Protein AF-A0A074W6Y7-F1 (afdb_monomer_lite)

pLDDT: mean 91.52, std 10.0, range [29.83, 98.81]

Foldseek 3Di:
DVVLLVVLVVVCVVPVVVSVVVVSLVVVLVVLVVVLVVLLVVLVVCVVCCVVCVPVNLVSLVVLVVSLVVLLVSLLVVLLVLCQAPPPQVLSVVVNVVSDDDDHDDHPNDDDDPVRSVSSLVSLLVSLQSNLVSLVSCQLSCSDVHRDNPRSLVSLVSSCLSCVLALSSLCSQLVSCVSVVNLLSNLLSLLSQCQFNHHDPCSVVVNLVSLVVLVVCVVVVNLQQDDDVPDPCSLVSNLSSLLSNLLSVLLQLDDDDCNVVSLCVNLVSVLVCLVVLPCAVVLLSSLSSLLSQLVVLVVCCVVCVVSCSSVSSNLSSVLSLLSNLLSLLLSLQVVLVVQCVVCVPPPDLLSSCDPSLLSRLLSNLQSLLLCLVCVVVLLDDDPDPVSVVSSVSSLVSLLSSLLSLCVSQPLVPADADQAAEPSRSSCPRGNSRDDPLNQVNAADPVPRHGGHHCPDPPDPHDDSSNVSSNSSNSSNVSVVVCVVVVSDRDHDDDDDD

Structure (mmCIF, N/CA/C/O backbone):
data_AF-A0A074W6Y7-F1
#
_entry.id   AF-A0A074W6Y7-F1
#
loop_
_atom_site.group_PDB
_atom_site.id
_atom_site.type_symbol
_atom_site.label_atom_id
_atom_site.label_alt_id
_atom_site.label_comp_id
_atom_site.label_asym_id
_atom_site.label_entity_id
_atom_site.label_seq_id
_atom_site.pdbx_PDB_ins_code
_atom_site.Cartn_x
_atom_site.Cartn_y
_atom_site.Cartn_z
_atom_site.occupancy
_atom_site.B_iso_or_equiv
_atom_site.auth_seq_id
_atom_site.auth_comp_id
_atom_site.auth_asym_id
_atom_site.auth_atom_id
_atom_site.pdbx_PDB_model_num
ATOM 1 N N . ARG A 1 1 ? 16.057 -6.147 -32.817 1.00 84.50 1 ARG A N 1
ATOM 2 C CA . ARG A 1 1 ? 14.814 -6.125 -32.002 1.00 84.50 1 ARG A CA 1
ATOM 3 C C . ARG A 1 1 ? 13.707 -6.955 -32.646 1.00 84.50 1 ARG A C 1
ATOM 5 O O . ARG A 1 1 ? 13.388 -7.989 -32.086 1.00 84.50 1 ARG A O 1
ATOM 12 N N . HIS A 1 2 ? 13.180 -6.558 -33.812 1.00 85.62 2 HIS A N 1
ATOM 13 C CA . HIS A 1 2 ? 12.041 -7.235 -34.456 1.00 85.62 2 HIS A CA 1
ATOM 14 C C . HIS A 1 2 ? 12.271 -8.743 -34.679 1.00 85.62 2 HIS A C 1
ATOM 16 O O . HIS A 1 2 ? 11.525 -9.539 -34.130 1.00 85.62 2 HIS A O 1
ATOM 22 N N . ARG A 1 3 ? 13.382 -9.143 -35.322 1.00 88.69 3 ARG A N 1
ATOM 23 C CA . ARG A 1 3 ? 13.735 -10.569 -35.514 1.00 88.69 3 ARG A CA 1
ATOM 24 C C . ARG A 1 3 ? 13.742 -11.386 -34.212 1.00 88.69 3 ARG A C 1
ATOM 26 O O . ARG A 1 3 ? 13.232 -12.497 -34.189 1.00 88.69 3 ARG A O 1
ATOM 33 N N . TYR A 1 4 ? 14.277 -10.823 -33.125 1.00 90.81 4 TYR A N 1
ATOM 34 C CA . TYR A 1 4 ? 14.343 -11.514 -31.832 1.00 90.81 4 TYR A CA 1
ATOM 35 C C . TYR A 1 4 ? 12.961 -11.664 -31.181 1.00 90.81 4 TYR A C 1
ATOM 37 O O . TYR A 1 4 ? 12.657 -12.727 -30.657 1.00 90.81 4 TYR A O 1
ATOM 45 N N . ARG A 1 5 ? 12.095 -10.643 -31.283 1.00 92.31 5 ARG A N 1
ATOM 46 C CA . ARG A 1 5 ? 10.687 -10.739 -30.858 1.00 92.31 5 ARG A CA 1
ATOM 47 C C . ARG A 1 5 ? 9.931 -11.807 -31.637 1.00 92.31 5 ARG A C 1
ATOM 49 O O . ARG A 1 5 ? 9.223 -12.595 -31.029 1.00 92.31 5 ARG A O 1
ATOM 56 N N . THR A 1 6 ? 10.092 -11.844 -32.958 1.00 90.81 6 THR A N 1
ATOM 57 C CA . THR A 1 6 ? 9.424 -12.831 -33.815 1.00 90.81 6 THR A CA 1
ATOM 58 C C . THR A 1 6 ? 9.868 -14.251 -33.473 1.00 90.81 6 THR A C 1
ATOM 60 O O . THR A 1 6 ? 9.021 -15.115 -33.272 1.00 90.81 6 THR A O 1
ATOM 63 N N . ALA A 1 7 ? 11.176 -14.478 -33.318 1.00 91.50 7 ALA A N 1
ATOM 64 C CA . ALA A 1 7 ? 11.709 -15.773 -32.900 1.00 91.50 7 ALA A CA 1
ATOM 65 C C . ALA A 1 7 ? 11.200 -16.184 -31.507 1.00 91.50 7 ALA A C 1
ATOM 67 O O . ALA A 1 7 ? 10.779 -17.322 -31.315 1.00 91.50 7 ALA A O 1
ATOM 68 N N . ALA A 1 8 ? 11.176 -15.247 -30.552 1.00 92.06 8 ALA A N 1
ATOM 69 C CA . ALA A 1 8 ? 10.670 -15.518 -29.212 1.00 92.06 8 ALA A CA 1
ATOM 70 C C . ALA A 1 8 ? 9.169 -15.851 -29.216 1.00 92.06 8 ALA A C 1
ATOM 72 O O . ALA A 1 8 ? 8.748 -16.815 -28.585 1.00 92.06 8 ALA A O 1
ATOM 73 N N . ALA A 1 9 ? 8.369 -15.093 -29.972 1.00 90.44 9 ALA A N 1
ATOM 74 C CA . ALA A 1 9 ? 6.940 -15.339 -30.123 1.00 90.44 9 ALA A CA 1
ATOM 75 C C . ALA A 1 9 ? 6.655 -16.701 -30.774 1.00 90.44 9 ALA A C 1
ATOM 77 O O . ALA A 1 9 ? 5.742 -17.395 -30.337 1.00 90.44 9 ALA A O 1
ATOM 78 N N . HIS A 1 10 ? 7.445 -17.101 -31.775 1.00 91.38 10 HIS A N 1
ATOM 79 C CA . HIS A 1 10 ? 7.331 -18.417 -32.405 1.00 91.38 10 HIS A CA 1
ATOM 80 C C . HIS A 1 10 ? 7.635 -19.554 -31.418 1.00 91.38 10 HIS A C 1
ATOM 82 O O . HIS A 1 10 ? 6.870 -20.513 -31.329 1.00 91.38 10 HIS A O 1
ATOM 88 N N . ALA A 1 11 ? 8.719 -19.440 -30.645 1.00 92.12 11 ALA A N 1
ATOM 89 C CA . ALA A 1 11 ? 9.078 -20.438 -29.639 1.00 92.12 11 ALA A CA 1
ATOM 90 C C . ALA A 1 11 ? 8.000 -20.561 -28.546 1.00 92.12 11 ALA A C 1
ATOM 92 O O . ALA A 1 11 ? 7.523 -21.663 -28.284 1.00 92.12 11 ALA A O 1
ATOM 93 N N . LEU A 1 12 ? 7.523 -19.430 -28.006 1.00 91.88 12 LEU A N 1
ATOM 94 C CA . LEU A 1 12 ? 6.435 -19.399 -27.020 1.00 91.88 12 LEU A CA 1
ATOM 95 C C . LEU A 1 12 ? 5.133 -19.989 -27.574 1.00 91.88 12 LEU A C 1
ATOM 97 O O . LEU A 1 12 ? 4.414 -20.664 -26.842 1.00 91.88 12 LEU A O 1
ATOM 101 N N . ALA A 1 13 ? 4.824 -19.760 -28.855 1.00 88.94 13 ALA A N 1
ATOM 102 C CA . ALA A 1 13 ? 3.665 -20.350 -29.524 1.00 88.94 13 ALA A CA 1
ATOM 103 C C . ALA A 1 13 ? 3.808 -21.870 -29.716 1.00 88.94 13 ALA A C 1
ATOM 105 O O . ALA A 1 13 ? 2.830 -22.594 -29.551 1.00 88.94 13 ALA A O 1
ATOM 106 N N . SER A 1 14 ? 5.017 -22.352 -30.005 1.00 91.25 14 SER A N 1
ATOM 107 C CA . SER A 1 14 ? 5.288 -23.773 -30.255 1.00 91.25 14 SER A CA 1
ATOM 108 C C . SER A 1 14 ? 5.233 -24.590 -28.962 1.00 91.25 14 SER A C 1
ATOM 110 O O . SER A 1 14 ? 4.417 -25.497 -28.841 1.00 91.25 14 SER A O 1
ATOM 112 N N . ASP A 1 15 ? 6.025 -24.205 -27.960 1.00 92.25 15 ASP A N 1
ATOM 113 C CA . ASP A 1 15 ? 6.076 -24.865 -26.654 1.00 92.25 15 ASP A CA 1
ATOM 114 C C . ASP A 1 15 ? 6.226 -23.810 -25.554 1.00 92.25 15 ASP A C 1
ATOM 116 O O . ASP A 1 15 ? 7.312 -23.280 -25.299 1.00 92.25 15 ASP A O 1
ATOM 120 N N . PHE A 1 16 ? 5.099 -23.473 -24.926 1.00 93.38 16 PHE A N 1
ATOM 121 C CA . PHE A 1 16 ? 5.036 -22.417 -23.921 1.00 93.38 16 PHE A CA 1
ATOM 122 C C . PHE A 1 16 ? 5.798 -22.785 -22.645 1.00 93.38 16 PHE A C 1
ATOM 124 O O . PHE A 1 16 ? 6.575 -21.969 -22.147 1.00 93.38 16 PHE A O 1
ATOM 131 N N . LEU A 1 17 ? 5.604 -24.005 -22.133 1.00 93.44 17 LEU A N 1
ATOM 132 C CA . LEU A 1 17 ? 6.193 -24.425 -20.862 1.00 93.44 17 LEU A CA 1
ATOM 133 C C . LEU A 1 17 ? 7.713 -24.542 -20.981 1.00 93.44 17 LEU A C 1
ATOM 135 O O . LEU A 1 17 ? 8.423 -23.953 -20.166 1.00 93.44 17 LEU A O 1
ATOM 139 N N . SER A 1 18 ? 8.219 -25.201 -22.028 1.00 93.19 18 SER A N 1
ATOM 140 C CA . SER A 1 18 ? 9.666 -25.347 -22.232 1.00 93.19 18 SER A CA 1
ATOM 141 C C . SER A 1 18 ? 10.340 -24.006 -22.525 1.00 93.19 18 SER A C 1
ATOM 143 O O . SER A 1 18 ? 11.402 -23.705 -21.980 1.00 93.19 18 SER A O 1
ATOM 145 N N . SER A 1 19 ? 9.713 -23.146 -23.338 1.00 92.75 19 SER A N 1
ATOM 146 C CA . SER A 1 19 ? 10.255 -21.811 -23.637 1.00 92.75 19 SER A CA 1
ATOM 147 C C . SER A 1 19 ? 10.385 -20.944 -22.388 1.00 92.75 19 SER A C 1
ATOM 149 O O . SER A 1 19 ? 11.363 -20.206 -22.234 1.00 92.75 19 SER A O 1
ATOM 151 N N . ARG A 1 20 ? 9.398 -21.027 -21.495 1.00 93.12 20 ARG A N 1
ATOM 152 C CA . ARG A 1 20 ? 9.409 -20.305 -20.230 1.00 93.12 20 ARG A CA 1
ATOM 153 C C . ARG A 1 20 ? 10.415 -20.894 -19.246 1.00 93.12 20 ARG A C 1
ATOM 155 O O . ARG A 1 20 ? 11.135 -20.125 -18.624 1.00 93.12 20 ARG A O 1
ATOM 162 N N . ALA A 1 21 ? 10.508 -22.220 -19.149 1.00 90.12 21 ALA A N 1
ATOM 163 C CA . ALA A 1 21 ? 11.538 -22.889 -18.352 1.00 90.12 21 ALA A CA 1
ATOM 164 C C . ALA A 1 21 ? 12.959 -22.502 -18.805 1.00 90.12 21 ALA A C 1
ATOM 166 O O . ALA A 1 21 ? 13.873 -22.439 -17.994 1.00 90.12 21 ALA A O 1
ATOM 167 N N . ALA A 1 22 ? 13.136 -22.169 -20.087 1.00 92.94 22 ALA A N 1
ATOM 168 C CA . ALA A 1 22 ? 14.375 -21.625 -20.639 1.00 92.94 22 ALA A CA 1
ATOM 169 C C . ALA A 1 22 ? 14.507 -20.086 -20.515 1.00 92.94 22 ALA A C 1
ATOM 171 O O . ALA A 1 22 ? 15.269 -19.469 -21.272 1.00 92.94 22 ALA A O 1
ATOM 172 N N . ASP A 1 23 ? 13.733 -19.432 -19.642 1.00 93.81 23 ASP A N 1
ATOM 173 C CA . ASP A 1 23 ? 13.762 -17.986 -19.368 1.00 93.81 23 ASP A CA 1
ATOM 174 C C . ASP A 1 23 ? 13.650 -17.093 -20.615 1.00 93.81 23 ASP A C 1
ATOM 176 O O . ASP A 1 23 ? 14.230 -16.002 -20.690 1.00 93.81 23 ASP A O 1
ATOM 180 N N . LEU A 1 24 ? 12.952 -17.545 -21.660 1.00 94.50 24 LEU A N 1
ATOM 181 C CA . LEU A 1 24 ? 12.904 -16.814 -22.927 1.00 94.50 24 LEU A CA 1
ATOM 182 C C . LEU A 1 24 ? 12.281 -15.417 -22.777 1.00 94.50 24 LEU A C 1
ATOM 184 O O . LEU A 1 24 ? 12.796 -14.451 -23.345 1.00 94.50 24 LEU A O 1
ATOM 188 N N . GLU A 1 25 ? 11.213 -15.294 -21.986 1.00 94.25 25 GLU A N 1
ATOM 189 C CA . GLU A 1 25 ? 10.535 -14.020 -21.709 1.00 94.25 25 GLU A CA 1
ATOM 190 C C . GLU A 1 25 ? 11.468 -13.036 -20.987 1.00 94.25 25 GLU A C 1
ATOM 192 O O . GLU A 1 25 ? 11.639 -11.895 -21.431 1.00 94.25 25 GLU A O 1
ATOM 197 N N . THR A 1 26 ? 12.159 -13.506 -19.945 1.00 94.81 26 THR A N 1
ATOM 198 C CA . THR A 1 26 ? 13.151 -12.735 -19.183 1.00 94.81 26 THR A CA 1
ATOM 199 C C . THR A 1 26 ? 14.321 -12.296 -20.064 1.00 94.81 26 THR A C 1
ATOM 201 O O . THR A 1 26 ? 14.730 -11.132 -20.036 1.00 94.81 26 THR A O 1
ATOM 204 N N . ARG A 1 27 ? 14.860 -13.189 -20.907 1.00 95.62 27 ARG A N 1
ATOM 205 C CA . ARG A 1 27 ? 15.933 -12.854 -21.863 1.00 95.62 27 ARG A CA 1
ATOM 206 C C . ARG A 1 27 ? 15.481 -11.804 -22.879 1.00 95.62 27 ARG A C 1
ATOM 208 O O . ARG A 1 27 ? 16.236 -10.868 -23.167 1.00 95.62 27 ARG A O 1
ATOM 215 N N . LEU A 1 28 ? 14.246 -11.908 -23.373 1.00 95.81 28 LEU A N 1
ATOM 216 C CA . LEU A 1 28 ? 13.652 -10.916 -24.265 1.00 95.81 28 LEU A CA 1
ATOM 217 C C . LEU A 1 28 ? 13.518 -9.546 -23.589 1.00 95.81 28 LEU A C 1
ATOM 219 O O . LEU A 1 28 ? 13.942 -8.537 -24.165 1.00 95.81 28 LEU A O 1
ATOM 223 N N . TRP A 1 29 ? 12.984 -9.502 -22.368 1.00 97.19 29 TRP A N 1
ATOM 224 C CA . TRP A 1 29 ? 12.897 -8.268 -21.588 1.00 97.19 29 TRP A CA 1
ATOM 225 C C . TRP A 1 29 ? 14.272 -7.652 -21.336 1.00 97.19 29 TRP A C 1
ATOM 227 O O . TRP A 1 29 ? 14.478 -6.469 -21.604 1.00 97.19 29 TRP A O 1
ATOM 237 N N . ASN A 1 30 ? 15.254 -8.456 -20.929 1.00 96.50 30 ASN A N 1
ATOM 238 C CA . ASN A 1 30 ? 16.620 -7.994 -20.702 1.00 96.50 30 ASN A CA 1
ATOM 239 C C . ASN A 1 30 ? 17.228 -7.353 -21.957 1.00 96.50 30 ASN A C 1
ATOM 241 O O . ASN A 1 30 ? 17.909 -6.329 -21.860 1.00 96.50 30 ASN A O 1
ATOM 245 N N . ALA A 1 31 ? 16.958 -7.891 -23.149 1.00 95.19 31 ALA A N 1
ATOM 246 C CA . ALA A 1 31 ? 17.390 -7.271 -24.399 1.00 95.19 31 ALA A CA 1
ATOM 247 C C . ALA A 1 31 ? 16.724 -5.899 -24.640 1.00 95.19 31 ALA A C 1
ATOM 249 O O . ALA A 1 31 ? 17.404 -4.957 -25.061 1.00 95.19 31 ALA A O 1
ATOM 250 N N . HIS A 1 32 ? 15.425 -5.753 -24.348 1.00 95.12 32 HIS A N 1
ATOM 251 C CA . HIS A 1 32 ? 14.742 -4.453 -24.407 1.00 95.12 32 HIS A CA 1
ATOM 252 C C . HIS A 1 32 ? 15.296 -3.467 -23.381 1.00 95.12 32 HIS A C 1
ATOM 254 O O . HIS A 1 32 ? 15.586 -2.322 -23.733 1.00 95.12 32 HIS A O 1
ATOM 260 N N . ASN A 1 33 ? 15.506 -3.908 -22.142 1.00 95.38 33 ASN A N 1
ATOM 261 C CA . ASN A 1 33 ? 16.004 -3.048 -21.081 1.00 95.38 33 ASN A CA 1
ATOM 262 C C . ASN A 1 33 ? 17.443 -2.579 -21.359 1.00 95.38 33 ASN A C 1
ATOM 264 O O . ASN A 1 33 ? 17.754 -1.402 -21.198 1.00 95.38 33 ASN A O 1
ATOM 268 N N . ARG A 1 34 ? 18.318 -3.440 -21.903 1.00 96.00 34 ARG A N 1
ATOM 269 C CA . ARG A 1 34 ? 19.663 -3.024 -22.357 1.00 96.00 34 ARG A CA 1
ATOM 270 C C . ARG A 1 34 ? 19.602 -1.912 -23.405 1.00 96.00 34 ARG A C 1
ATOM 272 O O . ARG A 1 34 ? 20.405 -0.980 -23.353 1.00 96.00 34 ARG A O 1
ATOM 279 N N . LEU A 1 35 ? 18.665 -1.993 -24.353 1.00 95.50 35 LEU A N 1
ATOM 280 C CA . LEU A 1 35 ? 18.456 -0.930 -25.337 1.00 95.50 35 LEU A CA 1
ATOM 281 C C . LEU A 1 35 ? 17.948 0.351 -24.663 1.00 95.50 35 LEU A C 1
ATOM 283 O O . LEU A 1 35 ? 18.493 1.420 -24.925 1.00 95.50 35 LEU A O 1
ATOM 287 N N . ASN A 1 36 ? 16.980 0.240 -23.751 1.00 96.94 36 ASN A N 1
ATOM 288 C CA . ASN A 1 36 ? 16.476 1.366 -22.968 1.00 96.94 36 ASN A CA 1
ATOM 289 C C . ASN A 1 36 ? 17.605 2.079 -22.204 1.00 96.94 36 ASN A C 1
ATOM 291 O O . ASN A 1 36 ? 17.760 3.289 -22.324 1.00 96.94 36 ASN A O 1
ATOM 295 N N . VAL A 1 37 ? 18.470 1.336 -21.507 1.00 97.19 37 VAL A N 1
ATOM 296 C CA . VAL A 1 37 ? 19.639 1.889 -20.802 1.00 97.19 37 VAL A CA 1
ATOM 297 C C . VAL A 1 37 ? 20.565 2.658 -21.751 1.00 97.19 37 VAL A C 1
ATOM 299 O O . VAL A 1 37 ? 21.028 3.746 -21.406 1.00 97.19 37 VAL A O 1
ATOM 302 N N . ARG A 1 38 ? 20.829 2.137 -22.957 1.00 97.12 38 ARG A N 1
ATOM 303 C CA . ARG A 1 38 ? 21.639 2.847 -23.966 1.00 97.12 38 ARG A CA 1
ATOM 304 C C . ARG A 1 38 ? 20.965 4.140 -24.427 1.00 97.12 38 ARG A C 1
ATOM 306 O O . ARG A 1 38 ? 21.638 5.167 -24.500 1.00 97.12 38 ARG A O 1
ATOM 313 N N . LEU A 1 39 ? 19.655 4.104 -24.675 1.00 97.50 39 LEU A N 1
ATOM 314 C CA . LEU A 1 39 ? 18.882 5.274 -25.096 1.00 97.50 39 LEU A CA 1
ATOM 315 C C . LEU A 1 39 ? 18.855 6.358 -24.011 1.00 97.50 39 LEU A C 1
ATOM 317 O O . LEU A 1 39 ? 19.129 7.515 -24.313 1.00 97.50 39 LEU A O 1
ATOM 321 N N . ARG A 1 40 ? 18.644 5.992 -22.741 1.00 97.31 40 ARG A N 1
ATOM 322 C CA . ARG A 1 40 ? 18.707 6.922 -21.596 1.00 97.31 40 ARG A CA 1
ATOM 323 C C . ARG A 1 40 ? 20.075 7.592 -21.472 1.00 97.31 40 ARG A C 1
ATOM 325 O O . ARG A 1 40 ? 20.164 8.807 -21.298 1.00 97.31 40 ARG A O 1
ATOM 332 N N . LYS A 1 41 ? 21.158 6.817 -21.615 1.00 97.19 41 LYS A N 1
ATOM 333 C CA . LYS A 1 41 ? 22.532 7.350 -21.596 1.00 97.19 41 LYS A CA 1
ATOM 334 C C . LYS A 1 41 ? 22.772 8.345 -22.735 1.00 97.19 41 LYS A C 1
ATOM 336 O O . LYS A 1 41 ? 23.372 9.391 -22.502 1.00 97.19 41 LYS A O 1
ATOM 341 N N . GLN A 1 42 ? 22.305 8.046 -23.948 1.00 96.81 42 GLN A N 1
ATOM 342 C CA . GLN A 1 42 ? 22.416 8.962 -25.089 1.00 96.81 42 GLN A CA 1
ATOM 343 C C . GLN A 1 42 ? 21.552 10.217 -24.912 1.00 96.81 42 GLN A C 1
ATOM 345 O O . GLN A 1 42 ? 22.044 11.319 -25.147 1.00 96.81 42 GLN A O 1
ATOM 350 N N . LEU A 1 43 ? 20.319 10.076 -24.414 1.00 97.06 43 LEU A N 1
ATOM 351 C CA . LEU A 1 43 ? 19.439 11.205 -24.114 1.00 97.06 43 LEU A CA 1
ATOM 352 C C . LEU A 1 43 ? 20.075 12.164 -23.106 1.00 97.06 43 LEU A C 1
ATOM 354 O O . LEU A 1 43 ? 20.058 13.372 -23.312 1.00 97.06 43 LEU A O 1
ATOM 358 N N . SER A 1 44 ? 20.670 11.628 -22.038 1.00 96.62 44 SER A N 1
ATOM 359 C CA . SER A 1 44 ? 21.363 12.427 -21.022 1.00 96.62 44 SER A CA 1
ATOM 360 C C . SER A 1 44 ? 22.496 13.273 -21.619 1.00 96.62 44 SER A C 1
ATOM 362 O O . SER A 1 44 ? 22.625 14.448 -21.280 1.00 96.62 44 SER A O 1
ATOM 364 N N . LYS A 1 45 ? 23.269 12.722 -22.567 1.00 96.12 45 LYS A N 1
ATOM 365 C CA . LYS A 1 45 ? 24.300 13.479 -23.300 1.00 96.12 45 LYS A CA 1
ATOM 366 C C . LYS A 1 45 ? 23.681 14.568 -24.181 1.00 96.12 45 LYS A C 1
ATOM 368 O O . LYS A 1 45 ? 24.046 15.731 -24.054 1.00 96.12 45 LYS A O 1
ATOM 373 N N . LEU A 1 46 ? 22.689 14.217 -25.002 1.00 95.94 46 LEU A N 1
ATOM 374 C CA . LEU A 1 46 ? 22.028 15.164 -25.909 1.00 95.94 46 LEU A CA 1
ATOM 375 C C . LEU A 1 46 ? 21.291 16.294 -25.175 1.00 95.94 46 LEU A C 1
ATOM 377 O O . LEU A 1 46 ? 21.215 17.400 -25.696 1.00 95.94 46 LEU A O 1
ATOM 381 N N . ARG A 1 47 ? 20.781 16.055 -23.959 1.00 95.31 47 ARG A N 1
ATOM 382 C CA . ARG A 1 47 ? 20.191 17.111 -23.117 1.00 95.31 47 ARG A CA 1
ATOM 383 C C . ARG A 1 47 ? 21.201 18.212 -22.781 1.00 95.31 47 ARG A C 1
ATOM 385 O O . ARG A 1 47 ? 20.812 19.374 -22.754 1.00 95.31 47 ARG A O 1
ATOM 392 N N . LYS A 1 48 ? 22.474 17.862 -22.556 1.00 95.56 48 LYS A N 1
ATOM 393 C CA . LYS A 1 48 ? 23.548 18.835 -22.281 1.00 95.56 48 LYS A CA 1
ATOM 394 C C . LYS A 1 48 ? 23.923 19.649 -23.523 1.00 95.56 48 LYS A C 1
ATOM 396 O O . LYS A 1 48 ? 24.280 20.810 -23.402 1.00 95.56 48 LYS A O 1
ATOM 401 N N . GLU A 1 49 ? 23.783 19.059 -24.708 1.00 94.50 49 GLU A N 1
ATOM 402 C CA . GLU A 1 49 ? 24.089 19.674 -26.010 1.00 94.50 49 GLU A CA 1
ATOM 403 C C . GLU A 1 49 ? 22.841 20.269 -26.697 1.00 94.50 49 GLU A C 1
ATOM 405 O O . GLU A 1 49 ? 22.844 20.533 -27.896 1.00 94.50 49 GLU A O 1
ATOM 410 N N . ARG A 1 50 ? 21.736 20.474 -25.965 1.00 91.25 50 ARG A N 1
ATOM 411 C CA . ARG A 1 50 ? 20.441 20.847 -26.560 1.00 91.25 50 ARG A CA 1
ATOM 412 C C . ARG A 1 50 ? 20.483 22.171 -27.331 1.00 91.25 50 ARG A C 1
ATOM 414 O O . ARG A 1 50 ? 19.782 22.291 -28.333 1.00 91.25 50 ARG A O 1
ATOM 421 N N . SER A 1 51 ? 21.257 23.150 -26.863 1.00 93.19 51 SER A N 1
ATOM 422 C CA . SER A 1 51 ? 21.397 24.459 -27.517 1.00 93.19 51 SER A CA 1
ATOM 423 C C . SER A 1 51 ? 22.169 24.374 -28.834 1.00 93.19 51 SER A C 1
ATOM 425 O O . SER A 1 51 ? 21.803 25.052 -29.788 1.00 93.19 51 SER A O 1
ATOM 427 N N . SER A 1 52 ? 23.190 23.516 -28.909 1.00 94.69 52 SER A N 1
ATOM 428 C CA . SER A 1 52 ? 24.026 23.340 -30.102 1.00 94.69 52 SER A CA 1
ATOM 429 C C . SER A 1 52 ? 23.480 22.303 -31.086 1.00 94.69 52 SER A C 1
ATOM 431 O O . SER A 1 52 ? 23.788 22.378 -32.272 1.00 94.69 52 SER A O 1
ATOM 433 N N . LYS A 1 53 ? 22.657 21.349 -30.626 1.00 94.94 53 LYS A N 1
ATOM 434 C CA . LYS A 1 53 ? 22.087 20.257 -31.441 1.00 94.94 53 LYS A CA 1
ATOM 435 C C . LYS A 1 53 ? 20.568 20.075 -31.250 1.00 94.94 53 LYS A C 1
ATOM 437 O O . LYS A 1 53 ? 20.095 18.989 -30.883 1.00 94.94 53 LYS A O 1
ATOM 442 N N . PRO A 1 54 ? 19.747 21.124 -31.468 1.00 95.19 54 PRO A N 1
ATOM 443 C CA . PRO A 1 54 ? 18.308 21.074 -31.198 1.00 95.19 54 PRO A CA 1
ATOM 444 C C . PRO A 1 54 ? 17.531 20.151 -32.153 1.00 95.19 54 PRO A C 1
ATOM 446 O O . PRO A 1 54 ? 16.458 19.647 -31.802 1.00 95.19 54 PRO A O 1
ATOM 449 N N . VAL A 1 55 ? 18.031 19.923 -33.372 1.00 96.38 55 VAL A N 1
ATOM 450 C CA . VAL A 1 55 ? 17.379 19.050 -34.364 1.00 96.38 55 VAL A CA 1
ATOM 451 C C . VAL A 1 55 ? 17.632 17.584 -34.023 1.00 96.38 55 VAL A C 1
ATOM 453 O O . VAL A 1 55 ? 16.691 16.790 -33.991 1.00 96.38 55 VAL A O 1
ATOM 456 N N . GLU A 1 56 ? 18.875 17.232 -33.710 1.00 96.19 56 GLU A N 1
ATOM 457 C CA . GLU A 1 56 ? 19.304 15.904 -33.275 1.00 96.19 56 GLU A CA 1
ATOM 458 C C . GLU A 1 56 ? 18.581 15.507 -31.993 1.00 96.19 56 GLU A C 1
ATOM 460 O O . GLU A 1 56 ? 18.062 14.395 -31.908 1.00 96.19 56 GLU A O 1
ATOM 465 N N . TYR A 1 57 ? 18.465 16.432 -31.034 1.00 95.81 57 TYR A N 1
ATOM 466 C CA . TYR A 1 57 ? 17.700 16.219 -29.808 1.00 95.81 57 TYR A CA 1
ATOM 467 C C . TYR A 1 57 ? 16.242 15.836 -30.105 1.00 95.81 57 TYR A C 1
ATOM 469 O O . TYR A 1 57 ? 15.757 14.811 -29.624 1.00 95.81 57 TYR A O 1
ATOM 477 N N . ARG A 1 58 ? 15.542 16.607 -30.953 1.00 95.69 58 ARG A N 1
ATOM 478 C CA . ARG A 1 58 ? 14.143 16.316 -31.328 1.00 95.69 58 ARG A CA 1
ATOM 479 C C . ARG A 1 58 ? 14.003 14.992 -32.081 1.00 95.69 58 ARG A C 1
ATOM 481 O O . ARG A 1 58 ? 13.101 14.211 -31.774 1.00 95.69 58 ARG A O 1
ATOM 488 N N . LYS A 1 59 ? 14.901 14.712 -33.032 1.00 97.25 59 LYS A N 1
ATOM 489 C CA . LYS A 1 59 ? 14.935 13.432 -33.762 1.00 97.25 59 LYS A CA 1
ATOM 490 C C . LYS A 1 59 ? 15.155 12.255 -32.809 1.00 97.25 59 LYS A C 1
ATOM 492 O O . LYS A 1 59 ? 14.483 11.234 -32.939 1.00 97.25 59 LYS A O 1
ATOM 497 N N . PHE A 1 60 ? 16.036 12.412 -31.823 1.00 97.56 60 PHE A N 1
ATOM 498 C CA . PHE A 1 60 ? 16.315 11.383 -30.828 1.00 97.56 60 PHE A CA 1
ATOM 499 C C . PHE A 1 60 ? 15.114 11.109 -29.916 1.00 97.56 60 PHE A C 1
ATOM 501 O O . PHE A 1 60 ? 14.771 9.949 -29.698 1.00 97.56 60 PHE A O 1
ATOM 508 N N . ILE A 1 61 ? 14.433 12.155 -29.429 1.00 97.06 61 ILE A N 1
ATOM 509 C CA . ILE A 1 61 ? 13.194 12.009 -28.646 1.00 97.06 61 ILE A CA 1
ATOM 510 C C . ILE A 1 61 ? 12.142 11.224 -29.441 1.00 97.06 61 ILE A C 1
ATOM 512 O O . ILE A 1 61 ? 11.563 10.277 -28.909 1.00 97.06 61 ILE A O 1
ATOM 516 N N . LYS A 1 62 ? 11.939 11.560 -30.724 1.00 97.06 62 LYS A N 1
ATOM 517 C CA . LYS A 1 62 ? 11.003 10.840 -31.602 1.00 97.06 62 LYS A CA 1
ATOM 518 C C . LYS A 1 62 ? 11.364 9.354 -31.719 1.00 97.06 62 LYS A C 1
ATOM 520 O O . LYS A 1 62 ? 10.506 8.507 -31.485 1.00 97.06 62 LYS A O 1
ATOM 525 N N . LEU A 1 63 ? 12.632 9.041 -31.994 1.00 97.38 63 LEU A N 1
ATOM 526 C CA . LEU A 1 63 ? 13.129 7.663 -32.083 1.00 97.38 63 LEU A CA 1
ATOM 527 C C . LEU A 1 63 ? 12.915 6.887 -30.776 1.00 97.38 63 LEU A C 1
ATOM 529 O O . LEU A 1 63 ? 12.521 5.718 -30.791 1.00 97.38 63 LEU A O 1
ATOM 533 N N . TYR A 1 64 ? 13.161 7.528 -29.632 1.00 98.06 64 TYR A N 1
ATOM 534 C CA . TYR A 1 64 ? 12.981 6.891 -28.333 1.00 98.06 64 TYR A CA 1
ATOM 535 C C . TYR A 1 64 ? 11.493 6.620 -28.046 1.00 98.06 64 TYR A C 1
ATOM 537 O O . TYR A 1 64 ? 11.126 5.509 -27.655 1.00 98.06 64 TYR A O 1
ATOM 545 N N . LEU A 1 65 ? 10.613 7.584 -28.325 1.00 97.56 65 LEU A N 1
ATOM 546 C CA . LEU A 1 65 ? 9.165 7.402 -28.204 1.00 97.56 65 LEU A CA 1
ATOM 547 C C . LEU A 1 65 ? 8.644 6.281 -29.110 1.00 97.56 65 LEU A C 1
ATOM 549 O O . LEU A 1 65 ? 7.830 5.475 -28.663 1.00 97.56 65 LEU A O 1
ATOM 553 N N . GLU A 1 66 ? 9.122 6.191 -30.351 1.00 97.00 66 GLU A N 1
ATOM 554 C CA . GLU A 1 66 ? 8.772 5.100 -31.268 1.00 97.00 66 GLU A CA 1
ATOM 555 C C . GLU A 1 66 ? 9.196 3.737 -30.711 1.00 97.00 66 GLU A C 1
ATOM 557 O O . GLU A 1 66 ? 8.403 2.796 -30.726 1.00 97.00 66 GLU A O 1
ATOM 562 N N . PHE A 1 67 ? 10.404 3.625 -30.144 1.00 97.00 67 PHE A N 1
ATOM 563 C CA . PHE A 1 67 ? 10.841 2.398 -29.473 1.00 97.00 67 PHE A CA 1
ATOM 564 C C . PHE A 1 67 ? 9.928 2.009 -28.303 1.00 97.00 67 PHE A C 1
ATOM 566 O O . PHE A 1 67 ? 9.559 0.835 -28.191 1.00 97.00 67 PHE A O 1
ATOM 573 N N . LEU A 1 68 ? 9.568 2.958 -27.435 1.00 97.44 68 LEU A N 1
ATOM 574 C CA . LEU A 1 68 ? 8.710 2.675 -26.284 1.00 97.44 68 LEU A CA 1
ATOM 575 C C . LEU A 1 68 ? 7.299 2.281 -26.730 1.00 97.44 68 LEU A C 1
ATOM 577 O O . LEU A 1 68 ? 6.810 1.246 -26.288 1.00 97.44 68 LEU A O 1
ATOM 581 N N . LYS A 1 69 ? 6.684 3.023 -27.659 1.00 96.31 69 LYS A N 1
ATOM 582 C CA . LYS A 1 69 ? 5.343 2.722 -28.194 1.00 96.31 69 LYS A CA 1
ATOM 583 C C . LYS A 1 69 ? 5.287 1.359 -28.886 1.00 96.31 69 LYS A C 1
ATOM 585 O O . LYS A 1 69 ? 4.365 0.585 -28.642 1.00 96.31 69 LYS A O 1
ATOM 590 N N . ASP A 1 70 ? 6.287 1.038 -29.705 1.00 95.81 70 ASP A N 1
ATOM 591 C CA . ASP A 1 70 ? 6.406 -0.274 -30.352 1.00 95.81 70 ASP A CA 1
ATOM 592 C C . ASP A 1 70 ? 6.568 -1.408 -29.323 1.00 95.81 70 ASP A C 1
ATOM 594 O O . ASP A 1 70 ? 5.991 -2.484 -29.464 1.00 95.81 70 ASP A O 1
ATOM 598 N N . SER A 1 71 ? 7.327 -1.172 -28.250 1.00 96.25 71 SER A N 1
ATOM 599 C CA . SER A 1 71 ? 7.485 -2.146 -27.161 1.00 96.25 71 SER A CA 1
ATOM 600 C C . SER A 1 71 ? 6.206 -2.324 -26.346 1.00 96.25 71 SER A C 1
ATOM 602 O O . SER A 1 71 ? 5.844 -3.454 -26.035 1.00 96.25 71 SER A O 1
ATOM 604 N N . GLN A 1 72 ? 5.499 -1.234 -26.045 1.00 96.44 72 GLN A N 1
ATOM 605 C CA . GLN A 1 72 ? 4.211 -1.263 -25.352 1.00 96.44 72 GLN A CA 1
ATOM 606 C C . GLN A 1 72 ? 3.185 -2.063 -26.159 1.00 96.44 72 GLN A C 1
ATOM 608 O O . GLN A 1 72 ? 2.558 -2.964 -25.613 1.00 96.44 72 GLN A O 1
ATOM 613 N N . ARG A 1 73 ? 3.063 -1.798 -27.468 1.00 94.94 73 ARG A N 1
ATOM 614 C CA . ARG A 1 73 ? 2.175 -2.562 -28.359 1.00 94.94 73 ARG A CA 1
ATOM 615 C C . ARG A 1 73 ? 2.501 -4.053 -28.328 1.00 94.94 73 ARG A C 1
ATOM 617 O O . ARG A 1 73 ? 1.618 -4.853 -28.058 1.00 94.94 73 ARG A O 1
ATOM 624 N N . TYR A 1 74 ? 3.776 -4.410 -28.487 1.00 94.75 74 TYR A N 1
ATOM 625 C CA . TYR A 1 74 ? 4.214 -5.806 -28.454 1.00 94.75 74 TYR A CA 1
ATOM 626 C C . TYR A 1 74 ? 3.773 -6.555 -27.184 1.00 94.75 74 TYR A C 1
ATOM 628 O O . TYR A 1 74 ? 3.268 -7.671 -27.276 1.00 94.75 74 TYR A O 1
ATOM 636 N N . TYR A 1 75 ? 3.955 -5.959 -26.003 1.00 96.56 75 TYR A N 1
ATOM 637 C CA . TYR A 1 75 ? 3.605 -6.616 -24.740 1.00 96.56 75 TYR A CA 1
ATOM 638 C C . TYR A 1 75 ? 2.092 -6.650 -24.482 1.00 96.56 75 TYR A C 1
ATOM 640 O O . TYR A 1 75 ? 1.595 -7.633 -23.935 1.00 96.56 75 TYR A O 1
ATOM 648 N N . ARG A 1 76 ? 1.335 -5.642 -24.938 1.00 95.81 76 ARG A N 1
ATOM 649 C CA . ARG A 1 76 ? -0.137 -5.710 -24.936 1.00 95.81 76 ARG A CA 1
ATOM 650 C C . ARG A 1 76 ? -0.635 -6.844 -25.823 1.00 95.81 76 ARG A C 1
ATOM 652 O O . ARG A 1 76 ? -1.441 -7.654 -25.373 1.00 95.81 76 ARG A O 1
ATOM 659 N N . ASP A 1 77 ? -0.105 -6.944 -27.041 1.00 93.25 77 ASP A N 1
ATOM 660 C CA . ASP A 1 77 ? -0.437 -8.013 -27.986 1.00 93.25 77 ASP A CA 1
ATOM 661 C C . ASP A 1 77 ? -0.074 -9.389 -27.418 1.00 93.25 77 ASP A C 1
ATOM 663 O O . ASP A 1 77 ? -0.764 -10.375 -27.669 1.00 93.25 77 ASP A O 1
ATOM 667 N N . TYR A 1 78 ? 1.000 -9.472 -26.631 1.00 94.12 78 TYR A N 1
ATOM 668 C CA . TYR A 1 78 ? 1.395 -10.709 -25.972 1.00 94.12 78 TYR A CA 1
ATOM 669 C C . TYR A 1 78 ? 0.370 -11.173 -24.925 1.00 94.12 78 TYR A C 1
ATOM 671 O O . TYR A 1 78 ? -0.025 -12.337 -24.966 1.00 94.12 78 TYR A O 1
ATOM 679 N N . ILE A 1 79 ? -0.157 -10.274 -24.080 1.00 95.12 79 ILE A N 1
ATOM 680 C CA . ILE A 1 79 ? -1.274 -10.597 -23.166 1.00 95.12 79 ILE A CA 1
ATOM 681 C C . ILE A 1 79 ? -2.492 -11.095 -23.958 1.00 95.12 79 ILE A C 1
ATOM 683 O O . ILE A 1 79 ? -3.119 -12.082 -23.575 1.00 95.12 79 ILE A O 1
ATOM 687 N N . GLN A 1 80 ? -2.798 -10.476 -25.104 1.00 91.69 80 GLN A N 1
ATOM 688 C CA . GLN A 1 80 ? -3.905 -10.933 -25.952 1.00 91.69 80 GLN A CA 1
ATOM 689 C C . GLN A 1 80 ? -3.678 -12.337 -26.513 1.00 91.69 80 GLN A C 1
ATOM 691 O O . GLN A 1 80 ? -4.613 -13.132 -26.563 1.00 91.69 80 GLN A O 1
ATOM 696 N N . LYS A 1 81 ? -2.445 -12.662 -26.911 1.00 91.44 81 LYS A N 1
ATOM 697 C CA . LYS A 1 81 ? -2.082 -14.001 -27.395 1.00 91.44 81 LYS A CA 1
ATOM 698 C C . LYS A 1 81 ? -2.152 -15.050 -26.289 1.00 91.44 81 LYS A C 1
ATOM 700 O O . LYS A 1 81 ? -2.624 -16.153 -26.558 1.00 91.44 81 LYS A O 1
ATOM 705 N N . LEU A 1 82 ? -1.738 -14.710 -25.065 1.00 91.88 82 LEU A N 1
ATOM 706 C CA . LEU A 1 82 ? -1.921 -15.579 -23.899 1.00 91.88 82 LEU A CA 1
ATOM 707 C C . LEU A 1 82 ? -3.409 -15.874 -23.683 1.00 91.88 82 LEU A C 1
ATOM 709 O O . LEU A 1 82 ? -3.789 -17.039 -23.625 1.00 91.88 82 LEU A O 1
ATOM 713 N N . ASN A 1 83 ? -4.252 -14.838 -23.664 1.00 91.12 83 ASN A N 1
ATOM 714 C CA . ASN A 1 83 ? -5.694 -14.989 -23.473 1.00 91.12 83 ASN A CA 1
ATOM 715 C C . ASN A 1 83 ? -6.373 -15.791 -24.596 1.00 91.12 83 ASN A C 1
ATOM 717 O O . ASN A 1 83 ? -7.217 -16.642 -24.339 1.00 91.12 83 ASN A O 1
ATOM 721 N N . ALA A 1 84 ? -5.992 -15.553 -25.853 1.00 89.00 84 ALA A N 1
ATOM 722 C CA . ALA A 1 84 ? -6.549 -16.281 -26.990 1.00 89.00 84 ALA A CA 1
ATOM 723 C C . ALA A 1 84 ? -6.200 -17.780 -26.955 1.00 89.00 84 ALA A C 1
ATOM 725 O O . ALA A 1 84 ? -7.021 -18.603 -27.356 1.00 89.00 84 ALA A O 1
ATOM 726 N N . ARG A 1 85 ? -4.998 -18.133 -26.475 1.00 89.25 85 ARG A N 1
ATOM 727 C CA . ARG A 1 85 ? -4.508 -19.518 -26.424 1.00 89.25 85 ARG A CA 1
ATOM 728 C C . ARG A 1 85 ? -4.960 -20.286 -25.182 1.00 89.25 85 ARG A C 1
ATOM 730 O O . ARG A 1 85 ? -5.247 -21.473 -25.290 1.00 89.25 85 ARG A O 1
ATOM 737 N N . PHE A 1 86 ? -4.966 -19.631 -24.024 1.00 89.69 86 PHE A N 1
ATOM 738 C CA . PHE A 1 86 ? -5.162 -20.250 -22.708 1.00 89.69 86 PHE A CA 1
ATOM 739 C C . PHE A 1 86 ? -6.397 -19.708 -21.973 1.00 89.69 86 PHE A C 1
ATOM 741 O O . PHE A 1 86 ? -6.410 -19.694 -20.746 1.00 89.69 86 PHE A O 1
ATOM 748 N N . GLY A 1 87 ? -7.400 -19.204 -22.701 1.00 81.50 87 GLY A N 1
ATOM 749 C CA . GLY A 1 87 ? -8.650 -18.697 -22.119 1.00 81.50 87 GLY A CA 1
ATOM 750 C C . GLY A 1 87 ? -9.309 -19.679 -21.138 1.00 81.50 87 GLY A C 1
ATOM 751 O O . GLY A 1 87 ? -8.992 -20.866 -21.120 1.00 81.50 87 GLY A O 1
ATOM 752 N N . GLY A 1 88 ? -10.227 -19.181 -20.308 1.00 81.06 88 GLY A N 1
ATOM 753 C CA . GLY A 1 88 ? -10.737 -19.898 -19.132 1.00 81.06 88 GLY A CA 1
ATOM 754 C C . GLY A 1 88 ? -10.031 -19.532 -17.821 1.00 81.06 88 GLY A C 1
ATOM 755 O O . GLY A 1 88 ? -10.382 -20.067 -16.774 1.00 81.06 88 GLY A O 1
ATOM 756 N N . ILE A 1 89 ? -9.071 -18.599 -17.855 1.00 86.38 89 ILE A N 1
ATOM 757 C CA . ILE A 1 89 ? -8.450 -17.998 -16.667 1.00 86.38 89 ILE A CA 1
ATOM 758 C C . ILE A 1 89 ? -9.096 -16.624 -16.443 1.00 86.38 89 ILE A C 1
ATOM 760 O O . ILE A 1 89 ? -8.805 -15.676 -17.173 1.00 86.38 89 ILE A O 1
ATOM 764 N N . GLN A 1 90 ? -9.965 -16.512 -15.435 1.00 84.06 90 GLN A N 1
ATOM 765 C CA . GLN A 1 90 ? -10.813 -15.332 -15.204 1.00 84.06 90 GLN A CA 1
ATOM 766 C C . GLN A 1 90 ? -10.018 -14.020 -15.114 1.00 84.06 90 GLN A C 1
ATOM 768 O O . GLN A 1 90 ? -10.349 -13.043 -15.792 1.00 84.06 90 GLN A O 1
ATOM 773 N N . ASP A 1 91 ? -8.933 -13.995 -14.335 1.00 85.94 91 ASP A N 1
ATOM 774 C CA . ASP A 1 91 ? -8.103 -12.796 -14.205 1.00 85.94 91 ASP A CA 1
ATOM 775 C C . ASP A 1 91 ? -7.400 -12.410 -15.507 1.00 85.94 91 ASP A C 1
ATOM 777 O O . ASP A 1 91 ? -7.327 -11.227 -15.841 1.00 85.94 91 ASP A O 1
ATOM 781 N N . LEU A 1 92 ? -6.925 -13.391 -16.282 1.00 90.12 92 LEU A N 1
ATOM 782 C CA . LEU A 1 92 ? -6.316 -13.137 -17.586 1.00 90.12 92 LEU A CA 1
ATOM 783 C C . LEU A 1 92 ? -7.333 -12.528 -18.552 1.00 90.12 92 LEU A C 1
ATOM 785 O O . LEU A 1 92 ? -7.006 -11.571 -19.249 1.00 90.12 92 LEU A O 1
ATOM 789 N N . GLU A 1 93 ? -8.563 -13.042 -18.573 1.00 88.69 93 GLU A N 1
ATOM 790 C CA . GLU A 1 93 ? -9.642 -12.525 -19.419 1.00 88.69 93 GLU A CA 1
ATOM 791 C C . GLU A 1 93 ? -10.030 -11.095 -19.029 1.00 88.69 93 GLU A C 1
ATOM 793 O O . GLU A 1 93 ? -10.197 -10.229 -19.895 1.00 88.69 93 GLU A O 1
ATOM 798 N N . ARG A 1 94 ? -10.131 -10.814 -17.726 1.00 87.38 94 ARG A N 1
ATOM 799 C CA . ARG A 1 94 ? -10.375 -9.466 -17.195 1.00 87.38 94 ARG A CA 1
ATOM 800 C C . ARG A 1 94 ? -9.252 -8.503 -17.584 1.00 87.38 94 ARG A C 1
ATOM 802 O O . ARG A 1 94 ? -9.516 -7.447 -18.157 1.00 87.38 94 ARG A O 1
ATOM 809 N N . ILE A 1 95 ? -7.998 -8.881 -17.350 1.00 92.00 95 ILE A N 1
ATOM 810 C CA . ILE A 1 95 ? -6.825 -8.068 -17.695 1.00 92.00 95 ILE A CA 1
ATOM 811 C C . ILE A 1 95 ? -6.752 -7.846 -19.208 1.00 92.00 95 ILE A C 1
ATOM 813 O O . ILE A 1 95 ? -6.567 -6.719 -19.665 1.00 92.00 95 ILE A O 1
ATOM 817 N N . ALA A 1 96 ? -6.957 -8.889 -20.012 1.00 90.81 96 ALA A N 1
ATOM 818 C CA . ALA A 1 96 ? -6.948 -8.788 -21.464 1.00 90.81 96 ALA A CA 1
ATOM 819 C C . ALA A 1 96 ? -8.031 -7.831 -21.985 1.00 90.81 96 ALA A C 1
ATOM 821 O O . ALA A 1 96 ? -7.777 -7.131 -22.967 1.00 90.81 96 ALA A O 1
ATOM 822 N N . ARG A 1 97 ? -9.199 -7.745 -21.334 1.00 88.19 97 ARG A N 1
ATOM 823 C CA . ARG A 1 97 ? -10.233 -6.744 -21.651 1.00 88.19 97 ARG A CA 1
ATOM 824 C C . ARG A 1 97 ? -9.790 -5.320 -21.316 1.00 88.19 97 ARG A C 1
ATOM 826 O O . ARG A 1 97 ? -9.970 -4.432 -22.140 1.00 88.19 97 ARG A O 1
ATOM 833 N N . GLN A 1 98 ? -9.151 -5.110 -20.169 1.00 86.75 98 GLN A N 1
ATOM 834 C CA . GLN A 1 98 ? -8.709 -3.780 -19.726 1.00 86.75 98 GLN A CA 1
ATOM 835 C C . GLN A 1 98 ? -7.480 -3.249 -20.485 1.00 86.75 98 GLN A C 1
ATOM 837 O O . GLN A 1 98 ? -7.291 -2.045 -20.616 1.00 86.75 98 GLN A O 1
ATOM 842 N N . VAL A 1 99 ? -6.635 -4.135 -21.017 1.00 85.00 99 VAL A N 1
ATOM 843 C CA . VAL A 1 99 ? -5.398 -3.768 -21.734 1.00 85.00 99 VAL A CA 1
ATOM 844 C C . VAL A 1 99 ? -5.661 -3.388 -23.212 1.00 85.00 99 VAL A C 1
ATOM 846 O O . VAL A 1 99 ? -4.739 -2.968 -23.917 1.00 85.00 99 VAL A O 1
ATOM 849 N N . ARG A 1 100 ? -6.896 -3.547 -23.709 1.00 75.81 100 ARG A N 1
ATOM 850 C CA . ARG A 1 100 ? -7.251 -3.465 -25.138 1.00 75.81 100 ARG A CA 1
ATOM 851 C C . ARG A 1 100 ? -7.367 -2.059 -25.719 1.00 75.81 100 ARG A C 1
ATOM 853 O O . ARG A 1 100 ? -7.642 -1.086 -25.030 1.00 75.81 100 ARG A O 1
ATOM 860 N N . SER A 1 101 ? -7.225 -2.009 -27.045 1.00 56.06 101 SER A N 1
ATOM 861 C CA . SER A 1 101 ? -7.692 -0.900 -27.891 1.00 56.06 101 SER A CA 1
ATOM 862 C C . SER A 1 101 ? -8.647 -1.352 -29.017 1.00 56.06 101 SER A C 1
ATOM 864 O O . SER A 1 101 ? -9.411 -0.522 -29.481 1.00 56.06 101 SER A O 1
ATOM 866 N N . ASP A 1 102 ? -8.679 -2.646 -29.389 1.00 52.41 102 ASP A N 1
ATOM 867 C CA . ASP A 1 102 ? -9.504 -3.210 -30.486 1.00 52.41 102 ASP A CA 1
ATOM 868 C C . ASP A 1 102 ? -10.290 -4.488 -30.054 1.00 52.41 102 ASP A C 1
ATOM 870 O O . ASP A 1 102 ? -9.958 -5.069 -29.011 1.00 52.41 102 ASP A O 1
ATOM 874 N N . PRO A 1 103 ? -11.304 -4.971 -30.820 1.00 51.22 103 PRO A N 1
ATOM 875 C CA . PRO A 1 103 ? -12.157 -6.139 -30.497 1.00 51.22 103 PRO A CA 1
ATOM 876 C C . PRO A 1 103 ? -11.447 -7.514 -30.494 1.00 51.22 103 PRO A C 1
ATOM 878 O O . PRO A 1 103 ? -10.405 -7.701 -31.122 1.00 51.22 103 PRO A O 1
ATOM 881 N N . VAL A 1 104 ? -11.962 -8.493 -29.724 1.00 60.16 104 VAL A N 1
ATOM 882 C CA . VAL A 1 104 ? -11.348 -9.832 -29.491 1.00 60.16 104 VAL A CA 1
ATOM 883 C C . VAL A 1 104 ? -11.984 -10.890 -30.404 1.00 60.16 104 VAL A C 1
ATOM 885 O O . VAL A 1 104 ? -13.212 -10.944 -30.461 1.00 60.16 104 VAL A O 1
ATOM 888 N N . PRO A 1 105 ? -11.221 -11.822 -31.006 1.00 55.84 105 PRO A N 1
ATOM 889 C CA . PRO A 1 105 ? -11.751 -13.146 -31.342 1.00 55.84 105 PRO A CA 1
ATOM 890 C C . PRO A 1 105 ? -12.056 -13.952 -30.064 1.00 55.84 105 PRO A C 1
ATOM 892 O O . PRO A 1 105 ? -11.248 -13.964 -29.139 1.00 55.84 105 PRO A O 1
ATOM 895 N N . LYS A 1 106 ? -13.217 -14.621 -29.997 1.00 59.03 106 LYS A N 1
ATOM 896 C CA . LYS A 1 106 ? -13.678 -15.359 -28.800 1.00 59.03 106 LYS A CA 1
ATOM 897 C C . LYS A 1 106 ? -12.584 -16.308 -28.257 1.00 59.03 106 LYS A C 1
ATOM 899 O O . LYS A 1 106 ? -12.036 -17.078 -29.047 1.00 59.03 106 LYS A O 1
ATOM 904 N N . PRO A 1 107 ? -12.272 -16.280 -26.945 1.00 61.62 107 PRO A N 1
ATOM 905 C CA . PRO A 1 107 ? -11.257 -17.155 -26.360 1.00 61.62 107 PRO A CA 1
ATOM 906 C C . PRO A 1 107 ? -11.657 -18.628 -26.495 1.00 61.62 107 PRO A C 1
ATOM 908 O O . PRO A 1 107 ? -12.840 -18.971 -26.411 1.00 61.62 107 PRO A O 1
ATOM 911 N N . SER A 1 108 ? -10.676 -19.520 -26.668 1.00 61.31 108 SER A N 1
ATOM 912 C CA . SER A 1 108 ? -10.942 -20.954 -26.566 1.00 61.31 108 SER A CA 1
ATOM 913 C C . SER A 1 108 ? -11.166 -21.317 -25.098 1.00 61.31 108 SER A C 1
ATOM 915 O O . SER A 1 108 ? -10.228 -21.256 -24.308 1.00 61.31 108 SER A O 1
ATOM 917 N N . ARG A 1 109 ? -12.386 -21.717 -24.729 1.00 66.12 109 ARG A N 1
ATOM 918 C CA . ARG A 1 109 ? -12.715 -22.235 -23.387 1.00 66.12 109 ARG A CA 1
ATOM 919 C C . ARG A 1 109 ? -12.261 -23.689 -23.238 1.00 66.12 109 ARG A C 1
ATOM 921 O O . ARG A 1 109 ? -13.081 -24.592 -23.102 1.00 66.12 109 ARG A O 1
ATOM 928 N N . LYS A 1 110 ? -10.958 -23.935 -23.367 1.00 72.06 110 LYS A N 1
ATOM 929 C CA . LYS A 1 110 ? -10.384 -25.260 -23.112 1.00 72.06 110 LYS A CA 1
ATOM 930 C C . LYS A 1 110 ? -9.998 -25.353 -21.644 1.00 72.06 110 LYS A C 1
ATOM 932 O O . LYS A 1 110 ? -9.569 -24.367 -21.060 1.00 72.06 110 LYS A O 1
ATOM 937 N N . TYR A 1 111 ? -10.131 -26.543 -21.069 1.00 78.12 111 TYR A N 1
ATOM 938 C CA . TYR A 1 111 ? -9.573 -26.815 -19.751 1.00 78.12 111 TYR A CA 1
ATOM 939 C C . TYR A 1 111 ? -8.058 -26.564 -19.773 1.00 78.12 111 TYR A C 1
ATOM 941 O O . TYR A 1 111 ? -7.352 -27.064 -20.653 1.00 78.12 111 TYR A O 1
ATOM 949 N N . VAL A 1 112 ? -7.574 -25.781 -18.812 1.00 84.69 112 VAL A N 1
ATOM 950 C CA . VAL A 1 112 ? -6.156 -25.484 -18.609 1.00 84.69 112 VAL A CA 1
ATOM 951 C C . VAL A 1 112 ? -5.727 -26.184 -17.325 1.00 84.69 112 VAL A C 1
ATOM 953 O O . VAL A 1 112 ? -6.366 -26.014 -16.291 1.00 84.69 112 VAL A O 1
ATOM 956 N N . SER A 1 113 ? -4.661 -26.988 -17.375 1.00 90.31 113 SER A N 1
ATOM 957 C CA . SER A 1 113 ? -4.162 -27.661 -16.171 1.00 90.31 113 SER A CA 1
ATOM 958 C C . SER A 1 113 ? -3.630 -26.641 -15.150 1.00 90.31 113 SER A C 1
ATOM 960 O O . SER A 1 113 ? -3.131 -25.587 -15.559 1.00 90.31 113 SER A O 1
ATOM 962 N N . PRO A 1 114 ? -3.635 -26.947 -13.837 1.00 90.69 114 PRO A N 1
ATOM 963 C CA . PRO A 1 114 ? -3.143 -26.024 -12.808 1.00 90.69 114 PRO A CA 1
ATOM 964 C C . PRO A 1 114 ? -1.705 -25.539 -13.049 1.00 90.69 114 PRO A C 1
ATOM 966 O O . PRO A 1 114 ? -1.396 -24.364 -12.859 1.00 90.69 114 PRO A O 1
ATOM 969 N N . GLN A 1 115 ? -0.832 -26.420 -13.551 1.00 92.69 115 GLN A N 1
ATOM 970 C CA . GLN A 1 115 ? 0.545 -26.071 -13.910 1.00 92.69 115 GLN A CA 1
ATOM 971 C C . GLN A 1 115 ? 0.601 -25.031 -15.038 1.00 92.69 115 GLN A C 1
ATOM 973 O O . GLN A 1 115 ? 1.369 -24.070 -14.966 1.00 92.69 115 GLN A O 1
ATOM 978 N N . VAL A 1 116 ? -0.216 -25.205 -16.084 1.00 92.50 116 VAL A N 1
ATOM 979 C CA . VAL A 1 116 ? -0.284 -24.250 -17.196 1.00 92.50 116 VAL A CA 1
ATOM 980 C C . VAL A 1 116 ? -0.926 -22.948 -16.732 1.00 92.50 116 VAL A C 1
ATOM 982 O O . VAL A 1 116 ? -0.426 -21.888 -17.086 1.00 92.50 116 VAL A O 1
ATOM 985 N N . GLN A 1 117 ? -1.966 -22.998 -15.898 1.00 93.31 117 GLN A N 1
ATOM 986 C CA . GLN A 1 117 ? -2.597 -21.808 -15.331 1.00 93.31 117 GLN A CA 1
ATOM 987 C C . GLN A 1 117 ? -1.595 -20.979 -14.519 1.00 93.31 117 GLN A C 1
ATOM 989 O O . GLN A 1 117 ? -1.429 -19.793 -14.795 1.00 93.31 117 GLN A O 1
ATOM 994 N N . ALA A 1 118 ? -0.853 -21.598 -13.595 1.00 93.19 118 ALA A N 1
ATOM 995 C CA . ALA A 1 118 ? 0.193 -20.923 -12.824 1.00 93.19 118 ALA A CA 1
ATOM 996 C C . ALA A 1 118 ? 1.281 -20.320 -13.731 1.00 93.19 118 ALA A C 1
ATOM 998 O O . ALA A 1 118 ? 1.749 -19.194 -13.515 1.00 93.19 118 ALA A O 1
ATOM 999 N N . ALA A 1 119 ? 1.657 -21.039 -14.795 1.00 95.19 119 ALA A N 1
ATOM 1000 C CA . ALA A 1 119 ? 2.579 -20.518 -15.789 1.00 95.19 119 ALA A CA 1
ATOM 1001 C C . ALA A 1 119 ? 1.996 -19.290 -16.510 1.00 95.19 119 ALA A C 1
ATOM 1003 O O . ALA A 1 119 ? 2.591 -18.217 -16.498 1.00 95.19 119 ALA A O 1
ATOM 1004 N N . VAL A 1 120 ? 0.797 -19.374 -17.069 1.00 95.44 120 VAL A N 1
ATOM 1005 C CA . VAL A 1 120 ? 0.179 -18.250 -17.782 1.00 95.44 120 VAL A CA 1
ATOM 1006 C C . VAL A 1 120 ? -0.011 -17.033 -16.869 1.00 95.44 120 VAL A C 1
ATOM 1008 O O . VAL A 1 120 ? 0.323 -15.919 -17.279 1.00 95.44 120 VAL A O 1
ATOM 1011 N N . THR A 1 121 ? -0.439 -17.236 -15.620 1.00 95.56 121 THR A N 1
ATOM 1012 C CA . THR A 1 121 ? -0.570 -16.176 -14.609 1.00 95.56 121 THR A CA 1
ATOM 1013 C C . THR A 1 121 ? 0.749 -15.445 -14.383 1.00 95.56 121 THR A C 1
ATOM 1015 O O . THR A 1 121 ? 0.791 -14.219 -14.484 1.00 95.56 121 THR A O 1
ATOM 1018 N N . LEU A 1 122 ? 1.859 -16.158 -14.156 1.00 96.00 122 LEU A N 1
ATOM 1019 C CA . LEU A 1 122 ? 3.150 -15.491 -13.950 1.00 96.00 122 LEU A CA 1
ATOM 1020 C C . LEU A 1 122 ? 3.666 -14.796 -15.227 1.00 96.00 122 LEU A C 1
ATOM 1022 O O . LEU A 1 122 ? 4.245 -13.716 -15.120 1.00 96.00 122 LEU A O 1
ATOM 1026 N N . SER A 1 123 ? 3.418 -15.337 -16.425 1.00 97.00 123 SER A N 1
ATOM 1027 C CA . SER A 1 123 ? 3.825 -14.677 -17.679 1.00 97.00 123 SER A CA 1
ATOM 1028 C C . SER A 1 123 ? 3.013 -13.399 -17.920 1.00 97.00 123 SER A C 1
ATOM 1030 O O . SER A 1 123 ? 3.563 -12.368 -18.317 1.00 97.00 123 SER A O 1
ATOM 1032 N N . CYS A 1 124 ? 1.713 -13.418 -17.605 1.00 97.75 124 CYS A N 1
ATOM 1033 C CA . CYS A 1 124 ? 0.870 -12.225 -17.619 1.00 97.75 124 CYS A CA 1
ATOM 1034 C C . CYS A 1 124 ? 1.347 -11.194 -16.584 1.00 97.75 124 CYS A C 1
ATOM 1036 O O . CYS A 1 124 ? 1.549 -10.031 -16.934 1.00 97.75 124 CYS A O 1
ATOM 1038 N N . HIS A 1 125 ? 1.615 -11.622 -15.346 1.00 98.06 125 HIS A N 1
ATOM 1039 C CA . HIS A 1 125 ? 2.147 -10.772 -14.279 1.00 98.06 125 HIS A CA 1
ATOM 1040 C C . HIS A 1 125 ? 3.448 -10.071 -14.699 1.00 98.06 125 HIS A C 1
ATOM 1042 O O . HIS A 1 125 ? 3.526 -8.844 -14.674 1.00 98.06 125 HIS A O 1
ATOM 1048 N N . GLN A 1 126 ? 4.448 -10.821 -15.174 1.00 97.88 126 GLN A N 1
ATOM 1049 C CA . GLN A 1 126 ? 5.713 -10.254 -15.659 1.00 97.88 126 GLN A CA 1
ATOM 1050 C C . GLN A 1 126 ? 5.495 -9.268 -16.811 1.00 97.88 126 GLN A C 1
ATOM 1052 O O . GLN A 1 126 ? 6.102 -8.198 -16.843 1.00 97.88 126 GLN A O 1
ATOM 1057 N N . THR A 1 127 ? 4.585 -9.586 -17.733 1.00 98.19 127 THR A N 1
ATOM 1058 C CA . THR A 1 127 ? 4.269 -8.704 -18.861 1.00 98.19 127 THR A CA 1
ATOM 1059 C C . THR A 1 127 ? 3.640 -7.383 -18.410 1.00 98.19 127 THR A C 1
ATOM 1061 O O . THR A 1 127 ? 3.966 -6.333 -18.969 1.00 98.19 127 THR A O 1
ATOM 1064 N N . LEU A 1 128 ? 2.790 -7.400 -17.379 1.00 98.62 128 LEU A N 1
ATOM 1065 C CA . LEU A 1 128 ? 2.241 -6.186 -16.769 1.00 98.62 128 LEU A CA 1
ATOM 1066 C C . LEU A 1 128 ? 3.335 -5.339 -16.106 1.00 98.62 128 LEU A C 1
ATOM 1068 O O . LEU A 1 128 ? 3.358 -4.127 -16.314 1.00 98.62 128 LEU A O 1
ATOM 1072 N N . ILE A 1 129 ? 4.291 -5.961 -15.402 1.00 98.62 129 ILE A N 1
ATOM 1073 C CA . ILE A 1 129 ? 5.467 -5.254 -14.862 1.00 98.62 129 ILE A CA 1
ATOM 1074 C C . ILE A 1 129 ? 6.253 -4.572 -15.989 1.00 98.62 129 ILE A C 1
ATOM 1076 O O . ILE A 1 129 ? 6.594 -3.395 -15.880 1.00 98.62 129 ILE A O 1
ATOM 1080 N N . TYR A 1 130 ? 6.492 -5.268 -17.104 1.00 98.44 130 TYR A N 1
ATOM 1081 C CA . TYR A 1 130 ? 7.205 -4.708 -18.257 1.00 98.44 130 TYR A CA 1
ATOM 1082 C C . TYR A 1 130 ? 6.449 -3.545 -18.904 1.00 98.44 130 TYR A C 1
ATOM 1084 O O . TYR A 1 130 ? 7.061 -2.546 -19.286 1.00 98.44 130 TYR A O 1
ATOM 1092 N N . LEU A 1 131 ? 5.123 -3.647 -19.023 1.00 98.44 131 LEU A N 1
ATOM 1093 C CA . LEU A 1 131 ? 4.284 -2.550 -19.502 1.00 98.44 131 LEU A CA 1
ATOM 1094 C C . LEU A 1 131 ? 4.385 -1.341 -18.571 1.00 98.44 131 LEU A C 1
ATOM 1096 O O . LEU A 1 131 ? 4.669 -0.244 -19.055 1.00 98.44 131 LEU A O 1
ATOM 1100 N N . GLY A 1 132 ? 4.237 -1.547 -17.261 1.00 98.44 132 GLY A N 1
ATOM 1101 C CA . GLY A 1 132 ? 4.404 -0.499 -16.257 1.00 98.44 132 GLY A CA 1
ATOM 1102 C C . GLY A 1 132 ? 5.763 0.192 -16.373 1.00 98.44 132 GLY A C 1
ATOM 1103 O O . GLY A 1 132 ? 5.823 1.416 -16.487 1.00 98.44 132 GLY A O 1
ATOM 1104 N N . ASP A 1 133 ? 6.842 -0.584 -16.487 1.00 98.50 133 ASP A N 1
ATOM 1105 C CA . ASP A 1 133 ? 8.205 -0.078 -16.663 1.00 98.50 133 ASP A CA 1
ATOM 1106 C C . ASP A 1 133 ? 8.358 0.772 -17.929 1.00 98.50 133 ASP A C 1
ATOM 1108 O O . ASP A 1 133 ? 8.956 1.845 -17.886 1.00 98.50 133 ASP A O 1
ATOM 1112 N N . LEU A 1 134 ? 7.791 0.343 -19.060 1.00 98.31 134 LEU A N 1
ATOM 1113 C CA . LEU A 1 134 ? 7.854 1.101 -20.313 1.00 98.31 134 LEU A CA 1
ATOM 1114 C C . LEU A 1 134 ? 7.127 2.449 -20.223 1.00 98.31 134 LEU A C 1
ATOM 1116 O O . LEU A 1 134 ? 7.593 3.428 -20.811 1.00 98.31 134 LEU A O 1
ATOM 1120 N N . PHE A 1 135 ? 5.992 2.513 -19.522 1.00 97.94 135 PHE A N 1
ATOM 1121 C CA . PHE A 1 135 ? 5.296 3.777 -19.259 1.00 97.94 135 PHE A CA 1
ATOM 1122 C C . PHE A 1 135 ? 6.067 4.645 -18.269 1.00 97.94 135 PHE A C 1
ATOM 1124 O O . PHE A 1 135 ? 6.255 5.837 -18.518 1.00 97.94 135 PHE A O 1
ATOM 1131 N N . ARG A 1 136 ? 6.617 4.036 -17.218 1.00 97.94 136 ARG A N 1
ATOM 1132 C CA . ARG A 1 136 ? 7.456 4.716 -16.235 1.00 97.94 136 ARG A CA 1
ATOM 1133 C C . ARG A 1 136 ? 8.687 5.344 -16.879 1.00 97.94 136 ARG A C 1
ATOM 1135 O O . ARG A 1 136 ? 8.971 6.506 -16.627 1.00 97.94 136 ARG A O 1
ATOM 1142 N N . TYR A 1 137 ? 9.387 4.631 -17.765 1.00 97.50 137 TYR A N 1
ATOM 1143 C CA . TYR A 1 137 ? 10.546 5.176 -18.479 1.00 97.50 137 TYR A CA 1
ATOM 1144 C C . TYR A 1 137 ? 10.176 6.395 -19.328 1.00 97.50 137 TYR A C 1
ATOM 1146 O O . TYR A 1 137 ? 10.928 7.366 -19.354 1.00 97.50 137 TYR A O 1
ATOM 1154 N N . ARG A 1 138 ? 9.014 6.370 -19.995 1.00 97.44 138 ARG A N 1
ATOM 1155 C CA . ARG A 1 138 ? 8.516 7.498 -20.795 1.00 97.44 138 ARG A CA 1
ATOM 1156 C C . ARG A 1 138 ? 8.274 8.741 -19.933 1.00 97.44 138 ARG A C 1
ATOM 1158 O O . ARG A 1 138 ? 8.709 9.829 -20.313 1.00 97.44 138 ARG A O 1
ATOM 1165 N N . ALA A 1 139 ? 7.628 8.557 -18.781 1.00 96.56 139 ALA A N 1
ATOM 1166 C CA . ALA A 1 139 ? 7.320 9.625 -17.834 1.00 96.56 139 ALA A CA 1
ATOM 1167 C C . ALA A 1 139 ? 8.578 10.156 -17.124 1.00 96.56 139 ALA A C 1
ATOM 1169 O O . ALA A 1 139 ? 8.853 11.356 -17.162 1.00 96.56 139 ALA A O 1
ATOM 1170 N N . ALA A 1 140 ? 9.396 9.267 -16.554 1.00 95.44 140 ALA A N 1
ATOM 1171 C CA . ALA A 1 140 ? 10.622 9.614 -15.835 1.00 95.44 140 ALA A CA 1
ATOM 1172 C C . ALA A 1 140 ? 11.626 10.361 -16.726 1.00 95.44 140 ALA A C 1
ATOM 1174 O O . ALA A 1 140 ? 12.264 11.320 -16.292 1.00 95.44 140 ALA A O 1
ATOM 1175 N N . GLU A 1 141 ? 11.732 9.975 -18.002 1.00 95.44 141 GLU A N 1
ATOM 1176 C CA . GLU A 1 141 ? 12.571 10.671 -18.979 1.00 95.44 141 GLU A CA 1
ATOM 1177 C C . GLU A 1 141 ? 11.887 11.883 -19.629 1.00 95.44 141 GLU A C 1
ATOM 1179 O O . GLU A 1 141 ? 12.452 12.471 -20.553 1.00 95.44 141 GLU A O 1
ATOM 1184 N N . ARG A 1 142 ? 10.702 12.295 -19.161 1.00 94.25 142 ARG A N 1
ATOM 1185 C CA . ARG A 1 142 ? 9.986 13.492 -19.635 1.00 94.25 142 ARG A CA 1
ATOM 1186 C C . ARG A 1 142 ? 9.977 13.591 -21.167 1.00 94.25 142 ARG A C 1
ATOM 1188 O O . ARG A 1 142 ? 10.351 14.615 -21.740 1.00 94.25 142 ARG A O 1
ATOM 1195 N N . LEU A 1 143 ? 9.674 12.469 -21.828 1.00 94.62 143 LEU A N 1
ATOM 1196 C CA . LEU A 1 143 ? 9.703 12.385 -23.293 1.00 94.62 143 LEU A CA 1
ATOM 1197 C C . LEU A 1 143 ? 8.514 13.111 -23.928 1.00 94.62 143 LEU A C 1
ATOM 1199 O O . LEU A 1 143 ? 8.597 13.536 -25.079 1.00 94.62 143 LEU A O 1
ATOM 1203 N N . ASP A 1 144 ? 7.434 13.260 -23.166 1.00 92.94 144 ASP A N 1
ATOM 1204 C CA . ASP A 1 144 ? 6.299 14.119 -23.478 1.00 92.94 144 ASP A CA 1
ATOM 1205 C C . ASP A 1 144 ? 6.428 15.464 -22.755 1.00 92.94 144 ASP A C 1
ATOM 1207 O O . ASP A 1 144 ? 7.182 15.597 -21.788 1.00 92.94 144 ASP A O 1
ATOM 1211 N N . LYS A 1 145 ? 5.666 16.463 -23.220 1.00 90.06 145 LYS A N 1
ATOM 1212 C CA . LYS A 1 145 ? 5.614 17.793 -22.591 1.00 90.06 145 LYS A CA 1
ATOM 1213 C C . LYS A 1 145 ? 5.198 17.695 -21.120 1.00 90.06 145 LYS A C 1
ATOM 1215 O O . LYS A 1 145 ? 5.813 18.329 -20.269 1.00 90.06 145 LYS A O 1
ATOM 1220 N N . GLU A 1 146 ? 4.189 16.874 -20.852 1.00 92.75 146 GLU A N 1
ATOM 1221 C CA . GLU A 1 146 ? 3.659 16.594 -19.523 1.00 92.75 146 GLU A CA 1
ATOM 1222 C C . GLU A 1 146 ? 3.806 15.092 -19.250 1.00 92.75 146 GLU A C 1
ATOM 1224 O O . GLU A 1 146 ? 3.222 14.279 -19.972 1.00 92.75 146 GLU A O 1
ATOM 1229 N N . PRO A 1 147 ? 4.642 14.696 -18.275 1.00 93.75 147 PRO A N 1
ATOM 1230 C CA . PRO A 1 147 ? 4.810 13.295 -17.913 1.00 93.75 147 PRO A CA 1
ATOM 1231 C C . PRO A 1 147 ? 3.523 12.684 -17.353 1.00 93.75 147 PRO A C 1
ATOM 1233 O O . PRO A 1 147 ? 3.038 13.112 -16.308 1.00 93.75 147 PRO A O 1
ATOM 1236 N N . ASP A 1 148 ? 3.028 11.633 -18.003 1.00 95.12 148 ASP A N 1
ATOM 1237 C CA . ASP A 1 148 ? 1.883 10.858 -17.526 1.00 95.12 148 ASP A CA 1
ATOM 1238 C C . ASP A 1 148 ? 2.335 9.545 -16.869 1.00 95.12 148 ASP A C 1
ATOM 1240 O O . ASP A 1 148 ? 2.852 8.633 -17.521 1.00 95.12 148 ASP A O 1
ATOM 1244 N N . TRP A 1 149 ? 2.131 9.459 -15.555 1.00 96.69 149 TRP A N 1
ATOM 1245 C CA . TRP A 1 149 ? 2.437 8.284 -14.735 1.00 96.69 149 TRP A CA 1
ATOM 1246 C C . TRP A 1 149 ? 1.248 7.328 -14.597 1.00 96.69 149 TRP A C 1
ATOM 1248 O O . TRP A 1 149 ? 1.440 6.185 -14.177 1.00 96.69 149 TRP A O 1
ATOM 1258 N N . GLY A 1 150 ? 0.035 7.772 -14.949 1.00 97.00 150 GLY A N 1
ATOM 1259 C CA . GLY A 1 150 ? -1.213 7.032 -14.766 1.00 97.00 150 GLY A CA 1
ATOM 1260 C C . GLY A 1 150 ? -1.172 5.625 -15.369 1.00 97.00 150 GLY A C 1
ATOM 1261 O O . GLY A 1 150 ? -1.449 4.661 -14.654 1.00 97.00 150 GLY A O 1
ATOM 1262 N N . PRO A 1 151 ? -0.727 5.452 -16.628 1.00 96.69 151 PRO A N 1
ATOM 1263 C CA . PRO A 1 151 ? -0.592 4.133 -17.233 1.00 96.69 151 PRO A CA 1
ATOM 1264 C C . PRO A 1 151 ? 0.371 3.208 -16.482 1.00 96.69 151 PRO A C 1
ATOM 1266 O O . PRO A 1 151 ? 0.082 2.023 -16.337 1.00 96.69 151 PRO A O 1
ATOM 1269 N N . ALA A 1 152 ? 1.502 3.723 -15.981 1.00 98.06 152 ALA A N 1
ATOM 1270 C CA . ALA A 1 152 ? 2.450 2.911 -15.216 1.00 98.06 152 ALA A CA 1
ATOM 1271 C C . ALA A 1 152 ? 1.810 2.41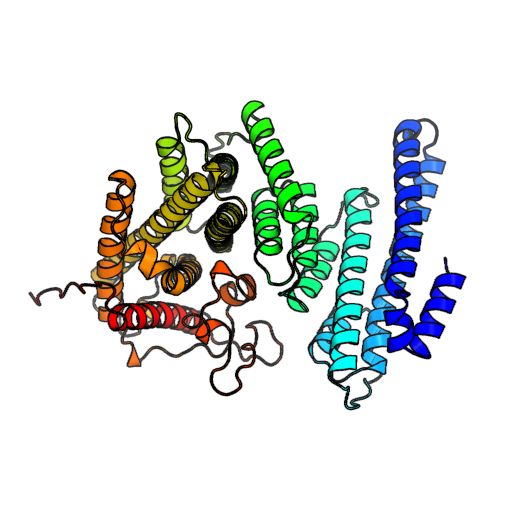0 -13.914 1.00 98.06 152 ALA A C 1
ATOM 1273 O O . ALA A 1 152 ? 1.847 1.213 -13.632 1.00 98.06 152 ALA A O 1
ATOM 1274 N N . ILE A 1 153 ? 1.158 3.316 -13.176 1.00 97.88 153 ILE A N 1
ATOM 1275 C CA . ILE A 1 153 ? 0.423 3.003 -11.944 1.00 97.88 153 ILE A CA 1
ATOM 1276 C C . ILE A 1 153 ? -0.652 1.945 -12.217 1.00 97.88 153 ILE A C 1
ATOM 1278 O O . ILE A 1 153 ? -0.728 0.964 -11.479 1.00 97.88 153 ILE A O 1
ATOM 1282 N N . GLY A 1 154 ? -1.428 2.104 -13.295 1.00 97.00 154 GLY A N 1
ATOM 1283 C CA . GLY A 1 154 ? -2.471 1.160 -13.693 1.00 97.00 154 GLY A CA 1
ATOM 1284 C C . GLY A 1 154 ? -1.929 -0.240 -13.986 1.00 97.00 154 GLY A C 1
ATOM 1285 O O . GLY A 1 154 ? -2.446 -1.218 -13.456 1.00 97.00 154 GLY A O 1
ATOM 1286 N N . TYR A 1 155 ? -0.848 -0.364 -14.765 1.00 98.50 155 TYR A N 1
ATOM 1287 C CA . TYR A 1 155 ? -0.261 -1.678 -15.060 1.00 98.50 155 TYR A CA 1
ATOM 1288 C C . TYR A 1 155 ? 0.321 -2.368 -13.826 1.00 98.50 155 TYR A C 1
ATOM 1290 O O . TYR A 1 155 ? 0.131 -3.574 -13.666 1.00 98.50 155 TYR A O 1
ATOM 1298 N N . TYR A 1 156 ? 0.987 -1.629 -12.935 1.00 98.62 156 TYR A N 1
ATOM 1299 C CA . TYR A 1 156 ? 1.464 -2.217 -11.685 1.00 98.62 156 TYR A CA 1
ATOM 1300 C C . TYR A 1 156 ? 0.308 -2.593 -10.748 1.00 98.62 156 TYR A C 1
ATOM 1302 O O . TYR A 1 156 ? 0.385 -3.633 -10.106 1.00 98.62 156 TYR A O 1
ATOM 1310 N N . ALA A 1 157 ? -0.786 -1.823 -10.714 1.00 96.06 157 ALA A N 1
ATOM 1311 C CA . ALA A 1 157 ? -1.982 -2.182 -9.949 1.00 96.06 157 ALA A CA 1
ATOM 1312 C C . ALA A 1 157 ? -2.639 -3.470 -10.480 1.00 96.06 157 ALA A C 1
ATOM 1314 O O . ALA A 1 157 ? -3.046 -4.324 -9.695 1.00 96.06 157 ALA A O 1
ATOM 1315 N N . LEU A 1 158 ? -2.679 -3.665 -11.805 1.00 95.81 158 LEU A N 1
ATOM 1316 C CA . LEU A 1 158 ? -3.123 -4.932 -12.398 1.00 95.81 158 LEU A CA 1
ATOM 1317 C C . LEU A 1 158 ? -2.209 -6.097 -12.020 1.00 95.81 158 LEU A C 1
ATOM 1319 O O . LEU A 1 158 ? -2.708 -7.181 -11.729 1.00 95.81 158 LEU A O 1
ATOM 1323 N N . ALA A 1 159 ? -0.891 -5.878 -12.001 1.00 97.69 159 ALA A N 1
ATOM 1324 C CA . ALA A 1 159 ? 0.067 -6.894 -11.578 1.00 97.69 159 ALA A CA 1
ATOM 1325 C C . ALA A 1 159 ? -0.130 -7.267 -10.097 1.00 97.69 159 ALA A C 1
ATOM 1327 O O . ALA A 1 159 ? -0.258 -8.448 -9.789 1.00 97.69 159 ALA A O 1
ATOM 1328 N N . ALA A 1 160 ? -0.252 -6.276 -9.209 1.00 95.81 160 ALA A N 1
ATOM 1329 C CA . ALA A 1 160 ? -0.503 -6.488 -7.783 1.00 95.81 160 ALA A CA 1
ATOM 1330 C C . ALA A 1 160 ? -1.837 -7.208 -7.523 1.00 95.81 160 ALA A C 1
ATOM 1332 O O . ALA A 1 160 ? -1.911 -8.081 -6.672 1.00 95.81 160 ALA A O 1
ATOM 1333 N N . SER A 1 161 ? -2.885 -6.887 -8.289 1.00 91.88 161 SER A N 1
ATOM 1334 C CA . SER A 1 161 ? -4.192 -7.549 -8.178 1.00 91.88 161 SER A CA 1
ATOM 1335 C C . SER A 1 161 ? -4.170 -9.007 -8.655 1.00 91.88 161 SER A C 1
ATOM 1337 O O . SER A 1 161 ? -4.942 -9.815 -8.142 1.00 91.88 161 SER A O 1
ATOM 1339 N N . LEU A 1 162 ? -3.304 -9.332 -9.627 1.00 93.38 162 LEU A N 1
ATOM 1340 C CA . LEU A 1 162 ? -3.130 -10.679 -10.184 1.00 93.38 162 LEU A CA 1
ATOM 1341 C C . LEU A 1 162 ? -2.275 -11.588 -9.291 1.00 93.38 162 LEU A C 1
ATOM 1343 O O . LEU A 1 162 ? -2.529 -12.786 -9.233 1.00 93.38 162 LEU A O 1
ATOM 1347 N N . ARG A 1 163 ? -1.233 -11.035 -8.661 1.00 94.69 163 ARG A N 1
ATOM 1348 C CA . ARG A 1 163 ? -0.336 -11.753 -7.743 1.00 94.69 163 ARG A CA 1
ATOM 1349 C C . ARG A 1 163 ? -0.075 -10.920 -6.481 1.00 94.69 163 ARG A C 1
ATOM 1351 O O . ARG A 1 163 ? 1.012 -10.347 -6.356 1.00 94.69 163 ARG A O 1
ATOM 1358 N N . PRO A 1 164 ? -1.056 -10.806 -5.569 1.00 93.31 164 PRO A N 1
ATOM 1359 C CA . PRO A 1 164 ? -0.914 -10.031 -4.333 1.00 93.31 164 PRO A CA 1
ATOM 1360 C C . PRO A 1 164 ? 0.166 -10.578 -3.391 1.00 93.31 164 PRO A C 1
ATOM 1362 O O . PRO A 1 164 ? 0.699 -9.839 -2.569 1.00 93.31 164 PRO A O 1
ATOM 1365 N N . GLU A 1 165 ? 0.536 -11.847 -3.538 1.00 94.56 165 GLU A N 1
ATOM 1366 C CA . GLU A 1 165 ? 1.608 -12.503 -2.796 1.00 94.56 165 GLU A CA 1
ATOM 1367 C C . GLU A 1 165 ? 3.017 -12.057 -3.235 1.00 94.56 165 GLU A C 1
ATOM 1369 O O . GLU A 1 165 ? 3.988 -12.270 -2.509 1.00 94.56 165 GLU A O 1
ATOM 1374 N N . SER A 1 166 ? 3.148 -11.417 -4.407 1.00 97.50 166 SER A N 1
ATOM 1375 C CA . SER A 1 166 ? 4.433 -10.977 -4.958 1.00 97.50 166 SER A CA 1
ATOM 1376 C C . SER A 1 166 ? 4.751 -9.523 -4.620 1.00 97.50 166 SER A C 1
ATOM 1378 O O . SER A 1 166 ? 4.048 -8.590 -5.011 1.00 97.50 166 SER A O 1
ATOM 1380 N N . GLY A 1 167 ? 5.904 -9.290 -3.990 1.00 98.19 167 GLY A N 1
ATOM 1381 C CA . GLY A 1 167 ? 6.355 -7.948 -3.620 1.00 98.19 167 GLY A CA 1
ATOM 1382 C C . GLY A 1 167 ? 6.767 -7.073 -4.809 1.00 98.19 167 GLY A C 1
ATOM 1383 O O . GLY A 1 167 ? 6.963 -5.867 -4.640 1.00 98.19 167 GLY A O 1
ATOM 1384 N N . LEU A 1 168 ? 6.922 -7.644 -6.009 1.00 98.44 168 LEU A N 1
ATOM 1385 C CA . LEU A 1 168 ? 7.480 -6.953 -7.174 1.00 98.44 168 LEU A CA 1
ATOM 1386 C C . LEU A 1 168 ? 6.603 -5.789 -7.654 1.00 98.44 168 LEU A C 1
ATOM 1388 O O . LEU A 1 168 ? 7.119 -4.699 -7.895 1.00 98.44 168 LEU A O 1
ATOM 1392 N N . ALA A 1 169 ? 5.291 -5.992 -7.791 1.00 98.38 169 ALA A N 1
ATOM 1393 C CA . ALA A 1 169 ? 4.390 -4.948 -8.277 1.00 98.38 169 ALA A CA 1
ATOM 1394 C C . ALA A 1 169 ? 4.352 -3.748 -7.318 1.00 98.38 169 ALA A C 1
ATOM 1396 O O . ALA A 1 169 ? 4.543 -2.609 -7.748 1.00 98.38 169 ALA A O 1
ATOM 1397 N N . PHE A 1 170 ? 4.220 -4.016 -6.015 1.00 98.50 170 PHE A N 1
ATOM 1398 C CA . PHE A 1 170 ? 4.267 -2.992 -4.973 1.00 98.50 170 PHE A CA 1
ATOM 1399 C C . PHE A 1 170 ? 5.605 -2.246 -4.972 1.00 98.50 170 PHE A C 1
ATOM 1401 O O . PHE A 1 170 ? 5.626 -1.019 -4.961 1.00 98.50 170 PHE A O 1
ATOM 1408 N N . HIS A 1 171 ? 6.732 -2.954 -5.097 1.00 98.75 171 HIS A N 1
ATOM 1409 C CA . HIS A 1 171 ? 8.042 -2.313 -5.219 1.00 98.75 171 HIS A CA 1
ATOM 1410 C C . HIS A 1 171 ? 8.109 -1.341 -6.407 1.00 98.75 171 HIS A C 1
ATOM 1412 O O . HIS A 1 171 ? 8.640 -0.241 -6.291 1.00 98.75 171 HIS A O 1
ATOM 1418 N N . GLN A 1 172 ? 7.550 -1.696 -7.565 1.00 98.62 172 GLN A N 1
ATOM 1419 C CA . GLN A 1 172 ? 7.544 -0.774 -8.702 1.00 98.62 172 GLN A CA 1
ATOM 1420 C C . GLN A 1 172 ? 6.613 0.428 -8.483 1.00 98.62 172 GLN A C 1
ATOM 1422 O O . GLN A 1 172 ? 6.943 1.541 -8.903 1.00 98.62 172 GLN A O 1
ATOM 1427 N N . GLN A 1 173 ? 5.485 0.245 -7.789 1.00 98.62 173 GLN A N 1
ATOM 1428 C CA . GLN A 1 173 ? 4.618 1.360 -7.400 1.00 98.62 173 GLN A CA 1
ATOM 1429 C C . GLN A 1 173 ? 5.307 2.311 -6.415 1.00 98.62 173 GLN A C 1
ATOM 1431 O O . GLN A 1 173 ? 5.114 3.525 -6.527 1.00 98.62 173 GLN A O 1
ATOM 1436 N N . SER A 1 174 ? 6.151 1.806 -5.506 1.00 98.69 174 SER A N 1
ATOM 1437 C CA . SER A 1 174 ? 6.936 2.677 -4.625 1.00 98.69 174 SER A CA 1
ATOM 1438 C C . SER A 1 174 ? 7.948 3.511 -5.404 1.00 98.69 174 SER A C 1
ATOM 1440 O O . SER A 1 174 ? 8.049 4.711 -5.171 1.00 98.69 174 SER A O 1
ATOM 1442 N N . VAL A 1 175 ? 8.617 2.929 -6.406 1.00 98.19 175 VAL A N 1
ATOM 1443 C CA . VAL A 1 175 ? 9.533 3.673 -7.287 1.00 98.19 175 VAL A CA 1
ATOM 1444 C C . VAL A 1 175 ? 8.810 4.825 -7.990 1.00 98.19 175 VAL A C 1
ATOM 1446 O O . VAL A 1 175 ? 9.333 5.937 -8.016 1.00 98.19 175 VAL A O 1
ATOM 1449 N N . VAL A 1 176 ? 7.600 4.594 -8.515 1.00 98.19 176 VAL A N 1
ATOM 1450 C CA . VAL A 1 176 ? 6.789 5.662 -9.129 1.00 98.19 176 VAL A CA 1
ATOM 1451 C C . VAL A 1 176 ? 6.445 6.749 -8.111 1.00 98.19 176 VAL A C 1
ATOM 1453 O O . VAL A 1 176 ? 6.680 7.926 -8.376 1.00 98.19 176 VAL A O 1
ATOM 1456 N N . ALA A 1 177 ? 5.932 6.369 -6.938 1.00 97.81 177 ALA A N 1
ATOM 1457 C CA . ALA A 1 177 ? 5.564 7.322 -5.892 1.00 97.81 177 ALA A CA 1
ATOM 1458 C C . ALA A 1 177 ? 6.769 8.162 -5.431 1.00 97.81 177 ALA A C 1
ATOM 1460 O O . ALA A 1 177 ? 6.671 9.382 -5.299 1.00 97.81 177 ALA A O 1
ATOM 1461 N N . PHE A 1 178 ? 7.936 7.533 -5.277 1.00 96.56 178 PHE A N 1
ATOM 1462 C CA . PHE A 1 178 ? 9.184 8.206 -4.935 1.00 96.56 178 PHE A CA 1
ATOM 1463 C C . PHE A 1 178 ? 9.641 9.192 -6.019 1.00 96.56 178 PHE A C 1
ATOM 1465 O O . PHE A 1 178 ? 10.086 10.295 -5.697 1.00 96.56 178 PHE A O 1
ATOM 1472 N N . GLU A 1 179 ? 9.530 8.822 -7.301 1.00 94.31 179 GLU A N 1
ATOM 1473 C CA . GLU A 1 179 ? 9.845 9.702 -8.438 1.00 94.31 179 GLU A CA 1
ATOM 1474 C C . GLU A 1 179 ? 8.888 10.910 -8.514 1.00 94.31 179 GLU A C 1
ATOM 1476 O O . GLU A 1 179 ? 9.294 11.983 -8.964 1.00 94.31 179 GLU A O 1
ATOM 1481 N N . GLN A 1 180 ? 7.656 10.767 -8.013 1.00 93.75 180 GLN A N 1
ATOM 1482 C CA . GLN A 1 180 ? 6.666 11.843 -7.879 1.00 93.75 180 GLN A CA 1
ATOM 1483 C C . GLN A 1 180 ? 6.822 12.683 -6.596 1.00 93.75 180 GLN A C 1
ATOM 1485 O O . GLN A 1 180 ? 6.142 13.696 -6.452 1.00 93.75 180 GLN A O 1
ATOM 1490 N N . GLY A 1 181 ? 7.709 12.295 -5.672 1.00 93.12 181 GLY A N 1
ATOM 1491 C CA . GLY A 1 181 ? 7.880 12.964 -4.376 1.00 93.12 181 GLY A CA 1
ATOM 1492 C C . GLY A 1 181 ? 6.813 12.618 -3.328 1.00 93.12 181 GLY A C 1
ATOM 1493 O O . GLY A 1 181 ? 6.798 13.229 -2.263 1.00 93.12 181 GLY A O 1
ATOM 1494 N N . ASP A 1 182 ? 5.950 11.632 -3.589 1.00 95.62 182 ASP A N 1
ATOM 1495 C CA . ASP A 1 182 ? 4.953 11.141 -2.632 1.00 95.62 182 ASP A CA 1
ATOM 1496 C C . ASP A 1 182 ? 5.595 10.105 -1.695 1.00 95.62 182 ASP A C 1
ATOM 1498 O O . ASP A 1 182 ? 5.554 8.888 -1.915 1.00 95.62 182 ASP A O 1
ATOM 1502 N N . PHE A 1 183 ? 6.243 10.606 -0.642 1.00 96.62 183 PHE A N 1
ATOM 1503 C CA . PHE A 1 183 ? 6.938 9.769 0.333 1.00 96.62 183 PHE A CA 1
ATOM 1504 C C . PHE A 1 183 ? 5.994 8.877 1.141 1.00 96.62 183 PHE A C 1
ATOM 1506 O O . PHE A 1 183 ? 6.381 7.760 1.471 1.00 96.62 183 PHE A O 1
ATOM 1513 N N . LEU A 1 184 ? 4.762 9.311 1.431 1.00 97.62 184 LEU A N 1
ATOM 1514 C CA . LEU A 1 184 ? 3.800 8.475 2.154 1.00 97.62 184 LEU A CA 1
ATOM 1515 C C . LEU A 1 184 ? 3.450 7.236 1.335 1.00 97.62 184 LEU A C 1
ATOM 1517 O O . LEU A 1 184 ? 3.571 6.111 1.817 1.00 97.62 184 LEU A O 1
ATOM 1521 N N . ARG A 1 185 ? 3.059 7.437 0.074 1.00 97.75 185 ARG A N 1
ATOM 1522 C CA . ARG A 1 185 ? 2.679 6.346 -0.823 1.00 97.75 185 ARG A CA 1
ATOM 1523 C C . ARG A 1 185 ? 3.864 5.450 -1.160 1.00 97.75 185 ARG A C 1
ATOM 1525 O O . ARG A 1 185 ? 3.700 4.237 -1.259 1.00 97.75 185 ARG A O 1
ATOM 1532 N N . SER A 1 186 ? 5.059 6.022 -1.288 1.00 98.44 186 SER A N 1
ATOM 1533 C CA . SER A 1 186 ? 6.278 5.232 -1.461 1.00 98.44 186 SER A CA 1
ATOM 1534 C C . SER A 1 186 ? 6.564 4.355 -0.236 1.00 98.44 186 SER A C 1
ATOM 1536 O O . SER A 1 186 ? 6.790 3.156 -0.393 1.00 98.44 186 SER A O 1
ATOM 1538 N N . THR A 1 187 ? 6.463 4.909 0.981 1.00 98.62 187 THR A N 1
ATOM 1539 C CA . THR A 1 187 ? 6.610 4.147 2.237 1.00 98.62 187 THR A CA 1
ATOM 1540 C C . THR A 1 187 ? 5.572 3.032 2.328 1.00 98.62 187 THR A C 1
ATOM 1542 O O . THR A 1 187 ? 5.931 1.892 2.609 1.00 98.62 187 THR A O 1
ATOM 1545 N N . TYR A 1 188 ? 4.305 3.339 2.028 1.00 98.56 188 TYR A N 1
ATOM 1546 C CA . TYR A 1 188 ? 3.221 2.358 1.965 1.00 98.56 188 TYR A CA 1
ATOM 1547 C C . TYR A 1 188 ? 3.592 1.178 1.065 1.00 98.56 188 TYR A C 1
ATOM 1549 O O . TYR A 1 188 ? 3.617 0.038 1.518 1.00 98.56 188 TYR A O 1
ATOM 1557 N N . TYR A 1 189 ? 3.954 1.439 -0.190 1.00 98.69 189 TYR A N 1
ATOM 1558 C CA . TYR A 1 189 ? 4.249 0.378 -1.146 1.00 98.69 189 TYR A CA 1
ATOM 1559 C C . TYR A 1 189 ? 5.540 -0.398 -0.847 1.00 98.69 189 TYR A C 1
ATOM 1561 O O . TYR A 1 189 ? 5.604 -1.592 -1.137 1.00 98.69 189 TYR A O 1
ATOM 1569 N N . LEU A 1 190 ? 6.554 0.230 -0.242 1.00 98.81 190 LEU A N 1
ATOM 1570 C CA . LEU A 1 190 ? 7.738 -0.493 0.237 1.00 98.81 190 LEU A CA 1
ATOM 1571 C C . LEU A 1 190 ? 7.365 -1.462 1.354 1.00 98.81 190 LEU A C 1
ATOM 1573 O O . LEU A 1 190 ? 7.720 -2.633 1.279 1.00 98.81 190 LEU A O 1
ATOM 1577 N N . TYR A 1 191 ? 6.582 -1.016 2.333 1.00 98.62 191 TYR A N 1
ATOM 1578 C CA . TYR A 1 191 ? 6.103 -1.887 3.399 1.00 98.62 191 TYR A CA 1
ATOM 1579 C C . TYR A 1 191 ? 5.193 -3.011 2.893 1.00 98.62 191 TYR A C 1
ATOM 1581 O O . TYR A 1 191 ? 5.370 -4.154 3.321 1.00 98.62 191 TYR A O 1
ATOM 1589 N N . ARG A 1 192 ? 4.300 -2.733 1.928 1.00 98.06 192 ARG A N 1
ATOM 1590 C CA . ARG A 1 192 ? 3.531 -3.770 1.215 1.00 98.06 192 ARG A CA 1
ATOM 1591 C C . ARG A 1 192 ? 4.462 -4.796 0.567 1.00 98.06 192 ARG A C 1
ATOM 1593 O O . ARG A 1 192 ? 4.283 -5.987 0.756 1.00 98.06 192 ARG A O 1
ATOM 1600 N N . SER A 1 193 ? 5.494 -4.338 -0.140 1.00 98.62 193 SER A N 1
ATOM 1601 C CA . SER A 1 193 ? 6.470 -5.201 -0.815 1.00 98.62 193 SER A CA 1
ATOM 1602 C C . SER A 1 193 ? 7.295 -6.081 0.138 1.00 98.62 193 SER A C 1
ATOM 1604 O O . SER A 1 193 ? 7.762 -7.143 -0.270 1.00 98.62 193 SER A O 1
ATOM 1606 N N . ILE A 1 194 ? 7.478 -5.652 1.392 1.00 98.69 194 ILE A N 1
ATOM 1607 C CA . ILE A 1 194 ? 8.208 -6.393 2.435 1.00 98.69 194 ILE A CA 1
ATOM 1608 C C . ILE A 1 194 ? 7.328 -7.469 3.084 1.00 98.69 194 ILE A C 1
ATOM 1610 O O . ILE A 1 194 ? 7.817 -8.551 3.394 1.00 98.69 194 ILE A O 1
ATOM 1614 N N . ASN A 1 195 ? 6.042 -7.181 3.303 1.00 98.12 195 ASN A N 1
ATOM 1615 C CA . ASN A 1 195 ? 5.171 -7.963 4.189 1.00 98.12 195 ASN A CA 1
ATOM 1616 C C . ASN A 1 195 ? 4.206 -8.905 3.444 1.00 98.12 195 ASN A C 1
ATOM 1618 O O . ASN A 1 195 ? 3.111 -9.176 3.932 1.00 98.12 195 ASN A O 1
ATOM 1622 N N . VAL A 1 196 ? 4.623 -9.411 2.283 1.00 97.44 196 VAL A N 1
ATOM 1623 C CA . VAL A 1 196 ? 3.913 -10.429 1.480 1.00 97.44 196 VAL A CA 1
ATOM 1624 C C . VAL A 1 196 ? 4.674 -11.762 1.485 1.00 97.44 196 VAL A C 1
ATOM 1626 O O . VAL A 1 196 ? 5.753 -11.868 2.080 1.00 97.44 196 VAL A O 1
ATOM 1629 N N . ASP A 1 197 ? 4.126 -12.803 0.856 1.00 96.50 197 ASP A N 1
ATOM 1630 C CA . ASP A 1 197 ? 4.722 -14.150 0.854 1.00 96.50 197 ASP A CA 1
ATOM 1631 C C . ASP A 1 197 ? 6.024 -14.246 0.065 1.00 96.50 197 ASP A C 1
ATOM 1633 O O . ASP A 1 197 ? 6.960 -14.901 0.527 1.00 96.50 197 ASP A O 1
ATOM 1637 N N . GLU A 1 198 ? 6.127 -13.522 -1.050 1.00 97.50 198 GLU A N 1
ATOM 1638 C CA . GLU A 1 198 ? 7.332 -13.403 -1.871 1.00 97.50 198 GLU A CA 1
ATOM 1639 C C . GLU A 1 198 ? 7.869 -11.950 -1.828 1.00 97.50 198 GLU A C 1
ATOM 1641 O O . GLU A 1 198 ? 7.654 -11.183 -2.779 1.00 97.50 198 GLU A O 1
ATOM 1646 N N . PRO A 1 199 ? 8.552 -11.513 -0.745 1.00 98.19 199 PRO A N 1
ATOM 1647 C CA . PRO A 1 199 ? 9.053 -10.147 -0.630 1.00 98.19 199 PRO A CA 1
ATOM 1648 C C . PRO A 1 199 ? 10.043 -9.781 -1.736 1.00 98.19 199 PRO A C 1
ATOM 1650 O O . PRO A 1 199 ? 10.873 -10.593 -2.151 1.00 98.19 199 PRO A O 1
ATOM 1653 N N . HIS A 1 200 ? 10.027 -8.521 -2.179 1.00 98.44 200 HIS A N 1
ATOM 1654 C CA . HIS A 1 200 ? 11.033 -8.066 -3.137 1.00 98.44 200 HIS A CA 1
ATOM 1655 C C . HIS A 1 200 ? 12.372 -7.787 -2.425 1.00 98.44 200 HIS A C 1
ATOM 1657 O O . HIS A 1 200 ? 12.404 -6.990 -1.483 1.00 98.44 200 HIS A O 1
ATOM 1663 N N . PRO A 1 201 ? 13.510 -8.331 -2.901 1.00 98.00 201 PRO A N 1
ATOM 1664 C CA . PRO A 1 201 ? 14.791 -8.248 -2.189 1.00 98.00 201 PRO A CA 1
ATOM 1665 C C . PRO A 1 201 ? 15.312 -6.815 -2.005 1.00 98.00 201 PRO A C 1
ATOM 1667 O O . PRO A 1 201 ? 16.034 -6.532 -1.054 1.00 98.00 201 PRO A O 1
ATOM 1670 N N . ASN A 1 202 ? 14.923 -5.885 -2.885 1.00 98.31 202 ASN A N 1
ATOM 1671 C CA . ASN A 1 202 ? 15.337 -4.480 -2.793 1.00 98.31 202 ASN A CA 1
ATOM 1672 C C . ASN A 1 202 ? 14.369 -3.594 -1.992 1.00 98.31 202 ASN A C 1
ATOM 1674 O O . ASN A 1 202 ? 14.605 -2.392 -1.896 1.00 98.31 202 ASN A O 1
ATOM 1678 N N . ALA A 1 203 ? 13.286 -4.138 -1.424 1.00 98.50 203 ALA A N 1
ATOM 1679 C CA . ALA A 1 203 ? 12.311 -3.323 -0.703 1.00 98.50 203 ALA A CA 1
ATOM 1680 C C . ALA A 1 203 ? 12.888 -2.722 0.593 1.00 98.50 203 ALA A C 1
ATOM 1682 O O . ALA A 1 203 ? 12.776 -1.516 0.793 1.00 98.50 203 ALA A O 1
ATOM 1683 N N . ILE A 1 204 ? 13.586 -3.515 1.418 1.00 98.19 204 ILE A N 1
ATOM 1684 C CA . ILE A 1 204 ? 14.259 -3.011 2.631 1.00 98.19 204 ILE A CA 1
ATOM 1685 C C . ILE A 1 204 ? 15.362 -1.989 2.284 1.00 98.19 204 ILE A C 1
ATOM 1687 O O . ILE A 1 204 ? 15.285 -0.867 2.785 1.00 98.19 204 ILE A O 1
ATOM 1691 N N . PRO A 1 205 ? 16.330 -2.280 1.385 1.00 98.25 205 PRO A N 1
ATOM 1692 C CA . PRO A 1 205 ? 17.337 -1.289 0.993 1.00 98.25 205 PRO A CA 1
ATOM 1693 C C . PRO A 1 205 ? 16.747 0.030 0.472 1.00 98.25 205 PRO A C 1
ATOM 1695 O O . PRO A 1 205 ? 17.259 1.111 0.770 1.00 98.25 205 PRO A O 1
ATOM 1698 N N . ASN A 1 206 ? 15.650 -0.030 -0.291 1.00 98.56 206 ASN A N 1
ATOM 1699 C CA . ASN A 1 206 ? 14.993 1.173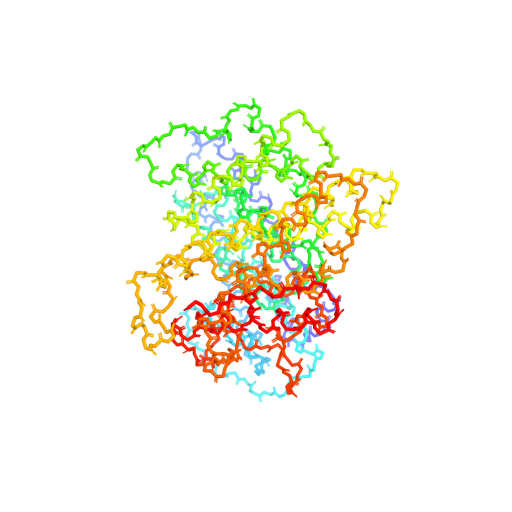 -0.800 1.00 98.56 206 ASN A CA 1
ATOM 1700 C C . ASN A 1 206 ? 14.234 1.940 0.291 1.00 98.56 206 ASN A C 1
ATOM 1702 O O . ASN A 1 206 ? 14.208 3.171 0.242 1.00 98.56 206 ASN A O 1
ATOM 1706 N N . LEU A 1 207 ? 13.674 1.249 1.288 1.00 98.62 207 LEU A N 1
ATOM 1707 C CA . LEU A 1 207 ? 13.079 1.874 2.473 1.00 98.62 207 LEU A CA 1
ATOM 1708 C C . LEU A 1 207 ? 14.128 2.644 3.277 1.00 98.62 207 LEU A C 1
ATOM 1710 O O . LEU A 1 207 ? 13.921 3.815 3.594 1.00 98.62 207 LEU A O 1
ATOM 1714 N N . GLU A 1 208 ? 15.289 2.040 3.510 1.00 97.56 208 GLU A N 1
ATOM 1715 C CA . GLU A 1 208 ? 16.410 2.682 4.205 1.00 97.56 208 GLU A CA 1
ATOM 1716 C C . GLU A 1 208 ? 16.927 3.910 3.443 1.00 97.56 208 GLU A C 1
ATOM 1718 O O . GLU A 1 208 ? 17.123 4.984 4.023 1.00 97.56 208 GLU A O 1
ATOM 1723 N N . LEU A 1 209 ? 17.080 3.796 2.119 1.00 97.56 209 LEU A N 1
ATOM 1724 C CA . LEU A 1 209 ? 17.458 4.923 1.265 1.00 97.56 209 LEU A CA 1
ATOM 1725 C C . LEU A 1 209 ? 16.427 6.059 1.337 1.00 97.56 209 LEU A C 1
ATOM 1727 O O . LEU A 1 209 ? 16.795 7.238 1.401 1.00 97.56 209 LEU A O 1
ATOM 1731 N N . GLN A 1 210 ? 15.140 5.718 1.334 1.00 97.12 210 GLN A N 1
ATOM 1732 C CA . GLN A 1 210 ? 14.064 6.689 1.440 1.00 97.12 210 GLN A CA 1
ATOM 1733 C C . GLN A 1 210 ? 14.062 7.390 2.804 1.00 97.12 210 GLN A C 1
ATOM 1735 O O . GLN A 1 210 ? 13.986 8.619 2.842 1.00 97.12 210 GLN A O 1
ATOM 1740 N N . PHE A 1 211 ? 14.195 6.661 3.912 1.00 97.38 211 PHE A N 1
ATOM 1741 C CA . PHE A 1 211 ? 14.260 7.254 5.251 1.00 97.38 211 PHE A CA 1
ATOM 1742 C C . PHE A 1 211 ? 15.492 8.137 5.448 1.00 97.38 211 PHE A C 1
ATOM 1744 O O . PHE A 1 211 ? 15.389 9.213 6.048 1.00 97.38 211 PHE A O 1
ATOM 1751 N N . LYS A 1 212 ? 16.631 7.778 4.845 1.00 96.31 212 LYS A N 1
ATOM 1752 C CA . LYS A 1 212 ? 17.794 8.669 4.778 1.00 96.31 212 LYS A CA 1
ATOM 1753 C C . LYS A 1 212 ? 17.468 9.964 4.030 1.00 96.31 212 LYS A C 1
ATOM 1755 O O . LYS A 1 212 ? 17.790 11.046 4.518 1.00 96.31 212 LYS A O 1
ATOM 1760 N N . LYS A 1 213 ? 16.785 9.883 2.881 1.00 95.88 213 LYS A N 1
ATOM 1761 C CA . LYS A 1 213 ? 16.367 11.068 2.109 1.00 95.88 213 LYS A CA 1
ATOM 1762 C C . LYS A 1 213 ? 15.379 11.945 2.883 1.00 95.88 213 LYS A C 1
ATOM 1764 O O . LYS A 1 213 ? 15.528 13.163 2.848 1.00 95.88 213 LYS A O 1
ATOM 1769 N N . ILE A 1 214 ? 14.425 11.348 3.600 1.00 95.12 214 ILE A N 1
ATOM 1770 C CA . ILE A 1 214 ? 13.490 12.069 4.478 1.00 95.12 214 ILE A CA 1
ATOM 1771 C C . ILE A 1 214 ? 14.259 12.803 5.580 1.00 95.12 214 ILE A C 1
ATOM 1773 O O . ILE A 1 214 ? 14.050 13.995 5.788 1.00 95.12 214 ILE A O 1
ATOM 1777 N N . THR A 1 215 ? 15.210 12.129 6.226 1.00 93.50 215 THR A N 1
ATOM 1778 C CA . THR A 1 215 ? 16.040 12.729 7.278 1.00 93.50 215 THR A CA 1
ATOM 1779 C C . THR A 1 215 ? 16.866 13.904 6.758 1.00 93.50 215 THR A C 1
ATOM 1781 O O . THR A 1 215 ? 16.845 14.979 7.354 1.00 93.50 215 THR A O 1
ATOM 1784 N N . THR A 1 216 ? 17.539 13.747 5.615 1.00 94.69 216 THR A N 1
ATOM 1785 C CA . THR A 1 216 ? 18.298 14.841 4.990 1.00 94.69 216 THR A CA 1
ATOM 1786 C C . THR A 1 216 ? 17.393 15.990 4.540 1.00 94.69 216 THR A C 1
ATOM 1788 O O . THR A 1 216 ? 17.753 17.149 4.720 1.00 94.69 216 THR A O 1
ATOM 1791 N N . GLY A 1 217 ? 16.221 15.698 3.967 1.00 94.12 217 GLY A N 1
ATOM 1792 C CA . GLY A 1 217 ? 15.251 16.722 3.568 1.00 94.12 217 GLY A CA 1
ATOM 1793 C C . GLY A 1 217 ? 14.703 17.505 4.762 1.00 94.12 217 GLY A C 1
ATOM 1794 O O . GLY A 1 217 ? 14.507 18.712 4.665 1.00 94.12 217 GLY A O 1
ATOM 1795 N N . TRP A 1 218 ? 14.532 16.849 5.912 1.00 92.62 218 TRP A N 1
ATOM 1796 C CA . TRP A 1 218 ? 14.150 17.514 7.157 1.00 92.62 218 TRP A CA 1
ATOM 1797 C C . TRP A 1 218 ? 15.248 18.452 7.667 1.00 92.62 218 TRP A C 1
ATOM 1799 O O . TRP A 1 218 ? 14.977 19.606 7.976 1.00 92.62 218 TRP A O 1
ATOM 1809 N N . GLN A 1 219 ? 16.503 17.991 7.687 1.00 91.88 219 GLN A N 1
ATOM 1810 C CA . GLN A 1 219 ? 17.659 18.797 8.111 1.00 91.88 219 GLN A CA 1
ATOM 1811 C C . GLN A 1 219 ? 17.875 20.040 7.235 1.00 91.88 219 GLN A C 1
ATOM 1813 O O . GLN A 1 219 ? 18.343 21.062 7.724 1.00 91.88 219 GLN A O 1
ATOM 1818 N N . LYS A 1 220 ? 17.528 19.959 5.946 1.00 94.06 220 LYS A N 1
ATOM 1819 C CA . LYS A 1 220 ? 17.614 21.080 4.998 1.00 94.06 220 LYS A CA 1
ATOM 1820 C C . LYS A 1 220 ? 16.409 22.022 5.031 1.00 94.06 220 LYS A C 1
ATOM 1822 O O . LYS A 1 220 ? 16.448 23.058 4.379 1.00 94.06 220 LYS A O 1
ATOM 1827 N N . GLY A 1 221 ? 15.340 21.668 5.746 1.00 91.38 221 GLY A N 1
ATOM 1828 C CA . GLY A 1 221 ? 14.084 22.422 5.742 1.00 91.38 221 GLY A CA 1
ATOM 1829 C C . GLY A 1 221 ? 13.180 22.162 4.530 1.00 91.38 221 GLY A C 1
ATOM 1830 O O . GLY A 1 221 ? 12.108 22.754 4.444 1.00 91.38 221 GLY A O 1
ATOM 1831 N N . ASP A 1 222 ? 13.561 21.265 3.613 1.00 87.69 222 ASP A N 1
ATOM 1832 C CA . ASP A 1 222 ? 12.791 20.950 2.398 1.00 87.69 222 ASP A CA 1
ATOM 1833 C C . ASP A 1 222 ? 11.484 20.209 2.715 1.00 87.69 222 ASP A C 1
ATOM 1835 O O . ASP A 1 222 ? 10.478 20.391 2.031 1.00 87.69 222 ASP A O 1
ATOM 1839 N N . LEU A 1 223 ? 11.512 19.352 3.742 1.00 88.75 223 LEU A N 1
ATOM 1840 C CA . LEU A 1 223 ? 10.376 18.519 4.162 1.00 88.75 223 LEU A CA 1
ATOM 1841 C C . LEU A 1 223 ? 9.731 18.979 5.471 1.00 88.75 223 LEU A C 1
ATOM 1843 O O . LEU A 1 223 ? 8.759 18.370 5.918 1.00 88.75 223 LEU A O 1
ATOM 1847 N N . VAL A 1 224 ? 10.256 20.048 6.073 1.00 88.94 224 VAL A N 1
ATOM 1848 C CA . VAL A 1 224 ? 9.646 20.664 7.250 1.00 88.94 224 VAL A CA 1
ATOM 1849 C C . VAL A 1 224 ? 8.347 21.340 6.802 1.00 88.94 224 VAL A C 1
ATOM 1851 O O . VAL A 1 224 ? 8.380 22.142 5.863 1.00 88.94 224 VAL A O 1
ATOM 1854 N N . PRO A 1 225 ? 7.200 21.029 7.433 1.00 85.56 225 PRO A N 1
ATOM 1855 C CA . PRO A 1 225 ? 5.940 21.673 7.102 1.00 85.56 225 PRO A CA 1
ATOM 1856 C C . PRO A 1 225 ? 6.056 23.192 7.175 1.00 85.56 225 PRO A C 1
ATOM 1858 O O . PRO A 1 225 ? 6.503 23.748 8.177 1.00 85.56 225 PRO A O 1
ATOM 1861 N N . LYS A 1 226 ? 5.644 23.870 6.105 1.00 81.25 226 LYS A N 1
ATOM 1862 C CA . LYS A 1 226 ? 5.571 25.331 6.075 1.00 81.25 226 LYS A CA 1
ATOM 1863 C C . LYS A 1 226 ? 4.173 25.752 6.505 1.00 81.25 226 LYS A C 1
ATOM 1865 O O . LYS A 1 226 ? 3.189 25.228 5.988 1.00 81.25 226 LYS A O 1
ATOM 1870 N N . ASN A 1 227 ? 4.086 26.703 7.431 1.00 71.12 227 ASN A N 1
ATOM 1871 C CA . ASN A 1 227 ? 2.804 27.263 7.846 1.00 71.12 227 ASN A CA 1
ATOM 1872 C C . ASN A 1 227 ? 2.176 28.011 6.666 1.00 71.12 227 ASN A C 1
ATOM 1874 O O . ASN A 1 227 ? 2.689 29.042 6.239 1.00 71.12 227 ASN A O 1
ATOM 1878 N N . SER A 1 228 ? 1.065 27.489 6.151 1.00 75.31 228 SER A N 1
ATOM 1879 C CA . SER A 1 228 ? 0.241 28.158 5.145 1.00 75.31 228 SER A CA 1
ATOM 1880 C C . SER A 1 228 ? -1.229 28.031 5.548 1.00 75.31 228 SER A C 1
ATOM 1882 O O . SER A 1 228 ? -1.914 27.122 5.084 1.00 75.31 228 SER A O 1
ATOM 1884 N N . PRO A 1 229 ? -1.726 28.910 6.440 1.00 68.06 229 PRO A N 1
ATOM 1885 C CA . PRO A 1 229 ? -3.093 28.828 6.963 1.00 68.06 229 PRO A CA 1
ATOM 1886 C C . PRO A 1 229 ? -4.187 28.939 5.888 1.00 68.06 229 PRO A C 1
ATOM 1888 O O . PRO A 1 229 ? -5.331 28.592 6.147 1.00 68.06 229 PRO A O 1
ATOM 1891 N N . GLN A 1 230 ? -3.846 29.445 4.697 1.00 72.44 230 GLN A N 1
ATOM 1892 C CA . GLN A 1 230 ? -4.772 29.649 3.578 1.00 72.44 230 GLN A CA 1
ATOM 1893 C C . GLN A 1 230 ? -4.880 28.436 2.640 1.00 72.44 230 GLN A C 1
ATOM 1895 O O . GLN A 1 230 ? -5.771 28.407 1.796 1.00 72.44 230 GLN A O 1
ATOM 1900 N N . ASP A 1 231 ? -3.982 27.452 2.749 1.00 78.00 231 ASP A N 1
ATOM 1901 C CA . ASP A 1 231 ? -4.022 26.250 1.913 1.00 78.00 231 ASP A CA 1
ATOM 1902 C C . ASP A 1 231 ? -4.823 25.147 2.631 1.00 78.00 231 ASP A C 1
ATOM 1904 O O . ASP A 1 231 ? -4.360 24.632 3.655 1.00 78.00 231 ASP A O 1
ATOM 1908 N N . PRO A 1 232 ? -5.999 24.741 2.107 1.00 75.00 232 PRO A N 1
ATOM 1909 C CA . PRO A 1 232 ? -6.853 23.738 2.746 1.00 75.00 232 PRO A CA 1
ATOM 1910 C C . PRO A 1 232 ? -6.185 22.359 2.855 1.00 75.00 232 PRO A C 1
ATOM 1912 O O . PRO A 1 232 ? -6.635 21.515 3.625 1.00 75.00 232 PRO A O 1
ATOM 1915 N N . VAL A 1 233 ? -5.104 22.113 2.107 1.00 84.81 233 VAL A N 1
ATOM 1916 C CA . VAL A 1 233 ? -4.354 20.853 2.124 1.00 84.81 233 VAL A CA 1
ATOM 1917 C C . VAL A 1 233 ? -3.079 20.954 2.973 1.00 84.81 233 VAL A C 1
ATOM 1919 O O . VAL A 1 233 ? -2.453 19.932 3.266 1.00 84.81 233 VAL A O 1
ATOM 1922 N N . ALA A 1 234 ? -2.687 22.148 3.430 1.00 87.94 234 ALA A N 1
ATOM 1923 C CA . ALA A 1 234 ? -1.437 22.337 4.165 1.00 87.94 234 ALA A CA 1
ATOM 1924 C C . ALA A 1 234 ? -1.402 21.566 5.487 1.00 87.94 234 ALA A C 1
ATOM 1926 O O . ALA A 1 234 ? -0.373 20.972 5.805 1.00 87.94 234 ALA A O 1
ATOM 1927 N N . SER A 1 235 ? -2.512 21.524 6.230 1.00 89.56 235 SER A N 1
ATOM 1928 C CA . SER A 1 235 ? -2.578 20.781 7.496 1.00 89.56 235 SER A CA 1
ATOM 1929 C C . SER A 1 235 ? -2.396 19.274 7.278 1.00 89.56 235 SER A C 1
ATOM 1931 O O . SER A 1 235 ? -1.539 18.647 7.909 1.00 89.56 235 SER A O 1
ATOM 1933 N N . ARG A 1 236 ? -3.083 18.716 6.274 1.00 91.25 236 ARG A N 1
ATOM 1934 C CA . ARG A 1 236 ? -2.911 17.325 5.841 1.00 91.25 236 ARG A CA 1
ATOM 1935 C C . ARG A 1 236 ? -1.487 17.024 5.380 1.00 91.25 236 ARG A C 1
ATOM 1937 O O . ARG A 1 236 ? -0.907 16.020 5.779 1.00 91.25 236 ARG A O 1
ATOM 1944 N N . ASN A 1 237 ? -0.894 17.889 4.560 1.00 91.50 237 ASN A N 1
ATOM 1945 C CA . ASN A 1 237 ? 0.488 17.721 4.105 1.00 91.50 237 ASN A CA 1
ATOM 1946 C C . ASN A 1 237 ? 1.480 17.803 5.272 1.00 91.50 237 ASN A C 1
ATOM 1948 O O . ASN A 1 237 ? 2.446 17.042 5.310 1.00 91.50 237 ASN A O 1
ATOM 1952 N N . ALA A 1 238 ? 1.224 18.678 6.248 1.00 92.75 238 ALA A N 1
ATOM 1953 C CA . ALA A 1 238 ? 2.016 18.766 7.465 1.00 92.75 238 ALA A CA 1
ATOM 1954 C C . ALA A 1 238 ? 1.952 17.460 8.263 1.00 92.75 238 ALA A C 1
ATOM 1956 O O . ALA A 1 238 ? 3.000 16.941 8.646 1.00 92.75 238 ALA A O 1
ATOM 1957 N N . LEU A 1 239 ? 0.752 16.898 8.458 1.00 94.94 239 LEU A N 1
ATOM 1958 C CA . LEU A 1 239 ? 0.581 15.582 9.073 1.00 94.94 239 LEU A CA 1
ATOM 1959 C C . LEU A 1 239 ? 1.393 14.516 8.331 1.00 94.94 239 LEU A C 1
ATOM 1961 O O . LEU A 1 239 ? 2.141 13.775 8.963 1.00 94.94 239 LEU A O 1
ATOM 1965 N N . ILE A 1 240 ? 1.287 14.459 7.002 1.00 95.62 240 ILE A N 1
ATOM 1966 C CA . ILE A 1 240 ? 2.013 13.476 6.190 1.00 95.62 240 ILE A CA 1
ATOM 1967 C C . ILE A 1 240 ? 3.526 13.590 6.411 1.00 95.62 240 ILE A C 1
ATOM 1969 O O . ILE A 1 240 ? 4.185 12.575 6.641 1.00 95.62 240 ILE A O 1
ATOM 1973 N N . SER A 1 241 ? 4.071 14.808 6.385 1.00 95.19 241 SER A N 1
ATOM 1974 C CA . SER A 1 241 ? 5.491 15.069 6.641 1.00 95.19 241 SER A CA 1
ATOM 1975 C C . SER A 1 241 ? 5.923 14.639 8.046 1.00 95.19 241 SER A C 1
ATOM 1977 O O . SER A 1 241 ? 6.950 13.972 8.191 1.00 95.19 241 SER A O 1
ATOM 1979 N N . TRP A 1 242 ? 5.143 14.966 9.081 1.00 96.12 242 TRP A N 1
ATOM 1980 C CA . TRP A 1 242 ? 5.427 14.539 10.455 1.00 96.12 242 TRP A CA 1
ATOM 1981 C C . TRP A 1 242 ? 5.355 13.017 10.614 1.00 96.12 242 TRP A C 1
ATOM 1983 O O . TRP A 1 242 ? 6.230 12.421 11.239 1.00 96.12 242 TRP A O 1
ATOM 1993 N N . PHE A 1 243 ? 4.373 12.374 9.985 1.00 97.62 243 PHE A N 1
ATOM 1994 C CA . PHE A 1 243 ? 4.188 10.927 10.023 1.00 97.62 243 PHE A CA 1
ATOM 1995 C C . PHE A 1 243 ? 5.373 10.182 9.393 1.00 97.62 243 PHE A C 1
ATOM 1997 O O . PHE A 1 243 ? 5.987 9.330 10.035 1.00 97.62 243 PHE A O 1
ATOM 2004 N N . ILE A 1 244 ? 5.780 10.535 8.166 1.00 96.75 244 ILE A N 1
ATOM 2005 C CA . ILE A 1 244 ? 6.941 9.886 7.526 1.00 96.75 244 ILE A CA 1
ATOM 2006 C C . ILE A 1 244 ? 8.248 10.180 8.274 1.00 96.75 244 ILE A C 1
ATOM 2008 O O . ILE A 1 244 ? 9.153 9.342 8.275 1.00 96.75 244 ILE A O 1
ATOM 2012 N N . ARG A 1 245 ? 8.352 11.346 8.932 1.00 95.31 245 ARG A N 1
ATOM 2013 C CA . ARG A 1 245 ? 9.493 11.689 9.784 1.00 95.31 245 ARG A CA 1
ATOM 2014 C C . ARG A 1 245 ? 9.546 10.782 11.006 1.00 95.31 245 ARG A C 1
ATOM 2016 O O . ARG A 1 245 ? 10.605 10.207 11.255 1.00 95.31 245 ARG A O 1
ATOM 2023 N N . PHE A 1 246 ? 8.427 10.612 11.705 1.00 96.25 246 PHE A N 1
ATOM 2024 C CA . PHE A 1 246 ? 8.317 9.688 12.830 1.00 96.25 246 PHE A CA 1
ATOM 2025 C C . PHE A 1 246 ? 8.730 8.273 12.417 1.00 96.25 246 PHE A C 1
ATOM 2027 O O . PHE A 1 246 ? 9.675 7.730 12.981 1.00 96.25 246 PHE A O 1
ATOM 2034 N N . HIS A 1 247 ? 8.146 7.726 11.344 1.00 97.62 247 HIS A N 1
ATOM 2035 C CA . HIS A 1 247 ? 8.519 6.397 10.844 1.00 97.62 247 HIS A CA 1
ATOM 2036 C C . HIS A 1 247 ? 10.005 6.274 10.489 1.00 97.62 247 HIS A C 1
ATOM 2038 O O . HIS A 1 247 ? 10.609 5.243 10.778 1.00 97.62 247 HIS A O 1
ATOM 2044 N N . SER A 1 248 ? 10.606 7.313 9.898 1.00 95.62 248 SER A N 1
ATOM 2045 C CA . SER A 1 248 ? 12.031 7.296 9.541 1.00 95.62 248 SER A CA 1
ATOM 2046 C C . SER A 1 248 ? 12.963 7.214 10.750 1.00 95.62 248 SER A C 1
ATOM 2048 O O . SER A 1 248 ? 14.030 6.615 10.648 1.00 95.62 248 SER A O 1
ATOM 2050 N N . LEU A 1 249 ? 12.569 7.806 11.881 1.00 94.19 249 LEU A N 1
ATOM 2051 C CA . LEU A 1 249 ? 13.345 7.774 13.118 1.00 94.19 249 LEU A CA 1
ATOM 2052 C C . LEU A 1 249 ? 13.092 6.473 13.882 1.00 94.19 249 LEU A C 1
ATOM 2054 O O . LEU A 1 249 ? 14.040 5.786 14.256 1.00 94.19 249 LEU A O 1
ATOM 2058 N N . SER A 1 250 ? 11.822 6.085 14.022 1.00 95.31 250 SER A N 1
ATOM 2059 C CA . SER A 1 250 ? 11.421 4.876 14.744 1.00 95.31 250 SER A CA 1
ATOM 2060 C C . SER A 1 250 ? 11.938 3.592 14.086 1.00 95.31 250 SER A C 1
ATOM 2062 O O . SER A 1 250 ? 12.213 2.623 14.790 1.00 95.31 250 SER A O 1
ATOM 2064 N N . TYR A 1 251 ? 12.154 3.578 12.763 1.00 95.38 251 TYR A N 1
ATOM 2065 C CA . TYR A 1 251 ? 12.767 2.442 12.054 1.00 95.38 251 TYR A CA 1
ATOM 2066 C C . TYR A 1 251 ? 14.181 2.110 12.558 1.00 95.38 251 TYR A C 1
ATOM 2068 O O . TYR A 1 251 ? 14.568 0.945 12.594 1.00 95.38 251 TYR A O 1
ATOM 2076 N N . ASN A 1 252 ? 14.955 3.111 12.988 1.00 87.69 252 ASN A N 1
ATOM 2077 C CA . ASN A 1 252 ? 16.316 2.882 13.476 1.00 87.69 252 ASN A CA 1
ATOM 2078 C C . ASN A 1 252 ? 16.365 2.391 14.926 1.00 87.69 252 ASN A C 1
ATOM 2080 O O . ASN A 1 252 ? 17.445 2.021 15.368 1.00 87.69 252 ASN A O 1
ATOM 2084 N N . GLY A 1 253 ? 15.243 2.392 15.660 1.00 86.50 253 GLY A N 1
ATOM 2085 C CA . GLY A 1 253 ? 15.182 1.910 17.045 1.00 86.50 253 GLY A CA 1
ATOM 2086 C C . GLY A 1 253 ? 15.991 2.724 18.058 1.00 86.50 253 GLY A C 1
ATOM 2087 O O . GLY A 1 253 ? 16.229 2.264 19.174 1.00 86.50 253 GLY A O 1
ATOM 2088 N N . GLU A 1 254 ? 16.444 3.913 17.672 1.00 84.50 254 GLU A N 1
ATOM 2089 C CA . GLU A 1 254 ? 17.182 4.828 18.535 1.00 84.50 254 GLU A CA 1
ATOM 2090 C C . GLU A 1 254 ? 16.194 5.799 19.183 1.00 84.50 254 GLU A C 1
ATOM 2092 O O . GLU A 1 254 ? 15.444 6.491 18.490 1.00 84.50 254 GLU A O 1
ATOM 2097 N N . GLN A 1 255 ? 16.185 5.858 20.516 1.00 75.94 255 GLN A N 1
ATOM 2098 C CA . GLN A 1 255 ? 15.464 6.911 21.222 1.00 75.94 255 GLN A CA 1
ATOM 2099 C C . GLN A 1 255 ? 16.179 8.242 20.971 1.00 75.94 255 GLN A C 1
ATOM 2101 O O . GLN A 1 255 ? 17.405 8.326 21.031 1.00 75.94 255 GLN A O 1
ATOM 2106 N N . PHE A 1 256 ? 15.415 9.293 20.692 1.00 81.62 256 PHE A N 1
ATOM 2107 C CA . PHE A 1 256 ? 15.947 10.632 20.463 1.00 81.62 256 PHE A CA 1
ATOM 2108 C C . PHE A 1 256 ? 15.215 11.650 21.335 1.00 81.62 256 PHE A C 1
ATOM 2110 O O . PHE A 1 256 ? 14.044 11.475 21.679 1.00 81.62 256 PHE A O 1
ATOM 2117 N N . ALA A 1 257 ? 15.909 12.735 21.686 1.00 84.31 257 ALA A N 1
ATOM 2118 C CA . ALA A 1 257 ? 15.296 13.863 22.375 1.00 84.31 257 ALA A CA 1
ATOM 2119 C C . ALA A 1 257 ? 14.167 14.435 21.505 1.00 84.31 257 ALA A C 1
ATOM 2121 O O . ALA A 1 257 ? 14.397 14.759 20.338 1.00 84.31 257 ALA A O 1
ATOM 2122 N N . GLY A 1 258 ? 12.956 14.543 22.050 1.00 86.06 258 GLY A N 1
ATOM 2123 C CA . GLY A 1 258 ? 11.786 14.941 21.268 1.00 86.06 258 GLY A CA 1
ATOM 2124 C C . GLY A 1 258 ? 10.901 13.782 20.792 1.00 86.06 258 GLY A C 1
ATOM 2125 O O . GLY A 1 258 ? 9.982 14.032 20.013 1.00 86.06 258 GLY A O 1
ATOM 2126 N N . TYR A 1 259 ? 11.185 12.523 21.162 1.00 88.06 259 TYR A N 1
ATOM 2127 C CA . TYR A 1 259 ? 10.393 11.372 20.707 1.00 88.06 259 TYR A CA 1
ATOM 2128 C C . TYR A 1 259 ? 8.919 11.496 21.106 1.00 88.06 259 TYR A C 1
ATOM 2130 O O . TYR A 1 259 ? 8.046 11.429 20.240 1.00 88.06 259 TYR A O 1
ATOM 2138 N N . ASP A 1 260 ? 8.633 11.712 22.394 1.00 88.56 260 ASP A N 1
ATOM 2139 C CA . ASP A 1 260 ? 7.250 11.799 22.862 1.00 88.56 260 ASP A CA 1
ATOM 2140 C C . ASP A 1 260 ? 6.553 13.058 22.324 1.00 88.56 260 ASP A C 1
ATOM 2142 O O . ASP A 1 260 ? 5.358 13.022 22.041 1.00 88.56 260 ASP A O 1
ATOM 2146 N N . GLU A 1 261 ? 7.277 14.161 22.119 1.00 93.12 261 GLU A N 1
ATOM 2147 C CA . GLU A 1 261 ? 6.765 15.371 21.465 1.00 93.12 261 GLU A CA 1
ATOM 2148 C C . GLU A 1 261 ? 6.350 15.086 20.021 1.00 93.12 261 GLU A C 1
ATOM 2150 O O . GLU A 1 261 ? 5.250 15.459 19.613 1.00 93.12 261 GLU A O 1
ATOM 2155 N N . LEU A 1 262 ? 7.204 14.399 19.256 1.00 92.75 262 LEU A N 1
ATOM 2156 C CA . LEU A 1 262 ? 6.924 14.043 17.870 1.00 92.75 262 LEU A CA 1
ATOM 2157 C C . LEU A 1 262 ? 5.750 13.064 17.768 1.00 92.75 262 LEU A C 1
ATOM 2159 O O . LEU A 1 262 ? 4.887 13.227 16.907 1.00 92.75 262 LEU A O 1
ATOM 2163 N N . GLU A 1 263 ? 5.701 12.059 18.642 1.00 93.56 263 GLU A N 1
ATOM 2164 C CA . GLU A 1 263 ? 4.598 11.098 18.694 1.00 93.56 263 GLU A CA 1
ATOM 2165 C C . GLU A 1 263 ? 3.270 11.801 19.018 1.00 93.56 263 GLU A C 1
ATOM 2167 O O . GLU A 1 263 ? 2.273 11.597 18.320 1.00 93.56 263 GLU A O 1
ATOM 2172 N N . ARG A 1 264 ? 3.262 12.689 20.026 1.00 93.75 264 ARG A N 1
ATOM 2173 C CA . ARG A 1 264 ? 2.089 13.506 20.377 1.00 93.75 264 ARG A CA 1
ATOM 2174 C C . ARG A 1 264 ? 1.655 14.408 19.227 1.00 93.75 264 ARG A C 1
ATOM 2176 O O . ARG A 1 264 ? 0.458 14.512 18.974 1.00 93.75 264 ARG A O 1
ATOM 2183 N N . GLU A 1 265 ? 2.593 15.027 18.515 1.00 94.94 265 GLU A N 1
ATOM 2184 C CA . GLU A 1 265 ? 2.292 15.887 17.367 1.00 94.94 265 GLU A CA 1
ATOM 2185 C C . GLU A 1 265 ? 1.637 15.099 16.224 1.00 94.94 265 GLU A C 1
ATOM 2187 O O . GLU A 1 265 ? 0.612 15.521 15.681 1.00 94.94 265 GLU A O 1
ATOM 2192 N N . VAL A 1 266 ? 2.178 13.922 15.884 1.00 96.06 266 VAL A N 1
ATOM 2193 C CA . VAL A 1 266 ? 1.595 13.036 14.863 1.00 96.06 266 VAL A CA 1
ATOM 2194 C C . VAL A 1 266 ? 0.179 12.614 15.257 1.00 96.06 266 VAL A C 1
ATOM 2196 O O . VAL A 1 266 ? -0.730 12.705 14.429 1.00 96.06 266 VAL A O 1
ATOM 2199 N N . LEU A 1 267 ? -0.036 12.197 16.508 1.00 96.12 267 LEU A N 1
ATOM 2200 C CA . LEU A 1 267 ? -1.354 11.786 17.006 1.00 96.12 267 LEU A CA 1
ATOM 2201 C C . LEU A 1 267 ? -2.356 12.951 17.017 1.00 96.12 267 LEU A C 1
ATOM 2203 O O . LEU A 1 267 ? -3.461 12.813 16.499 1.00 96.12 267 LEU A O 1
ATOM 2207 N N . SER A 1 268 ? -1.960 14.114 17.538 1.00 95.00 268 SER A N 1
ATOM 2208 C CA . SER A 1 268 ? -2.796 15.322 17.613 1.00 95.00 268 SER A CA 1
ATOM 2209 C C . SER A 1 268 ? -3.258 15.797 16.233 1.00 95.00 268 SER A C 1
ATOM 2211 O O . SER A 1 268 ? -4.443 16.072 16.010 1.00 95.00 268 SER A O 1
ATOM 2213 N N . ARG A 1 269 ? -2.341 15.834 15.259 1.00 94.75 269 ARG A N 1
ATOM 2214 C CA . ARG A 1 269 ? -2.686 16.179 13.876 1.00 94.75 269 ARG A CA 1
ATOM 2215 C C . ARG A 1 269 ? -3.580 15.132 13.236 1.00 94.7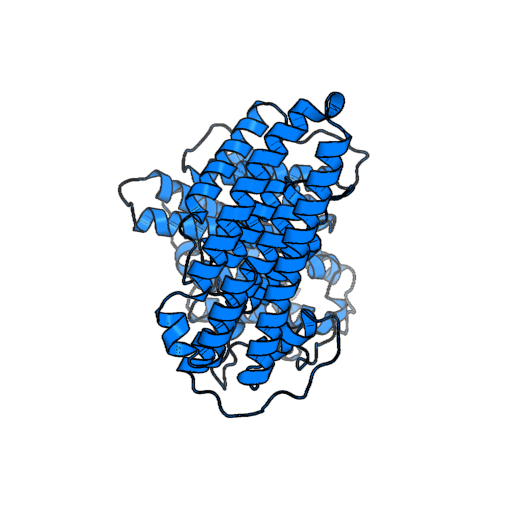5 269 ARG A C 1
ATOM 2217 O O . ARG A 1 269 ? -4.547 15.495 12.582 1.00 94.75 269 ARG A O 1
ATOM 2224 N N . THR A 1 270 ? -3.294 13.851 13.456 1.00 95.50 270 THR A N 1
ATOM 2225 C CA . THR A 1 270 ? -4.126 12.754 12.948 1.00 95.50 270 THR A CA 1
ATOM 2226 C C . THR A 1 270 ? -5.568 12.894 13.443 1.00 95.50 270 THR A C 1
ATOM 2228 O O . THR A 1 270 ? -6.492 12.885 12.636 1.00 95.50 270 THR A O 1
ATOM 2231 N N . LEU A 1 271 ? -5.755 13.130 14.744 1.00 94.50 271 LEU A N 1
ATOM 2232 C CA . LEU A 1 271 ? -7.058 13.393 15.362 1.00 94.50 271 LEU A CA 1
ATOM 2233 C C . LEU A 1 271 ? -7.761 14.618 14.760 1.00 94.50 271 LEU A C 1
ATOM 2235 O O . LEU A 1 271 ? -8.964 14.584 14.498 1.00 94.50 271 LEU A O 1
ATOM 2239 N N . SER A 1 272 ? -7.016 15.700 14.532 1.00 93.31 272 SER A N 1
ATOM 2240 C CA . SER A 1 272 ? -7.551 16.932 13.943 1.00 93.31 272 SER A CA 1
ATOM 2241 C C . SER A 1 272 ? -8.051 16.700 12.514 1.00 93.31 272 SER A C 1
ATOM 2243 O O . SER A 1 272 ? -9.174 17.079 12.185 1.00 93.31 272 SER A O 1
ATOM 2245 N N . GLU A 1 273 ? -7.265 16.009 11.687 1.00 94.00 273 GLU A N 1
ATOM 2246 C CA . GLU A 1 273 ? -7.627 15.682 10.303 1.00 94.00 273 GLU A CA 1
ATOM 2247 C C . GLU A 1 273 ? -8.765 14.642 10.218 1.00 94.00 273 GLU A C 1
ATOM 2249 O O . GLU A 1 273 ? -9.591 14.708 9.308 1.00 94.00 273 GLU A O 1
ATOM 2254 N N . MET A 1 274 ? -8.877 13.714 11.180 1.00 94.12 274 MET A N 1
ATOM 2255 C CA . MET A 1 274 ? -10.040 12.816 11.296 1.00 94.12 274 MET A CA 1
ATOM 2256 C C . MET A 1 274 ? -11.327 13.603 11.542 1.00 94.12 274 MET A C 1
ATOM 2258 O O . MET A 1 274 ? -12.299 13.429 10.812 1.00 94.12 274 MET A O 1
ATOM 2262 N N . LYS A 1 275 ? -11.325 14.508 12.530 1.00 93.00 275 LYS A N 1
ATOM 2263 C CA . LYS A 1 275 ? -12.485 15.360 12.851 1.00 93.00 275 LYS A CA 1
ATOM 2264 C C . LYS A 1 275 ? -12.861 16.272 11.679 1.00 93.00 275 LYS A C 1
ATOM 2266 O O . LYS A 1 275 ? -14.047 16.471 11.406 1.00 93.00 275 LYS A O 1
ATOM 2271 N N . ALA A 1 276 ? -11.850 16.778 10.969 1.00 91.00 276 ALA A N 1
ATOM 2272 C CA . ALA A 1 276 ? -12.008 17.573 9.755 1.00 91.00 276 ALA A CA 1
ATOM 2273 C C . ALA A 1 276 ? -12.400 16.748 8.515 1.00 91.00 276 ALA A C 1
ATOM 2275 O O . ALA A 1 276 ? -12.775 17.343 7.508 1.00 91.00 276 ALA A O 1
ATOM 2276 N N . ARG A 1 277 ? -12.349 15.408 8.586 1.00 90.88 277 ARG A N 1
ATOM 2277 C CA . ARG A 1 277 ? -12.724 14.474 7.507 1.00 90.88 277 ARG A CA 1
ATOM 2278 C C . ARG A 1 277 ? -11.889 14.666 6.235 1.00 90.88 277 ARG A C 1
ATOM 2280 O O . ARG A 1 277 ? -12.388 14.607 5.122 1.00 90.88 277 ARG A O 1
ATOM 2287 N N . THR A 1 278 ? -10.589 14.901 6.396 1.00 86.62 278 THR A N 1
ATOM 2288 C CA . THR A 1 278 ? -9.660 15.215 5.289 1.00 86.62 278 THR A CA 1
ATOM 2289 C C . THR A 1 278 ? -8.734 14.049 4.907 1.00 86.62 278 THR A C 1
ATOM 2291 O O . THR A 1 278 ? -7.890 14.193 4.011 1.00 86.62 278 THR A O 1
ATOM 2294 N N . LEU A 1 279 ? -8.875 12.891 5.570 1.00 87.19 279 LEU A N 1
ATOM 2295 C CA . LEU A 1 279 ? -7.990 11.720 5.450 1.00 87.19 279 LEU A CA 1
ATOM 2296 C C . LEU A 1 279 ? -8.514 10.583 4.555 1.00 87.19 279 LEU A C 1
ATOM 2298 O O . LEU A 1 279 ? -8.042 9.450 4.694 1.00 87.19 279 LEU A O 1
ATOM 2302 N N . ASP A 1 280 ? -9.433 10.852 3.625 1.00 82.38 280 ASP A N 1
ATOM 2303 C CA . ASP A 1 280 ? -10.016 9.836 2.733 1.00 82.38 280 ASP A CA 1
ATOM 2304 C C . ASP A 1 280 ? -8.960 8.940 2.074 1.00 82.38 280 ASP A C 1
ATOM 2306 O O . ASP A 1 280 ? -8.090 9.392 1.323 1.00 82.38 280 ASP A O 1
ATOM 2310 N N . GLY A 1 281 ? -8.991 7.646 2.406 1.00 83.56 281 GLY A N 1
ATOM 2311 C CA . GLY A 1 281 ? -8.037 6.636 1.935 1.00 83.56 281 GLY A CA 1
ATOM 2312 C C . GLY A 1 281 ? -6.573 6.836 2.370 1.00 83.56 281 GLY A C 1
ATOM 2313 O O . GLY A 1 281 ? -5.742 5.960 2.110 1.00 83.56 281 GLY A O 1
ATOM 2314 N N . ILE A 1 282 ? -6.229 7.957 3.011 1.00 93.62 282 ILE A N 1
ATOM 2315 C CA . ILE A 1 282 ? -4.919 8.229 3.622 1.00 93.62 282 ILE A CA 1
ATOM 2316 C C . ILE A 1 282 ? -4.843 7.541 4.978 1.00 93.62 282 ILE A C 1
ATOM 2318 O O . ILE A 1 282 ? -3.831 6.900 5.261 1.00 93.62 282 ILE A O 1
ATOM 2322 N N . LEU A 1 283 ? -5.916 7.609 5.773 1.00 96.25 283 LEU A N 1
ATOM 2323 C CA . LEU A 1 283 ? -5.951 6.989 7.093 1.00 96.25 283 LEU A CA 1
ATOM 2324 C C . LEU A 1 283 ? -5.683 5.480 7.009 1.00 96.25 283 LEU A C 1
ATOM 2326 O O . LEU A 1 283 ? -4.772 4.994 7.669 1.00 96.25 283 LEU A O 1
ATOM 2330 N N . SER A 1 284 ? -6.370 4.755 6.119 1.00 95.56 284 SER A N 1
ATOM 2331 C CA . SER A 1 284 ? -6.120 3.320 5.912 1.00 95.56 284 SER A CA 1
ATOM 2332 C C . SER A 1 284 ? -4.675 3.032 5.492 1.00 95.56 284 SER A C 1
ATOM 2334 O O . SER A 1 284 ? -4.080 2.067 5.960 1.00 95.56 284 SER A O 1
ATOM 2336 N N . LYS A 1 285 ? -4.051 3.885 4.664 1.00 96.75 285 LYS A N 1
ATOM 2337 C CA . LYS A 1 285 ? -2.632 3.720 4.296 1.00 96.75 285 LYS A CA 1
ATOM 2338 C C . LYS A 1 285 ? -1.698 3.952 5.478 1.00 96.75 285 LYS A C 1
ATOM 2340 O O . LYS A 1 285 ? -0.742 3.197 5.619 1.00 96.75 285 LYS A O 1
ATOM 2345 N N . MET A 1 286 ? -1.958 4.960 6.313 1.00 98.38 286 MET A N 1
ATOM 2346 C CA . MET A 1 286 ? -1.199 5.193 7.548 1.00 98.38 286 MET A CA 1
ATOM 2347 C C . MET A 1 286 ? -1.326 3.994 8.492 1.00 98.38 286 MET A C 1
ATOM 2349 O O . MET A 1 286 ? -0.314 3.473 8.948 1.00 98.38 286 MET A O 1
ATOM 2353 N N . THR A 1 287 ? -2.543 3.486 8.689 1.00 98.25 287 THR A N 1
ATOM 2354 C CA . THR A 1 287 ? -2.824 2.273 9.467 1.00 98.25 287 THR A CA 1
ATOM 2355 C C . THR A 1 287 ? -2.037 1.062 8.947 1.00 98.25 287 THR A C 1
ATOM 2357 O O . THR A 1 287 ? -1.313 0.417 9.703 1.00 98.25 287 THR A O 1
ATOM 2360 N N . LEU A 1 288 ? -2.076 0.796 7.636 1.00 98.38 288 LEU A N 1
ATOM 2361 C CA . LEU A 1 288 ? -1.320 -0.304 7.024 1.00 98.38 288 LEU A CA 1
ATOM 2362 C C . LEU A 1 288 ? 0.204 -0.106 7.123 1.00 98.38 288 LEU A C 1
ATOM 2364 O O . LEU A 1 288 ? 0.930 -1.082 7.325 1.00 98.38 288 LEU A O 1
ATOM 2368 N N . ILE A 1 289 ? 0.698 1.136 7.019 1.00 98.75 289 ILE A N 1
ATOM 2369 C CA . ILE A 1 289 ? 2.107 1.466 7.278 1.00 98.75 289 ILE A CA 1
ATOM 2370 C C . ILE A 1 289 ? 2.470 1.118 8.726 1.00 98.75 289 ILE A C 1
ATOM 2372 O O . ILE A 1 289 ? 3.505 0.489 8.934 1.00 98.75 289 ILE A O 1
ATOM 2376 N N . ASN A 1 290 ? 1.636 1.469 9.709 1.00 98.75 290 ASN A N 1
ATOM 2377 C CA . ASN A 1 290 ? 1.910 1.194 11.121 1.00 98.75 290 ASN A CA 1
ATOM 2378 C C . ASN A 1 290 ? 2.034 -0.314 11.396 1.00 98.75 290 ASN A C 1
ATOM 2380 O O . ASN A 1 290 ? 2.992 -0.749 12.040 1.00 98.75 290 ASN A O 1
ATOM 2384 N N . PHE A 1 291 ? 1.120 -1.130 10.862 1.00 98.56 291 PHE A N 1
ATOM 2385 C CA . PHE A 1 291 ? 1.177 -2.591 11.008 1.00 98.56 291 PHE A CA 1
ATOM 2386 C C . PHE A 1 291 ? 2.420 -3.190 10.368 1.00 98.56 291 PHE A C 1
ATOM 2388 O O . PHE A 1 291 ? 3.129 -3.989 10.978 1.00 98.56 291 PHE A O 1
ATOM 2395 N N . CYS A 1 292 ? 2.698 -2.794 9.127 1.00 98.62 292 CYS A N 1
ATOM 2396 C CA . CYS A 1 292 ? 3.825 -3.330 8.384 1.00 98.62 292 CYS A CA 1
ATOM 2397 C C . CYS A 1 292 ? 5.162 -2.862 8.963 1.00 98.62 292 CYS A C 1
ATOM 2399 O O . CYS A 1 292 ? 6.134 -3.609 8.902 1.00 98.62 292 CYS A O 1
ATOM 2401 N N . ALA A 1 293 ? 5.232 -1.661 9.539 1.00 98.69 293 ALA A N 1
ATOM 2402 C CA . ALA A 1 293 ? 6.415 -1.181 10.241 1.00 98.69 293 ALA A CA 1
ATOM 2403 C C . ALA A 1 293 ? 6.699 -2.031 11.489 1.00 98.69 293 ALA A C 1
ATOM 2405 O O . ALA A 1 293 ? 7.822 -2.512 11.641 1.00 98.69 293 ALA A O 1
ATOM 2406 N N . GLN A 1 294 ? 5.675 -2.309 12.309 1.00 98.25 294 GLN A N 1
ATOM 2407 C CA . GLN A 1 294 ? 5.791 -3.225 13.450 1.00 98.25 294 GLN A CA 1
ATOM 2408 C C . GLN A 1 294 ? 6.255 -4.619 13.003 1.00 98.25 294 GLN A C 1
ATOM 2410 O O . GLN A 1 294 ? 7.227 -5.138 13.544 1.00 98.25 294 GLN A O 1
ATOM 2415 N N . ALA A 1 295 ? 5.609 -5.214 11.995 1.00 97.94 295 ALA A N 1
ATOM 2416 C CA . ALA A 1 295 ? 5.960 -6.555 11.525 1.00 97.94 295 ALA A CA 1
ATOM 2417 C C . ALA A 1 295 ? 7.351 -6.621 10.884 1.00 97.94 295 ALA A C 1
ATOM 2419 O O . ALA A 1 295 ? 8.094 -7.568 11.120 1.00 97.94 295 ALA A O 1
ATOM 2420 N N . THR A 1 296 ? 7.749 -5.591 10.133 1.00 98.31 296 THR A N 1
ATOM 2421 C CA . THR A 1 296 ? 9.104 -5.502 9.569 1.00 98.31 296 THR A CA 1
ATOM 2422 C C . THR A 1 296 ? 10.149 -5.462 10.682 1.00 98.31 296 THR A C 1
ATOM 2424 O O . THR A 1 296 ? 11.128 -6.202 10.611 1.00 98.31 296 THR A O 1
ATOM 2427 N N . ALA A 1 297 ? 9.932 -4.648 11.721 1.00 97.81 297 ALA A N 1
ATOM 2428 C CA . ALA A 1 297 ? 10.827 -4.578 12.872 1.00 97.81 297 ALA A CA 1
ATOM 2429 C C . ALA A 1 297 ? 10.865 -5.901 13.658 1.00 97.81 297 ALA A C 1
ATOM 2431 O O . ALA A 1 297 ? 11.947 -6.354 14.021 1.00 97.81 297 ALA A O 1
ATOM 2432 N N . GLY A 1 298 ? 9.715 -6.560 13.845 1.00 96.44 298 GLY A N 1
ATOM 2433 C CA . GLY A 1 298 ? 9.620 -7.882 14.475 1.00 96.44 298 GLY A CA 1
ATOM 2434 C C . GLY A 1 298 ? 10.408 -8.950 13.713 1.00 96.44 298 GLY A C 1
ATOM 2435 O O . GLY A 1 298 ? 11.292 -9.583 14.281 1.00 96.44 298 GLY A O 1
ATOM 2436 N N . ASN A 1 299 ? 10.201 -9.058 12.398 1.00 95.88 299 ASN A N 1
ATOM 2437 C CA . ASN A 1 299 ? 10.938 -9.995 11.543 1.00 95.88 299 ASN A CA 1
ATOM 2438 C C . ASN A 1 299 ? 12.455 -9.731 11.569 1.00 95.88 299 ASN A C 1
ATOM 2440 O O . ASN A 1 299 ? 13.264 -10.661 11.543 1.00 95.88 299 ASN A O 1
ATOM 2444 N N . GLN A 1 300 ? 12.866 -8.457 11.600 1.00 95.25 300 GLN A N 1
ATOM 2445 C CA . GLN A 1 300 ? 14.277 -8.085 11.715 1.00 95.25 300 GLN A CA 1
ATOM 2446 C C . GLN A 1 300 ? 14.852 -8.429 13.090 1.00 95.25 300 GLN A C 1
ATOM 2448 O O . GLN A 1 300 ? 15.996 -8.874 13.152 1.00 95.25 300 GLN A O 1
ATOM 2453 N N . PHE A 1 301 ? 14.075 -8.258 14.161 1.00 95.25 301 PHE A N 1
ATOM 2454 C CA . PHE A 1 301 ? 14.465 -8.646 15.510 1.00 95.25 301 PHE A CA 1
ATOM 2455 C C . PHE A 1 301 ? 14.641 -10.163 15.624 1.00 95.25 301 PHE A C 1
ATOM 2457 O O . PHE A 1 301 ? 15.695 -10.608 16.066 1.00 95.25 301 PHE A O 1
ATOM 2464 N N . GLU A 1 302 ? 13.692 -10.954 15.120 1.00 94.25 302 GLU A N 1
ATOM 2465 C CA . GLU A 1 302 ? 13.797 -12.420 15.073 1.00 94.25 302 GLU A CA 1
ATOM 2466 C C . GLU A 1 302 ? 15.013 -12.890 14.265 1.00 94.25 302 GLU A C 1
ATOM 2468 O O . GLU A 1 302 ? 15.737 -13.794 14.674 1.00 94.25 302 GLU A O 1
ATOM 2473 N N . SER A 1 303 ? 15.275 -12.247 13.123 1.00 93.69 303 SER A N 1
ATOM 2474 C CA . SER A 1 303 ? 16.395 -12.614 12.247 1.00 93.69 303 SER A CA 1
ATOM 2475 C C . SER A 1 303 ? 17.760 -12.157 12.774 1.00 93.69 303 SER A C 1
ATOM 2477 O O . SER A 1 303 ? 18.792 -12.677 12.346 1.00 93.69 303 SER A O 1
ATOM 2479 N N . LYS A 1 304 ? 17.795 -11.118 13.617 1.00 93.06 304 LYS A N 1
ATOM 2480 C CA . LYS A 1 304 ? 19.016 -10.457 14.109 1.00 93.06 304 LYS A CA 1
ATOM 2481 C C . LYS A 1 304 ? 18.844 -10.071 15.589 1.00 93.06 304 LYS A C 1
ATOM 2483 O O . LYS A 1 304 ? 18.854 -8.874 15.898 1.00 93.06 304 LYS A O 1
ATOM 2488 N N . PRO A 1 305 ? 18.713 -11.051 16.501 1.00 89.19 305 PRO A N 1
ATOM 2489 C CA . PRO A 1 305 ? 18.360 -10.803 17.902 1.00 89.19 305 PRO A CA 1
ATOM 2490 C C . PRO A 1 305 ? 19.396 -9.951 18.649 1.00 89.19 305 PRO A C 1
ATOM 2492 O O . PRO A 1 305 ? 19.027 -9.156 19.510 1.00 89.19 305 PRO A O 1
ATOM 2495 N N . ASP A 1 306 ? 20.671 -10.029 18.257 1.00 91.56 306 ASP A N 1
ATOM 2496 C CA . ASP A 1 306 ? 21.758 -9.241 18.857 1.00 91.56 306 ASP A CA 1
ATOM 2497 C C . ASP A 1 306 ? 21.677 -7.738 18.519 1.00 91.56 306 ASP A C 1
ATOM 2499 O O . ASP A 1 306 ? 22.340 -6.904 19.136 1.00 91.56 306 ASP A O 1
ATOM 2503 N N . GLN A 1 307 ? 20.869 -7.353 17.525 1.00 90.50 307 GLN A N 1
ATOM 2504 C CA . GLN A 1 307 ? 20.659 -5.954 17.159 1.00 90.50 307 GLN A CA 1
ATOM 2505 C C . GLN A 1 307 ? 19.448 -5.386 17.905 1.00 90.50 307 GLN A C 1
ATOM 2507 O O . GLN A 1 307 ? 18.367 -5.233 17.333 1.00 90.50 307 GLN A O 1
ATOM 2512 N N . HIS A 1 308 ? 19.656 -4.992 19.167 1.00 89.88 308 HIS A N 1
ATOM 2513 C CA . HIS A 1 308 ? 18.617 -4.441 20.057 1.00 89.88 308 HIS A CA 1
ATOM 2514 C C . HIS A 1 308 ? 17.793 -3.291 19.457 1.00 89.88 308 HIS A C 1
ATOM 2516 O O . HIS A 1 308 ? 16.638 -3.095 19.830 1.00 89.88 308 HIS A O 1
ATOM 2522 N N . LYS A 1 309 ? 18.332 -2.567 18.471 1.00 93.25 309 LYS A N 1
ATOM 2523 C CA . LYS A 1 309 ? 17.582 -1.550 17.731 1.00 93.25 309 LYS A CA 1
ATOM 2524 C C . LYS A 1 309 ? 16.287 -2.081 17.097 1.00 93.25 309 LYS A C 1
ATOM 2526 O O . LYS A 1 309 ? 15.291 -1.370 17.072 1.00 93.25 309 LYS A O 1
ATOM 2531 N N . PHE A 1 310 ? 16.255 -3.326 16.615 1.00 94.56 310 PHE A N 1
ATOM 2532 C CA . PHE A 1 310 ? 15.038 -3.879 16.009 1.00 94.56 310 PHE A CA 1
ATOM 2533 C C . PHE A 1 310 ? 13.972 -4.174 17.061 1.00 94.56 310 PHE A C 1
ATOM 2535 O O . PHE A 1 310 ? 12.797 -3.912 16.820 1.00 94.56 310 PHE A O 1
ATOM 2542 N N . MET A 1 311 ? 14.386 -4.610 18.254 1.00 93.44 311 MET A N 1
ATOM 2543 C CA . MET A 1 311 ? 13.498 -4.748 19.408 1.00 93.44 311 MET A CA 1
ATOM 2544 C C . MET A 1 311 ? 12.889 -3.395 19.797 1.00 93.44 311 MET A C 1
ATOM 2546 O O . MET A 1 311 ? 11.675 -3.281 19.942 1.00 93.44 311 MET A O 1
ATOM 2550 N N . HIS A 1 312 ? 13.705 -2.343 19.913 1.00 93.12 312 HIS A N 1
ATOM 2551 C CA . HIS A 1 312 ? 13.200 -1.000 20.217 1.00 93.12 312 HIS A CA 1
ATOM 2552 C C . HIS A 1 312 ? 12.259 -0.478 19.126 1.00 93.12 312 HIS A C 1
ATOM 2554 O O . HIS A 1 312 ? 11.180 0.021 19.432 1.00 93.12 312 HIS A O 1
ATOM 2560 N N . SER A 1 313 ? 12.629 -0.648 17.853 1.00 95.75 313 SER A N 1
ATOM 2561 C CA . SER A 1 313 ? 11.790 -0.269 16.713 1.00 95.75 313 SER A CA 1
ATOM 2562 C C . SER A 1 313 ? 10.437 -0.986 16.741 1.00 95.75 313 SER A C 1
ATOM 2564 O O . SER A 1 313 ? 9.394 -0.357 16.553 1.00 95.75 313 SER A O 1
ATOM 2566 N N . TYR A 1 314 ? 10.437 -2.283 17.060 1.00 95.62 314 TYR A N 1
ATOM 2567 C CA . TYR A 1 314 ? 9.222 -3.069 17.240 1.00 95.62 314 TYR A CA 1
ATOM 2568 C C . TYR A 1 314 ? 8.324 -2.474 18.332 1.00 95.62 314 TYR A C 1
ATOM 2570 O O . TYR A 1 314 ? 7.146 -2.220 18.075 1.00 95.62 314 TYR A O 1
ATOM 2578 N N . PHE A 1 315 ? 8.870 -2.178 19.517 1.00 92.75 315 PHE A N 1
ATOM 2579 C CA . PHE A 1 315 ? 8.090 -1.593 20.611 1.00 92.75 315 PHE A CA 1
ATOM 2580 C C . PHE A 1 315 ? 7.608 -0.166 20.312 1.00 92.75 315 PHE A C 1
ATOM 2582 O O . PHE A 1 315 ? 6.482 0.171 20.678 1.00 92.75 315 PHE A O 1
ATOM 2589 N N . PHE A 1 316 ? 8.378 0.649 19.583 1.00 94.12 316 PHE A N 1
ATOM 2590 C CA . PHE A 1 316 ? 7.919 1.961 19.110 1.00 94.12 316 PHE A CA 1
ATOM 2591 C C . PHE A 1 316 ? 6.686 1.838 18.211 1.00 94.12 316 PHE A C 1
ATOM 2593 O O . PHE A 1 316 ? 5.693 2.535 18.426 1.00 94.12 316 PHE A O 1
ATOM 2600 N N . PHE A 1 317 ? 6.705 0.928 17.234 1.00 96.69 317 PHE A N 1
ATOM 2601 C CA . PHE A 1 317 ? 5.565 0.745 16.334 1.00 96.69 317 PHE A CA 1
ATOM 2602 C C . PHE A 1 317 ? 4.384 0.027 16.990 1.00 96.69 317 PHE A C 1
ATOM 2604 O O . PHE A 1 317 ? 3.240 0.349 16.676 1.00 96.69 317 PHE A O 1
ATOM 2611 N N . LEU A 1 318 ? 4.623 -0.878 17.940 1.00 96.00 318 LEU A N 1
ATOM 2612 C CA . LEU A 1 318 ? 3.557 -1.473 18.744 1.00 96.00 318 LEU A CA 1
ATOM 2613 C C . LEU A 1 318 ? 2.856 -0.409 19.607 1.00 96.00 318 LEU A C 1
ATOM 2615 O O . LEU A 1 318 ? 1.628 -0.331 19.590 1.00 96.00 318 LEU A O 1
ATOM 2619 N N . ARG A 1 319 ? 3.616 0.469 20.286 1.00 94.75 319 ARG A N 1
ATOM 2620 C CA . ARG A 1 319 ? 3.063 1.616 21.037 1.00 94.75 319 ARG A CA 1
ATOM 2621 C C . ARG A 1 319 ? 2.254 2.522 20.117 1.00 94.75 319 ARG A C 1
ATOM 2623 O O . ARG A 1 319 ? 1.146 2.919 20.472 1.00 94.75 319 ARG A O 1
ATOM 2630 N N . LEU A 1 320 ? 2.799 2.829 18.937 1.00 96.06 320 LEU A N 1
ATOM 2631 C CA . LEU A 1 320 ? 2.132 3.650 17.932 1.00 96.06 320 LEU A CA 1
ATOM 2632 C C . LEU A 1 320 ? 0.800 3.027 17.505 1.00 96.06 320 LEU A C 1
ATOM 2634 O O . LEU A 1 320 ? -0.198 3.737 17.475 1.00 96.06 320 LEU A O 1
ATOM 2638 N N . ASN A 1 321 ? 0.768 1.722 17.213 1.00 98.06 321 ASN A N 1
ATOM 2639 C CA . ASN A 1 321 ? -0.456 1.017 16.831 1.00 98.06 321 ASN A CA 1
ATOM 2640 C C . ASN A 1 321 ? -1.521 1.088 17.923 1.00 98.06 321 ASN A C 1
ATOM 2642 O O . ASN A 1 321 ? -2.656 1.454 17.626 1.00 98.06 321 ASN A O 1
ATOM 2646 N N . VAL A 1 322 ? -1.145 0.819 19.177 1.00 97.56 322 VAL A N 1
ATOM 2647 C CA . VAL A 1 322 ? -2.053 0.940 20.327 1.00 97.56 322 VAL A CA 1
ATOM 2648 C C . VAL A 1 322 ? -2.599 2.367 20.422 1.00 97.56 322 VAL A C 1
ATOM 2650 O O . VAL A 1 322 ? -3.811 2.552 20.440 1.00 97.56 322 VAL A O 1
ATOM 2653 N N . LYS A 1 323 ? -1.736 3.392 20.390 1.00 97.38 323 LYS A N 1
ATOM 2654 C CA . LYS A 1 323 ? -2.160 4.798 20.503 1.00 97.38 323 LYS A CA 1
ATOM 2655 C C . LYS A 1 323 ? -3.012 5.280 19.327 1.00 97.38 323 LYS A C 1
ATOM 2657 O O . LYS A 1 323 ? -3.975 6.006 19.552 1.00 97.38 323 LYS A O 1
ATOM 2662 N N . PHE A 1 324 ? -2.688 4.887 18.094 1.00 97.75 324 PHE A N 1
ATOM 2663 C CA . PHE A 1 324 ? -3.511 5.192 16.920 1.00 97.75 324 PHE A CA 1
ATOM 2664 C C . PHE A 1 324 ? -4.892 4.558 17.050 1.00 97.75 324 PHE A C 1
ATOM 2666 O O . PHE A 1 324 ? -5.890 5.233 16.814 1.00 97.75 324 PHE A O 1
ATOM 2673 N N . PHE A 1 325 ? -4.964 3.290 17.461 1.00 98.19 325 PHE A N 1
ATOM 2674 C CA . PHE A 1 325 ? -6.246 2.620 17.628 1.00 98.19 325 PHE A CA 1
ATOM 2675 C C . PHE A 1 325 ? -7.082 3.288 18.726 1.00 98.19 325 PHE A C 1
ATOM 2677 O O . PHE A 1 325 ? -8.235 3.639 18.479 1.00 98.19 325 PHE A O 1
ATOM 2684 N N . THR A 1 326 ? -6.484 3.563 19.893 1.00 98.38 326 THR A N 1
ATOM 2685 C CA . THR A 1 326 ? -7.138 4.307 20.981 1.00 98.38 326 THR A CA 1
ATOM 2686 C C . THR A 1 326 ? -7.682 5.645 20.495 1.00 98.38 326 THR A C 1
ATOM 2688 O O . THR A 1 326 ? -8.834 5.965 20.761 1.00 98.38 326 THR A O 1
ATOM 2691 N N . ALA A 1 327 ? -6.882 6.411 19.750 1.00 97.31 327 ALA A N 1
ATOM 2692 C CA . ALA A 1 327 ? -7.267 7.722 19.240 1.00 97.31 327 ALA A CA 1
ATOM 2693 C C . ALA A 1 327 ? -8.481 7.654 18.295 1.00 97.31 327 ALA A C 1
ATOM 2695 O O . ALA A 1 327 ? -9.386 8.480 18.399 1.00 97.31 327 ALA A O 1
ATOM 2696 N N . ILE A 1 328 ? -8.525 6.665 17.395 1.00 97.50 328 ILE A N 1
ATOM 2697 C CA . ILE A 1 328 ? -9.661 6.496 16.476 1.00 97.50 328 ILE A CA 1
ATOM 2698 C C . ILE A 1 328 ? -10.919 6.072 17.247 1.00 97.50 328 ILE A C 1
ATOM 2700 O O . ILE A 1 328 ? -12.000 6.599 16.985 1.00 97.50 328 ILE A O 1
ATOM 2704 N N . LEU A 1 329 ? -10.783 5.149 18.206 1.00 98.38 329 LEU A N 1
ATOM 2705 C CA . LEU A 1 329 ? -11.890 4.693 19.052 1.00 98.38 329 LEU A CA 1
ATOM 2706 C C . LEU A 1 329 ? -12.461 5.825 19.904 1.00 98.38 329 LEU A C 1
ATOM 2708 O O . LEU A 1 329 ? -13.671 5.987 19.945 1.00 98.38 329 LEU A O 1
ATOM 2712 N N . ASP A 1 330 ? -11.609 6.631 20.535 1.00 97.62 330 ASP A N 1
ATOM 2713 C CA . ASP A 1 330 ? -12.031 7.740 21.397 1.00 97.62 330 ASP A CA 1
ATOM 2714 C C . ASP A 1 330 ? -12.794 8.820 20.612 1.00 97.62 330 ASP A C 1
ATOM 2716 O O . ASP A 1 330 ? -13.845 9.308 21.041 1.00 97.62 330 ASP A O 1
ATOM 2720 N N . VAL A 1 331 ? -12.321 9.136 19.399 1.00 96.88 331 VAL A N 1
ATOM 2721 C CA . VAL A 1 331 ? -13.030 10.029 18.472 1.00 96.88 331 VAL A CA 1
ATOM 2722 C C . VAL A 1 331 ? -14.372 9.442 18.055 1.00 96.88 331 VAL A C 1
ATOM 2724 O O . VAL A 1 331 ? -15.365 10.167 18.048 1.00 96.88 331 VAL A O 1
ATOM 2727 N N . TYR A 1 332 ? -14.414 8.148 17.731 1.00 97.50 332 TYR A N 1
ATOM 2728 C CA . TYR A 1 332 ? -15.655 7.482 17.353 1.00 97.50 332 TYR A CA 1
ATOM 2729 C C . TYR A 1 332 ? -16.664 7.444 18.503 1.00 97.50 332 TYR A C 1
ATOM 2731 O O . TYR A 1 332 ? -17.824 7.792 18.307 1.00 97.50 332 TYR A O 1
ATOM 2739 N N . TYR A 1 333 ? -16.216 7.071 19.703 1.00 97.69 333 TYR A N 1
ATOM 2740 C CA . TYR A 1 333 ? -17.026 7.042 20.915 1.00 97.69 333 TYR A CA 1
ATOM 2741 C C . TYR A 1 333 ? -17.650 8.409 21.191 1.00 97.69 333 TYR A C 1
ATOM 2743 O O . TYR A 1 333 ? -18.864 8.502 21.351 1.00 97.69 333 TYR A O 1
ATOM 2751 N N . THR A 1 334 ? -16.831 9.464 21.199 1.00 97.00 334 THR A N 1
ATOM 2752 C CA . THR A 1 334 ? -17.286 10.827 21.510 1.00 97.00 334 THR A CA 1
ATOM 2753 C C . THR A 1 334 ? -18.344 11.302 20.514 1.00 97.00 334 THR A C 1
ATOM 2755 O O . THR A 1 334 ? -19.338 11.916 20.895 1.00 97.00 334 THR A O 1
ATOM 2758 N N . ASP A 1 335 ? -18.132 11.023 19.229 1.00 96.50 335 ASP A N 1
ATOM 2759 C CA . ASP A 1 335 ? -19.049 11.414 18.161 1.00 96.50 335 ASP A CA 1
ATOM 2760 C C . ASP A 1 335 ? -20.364 10.623 18.203 1.00 96.50 335 ASP A C 1
ATOM 2762 O O . ASP A 1 335 ? -21.440 11.215 18.124 1.00 96.50 335 ASP A O 1
ATOM 2766 N N . LEU A 1 336 ? -20.291 9.306 18.416 1.00 95.75 336 LEU A N 1
ATOM 2767 C CA . LEU A 1 336 ? -21.468 8.448 18.534 1.00 95.75 336 LEU A CA 1
ATOM 2768 C C . LEU A 1 336 ? -22.298 8.787 19.779 1.00 95.75 336 LEU A C 1
ATOM 2770 O O . LEU A 1 336 ? -23.514 8.917 19.681 1.00 95.75 336 LEU A O 1
ATOM 2774 N N . GLU A 1 337 ? -21.664 8.958 20.940 1.00 95.19 337 GLU A N 1
ATOM 2775 C CA . GLU A 1 337 ? -22.356 9.313 22.185 1.00 95.19 337 GLU A CA 1
ATOM 2776 C C . GLU A 1 337 ? -23.097 10.645 22.046 1.00 95.19 337 GLU A C 1
ATOM 2778 O O . GLU A 1 337 ? -24.283 10.730 22.373 1.00 95.19 337 GLU A O 1
ATOM 2783 N N . LYS A 1 338 ? -22.429 11.662 21.490 1.00 94.75 338 LYS A N 1
ATOM 2784 C CA . LYS A 1 338 ? -23.048 12.958 21.216 1.00 94.75 338 LYS A CA 1
ATOM 2785 C C . LYS A 1 338 ? -24.257 12.815 20.286 1.00 94.75 338 LYS A C 1
ATOM 2787 O O . LYS A 1 338 ? -25.324 13.348 20.584 1.00 94.75 338 LYS A O 1
ATOM 2792 N N . HIS A 1 339 ? -24.111 12.064 19.194 1.00 94.00 339 HIS A N 1
ATOM 2793 C CA . HIS A 1 339 ? -25.193 11.840 18.233 1.00 94.00 339 HIS A CA 1
ATOM 2794 C C . HIS A 1 339 ? -26.410 11.156 18.871 1.00 94.00 339 HIS A C 1
ATOM 2796 O O . HIS A 1 339 ? -27.550 11.542 18.618 1.00 94.00 339 HIS A O 1
ATOM 2802 N N . LEU A 1 340 ? -26.187 10.170 19.743 1.00 91.38 340 LEU A N 1
ATOM 2803 C CA . LEU A 1 340 ? -27.259 9.456 20.446 1.00 91.38 340 LEU A CA 1
ATOM 2804 C C . LEU A 1 340 ? -27.986 10.340 21.468 1.00 91.38 340 LEU A C 1
ATOM 2806 O O . LEU A 1 340 ? -29.201 10.211 21.626 1.00 91.38 340 LEU A O 1
ATOM 2810 N N . GLN A 1 341 ? -27.269 11.249 22.133 1.00 90.69 341 GLN A N 1
ATOM 2811 C CA . GLN A 1 341 ? -27.865 12.232 23.044 1.00 90.69 341 GLN A CA 1
ATOM 2812 C C . GLN A 1 341 ? -28.723 13.260 22.292 1.00 90.69 341 GLN A C 1
ATOM 2814 O O . GLN A 1 341 ? -29.810 13.612 22.751 1.00 90.69 341 GLN A O 1
ATOM 2819 N N . GLU A 1 342 ? -28.266 13.716 21.123 1.00 90.06 342 GLU A N 1
ATOM 2820 C CA . GLU A 1 342 ? -28.983 14.689 20.288 1.00 90.06 342 GLU A CA 1
ATOM 2821 C C . GLU A 1 342 ? -30.189 14.062 19.557 1.00 90.06 342 GLU A C 1
ATOM 2823 O O . GLU A 1 342 ? -31.185 14.744 19.297 1.00 90.06 342 GLU A O 1
ATOM 2828 N N . HIS A 1 343 ? -30.153 12.752 19.277 1.00 83.06 343 HIS A N 1
ATOM 2829 C CA . HIS A 1 343 ? -31.165 12.048 18.484 1.00 83.06 343 HIS A CA 1
ATOM 2830 C C . HIS A 1 343 ? -31.741 10.796 19.176 1.00 83.06 343 HIS A C 1
ATOM 2832 O O . HIS A 1 343 ? -31.626 9.665 18.696 1.00 83.06 343 HIS A O 1
ATOM 2838 N N . THR A 1 344 ? -32.491 11.014 20.259 1.00 69.88 344 THR A N 1
ATOM 2839 C CA . THR A 1 344 ? -33.142 9.968 21.082 1.00 69.88 344 THR A CA 1
ATOM 2840 C C . THR A 1 344 ? -34.223 9.134 20.371 1.00 69.88 344 THR A C 1
ATOM 2842 O O . THR A 1 344 ? -34.676 8.131 20.916 1.00 69.88 344 THR A O 1
ATOM 2845 N N . LYS A 1 345 ? -34.649 9.514 19.155 1.00 66.81 345 LYS A N 1
ATOM 2846 C CA . LYS A 1 345 ? -35.702 8.833 18.368 1.00 66.81 345 LYS A CA 1
ATOM 2847 C C . LYS A 1 345 ? -35.193 8.126 17.101 1.00 66.81 345 LYS A C 1
ATOM 2849 O O . LYS A 1 345 ? -35.993 7.854 16.208 1.00 66.81 345 LYS A O 1
ATOM 2854 N N . THR A 1 346 ? -33.892 7.853 16.977 1.00 67.56 346 THR A N 1
ATOM 2855 C CA . THR A 1 346 ? -33.357 7.122 15.810 1.00 67.56 346 THR A CA 1
ATOM 2856 C C . THR A 1 346 ? -33.960 5.717 15.730 1.00 67.56 346 THR A C 1
ATOM 2858 O O . THR A 1 346 ? -33.689 4.857 16.567 1.00 67.56 346 THR A O 1
ATOM 2861 N N . SER A 1 347 ? -34.820 5.493 14.732 1.00 72.44 347 SER A N 1
ATOM 2862 C CA . SER A 1 347 ? -35.532 4.217 14.562 1.00 72.44 347 SER A CA 1
ATOM 2863 C C . SER A 1 347 ? -34.758 3.224 13.695 1.00 72.44 347 SER A C 1
ATOM 2865 O O . SER A 1 347 ? -34.874 2.021 13.907 1.00 72.44 347 SER A O 1
ATOM 2867 N N . ASN A 1 348 ? -33.932 3.712 12.763 1.00 87.69 348 ASN A N 1
ATOM 2868 C CA . ASN A 1 348 ? -33.128 2.883 11.872 1.00 87.69 348 ASN A CA 1
ATOM 2869 C C . ASN A 1 348 ? -31.647 2.903 12.293 1.00 87.69 348 ASN A C 1
ATOM 2871 O O . ASN A 1 348 ? -31.121 3.932 12.719 1.00 87.69 348 ASN A O 1
ATOM 2875 N N . LEU A 1 349 ? -30.948 1.774 12.142 1.00 91.81 349 LEU A N 1
ATOM 2876 C CA . LEU A 1 349 ? -29.503 1.680 12.369 1.00 91.81 349 LEU A CA 1
ATOM 2877 C C . LEU A 1 349 ? -28.701 2.637 11.482 1.00 91.81 349 LEU A C 1
ATOM 2879 O O . LEU A 1 349 ? -27.674 3.158 11.913 1.00 91.81 349 LEU A O 1
ATOM 2883 N N . VAL A 1 350 ? -29.174 2.897 10.261 1.00 93.25 350 VAL A N 1
ATOM 2884 C CA . VAL A 1 350 ? -28.511 3.820 9.330 1.00 93.25 350 VAL A CA 1
ATOM 2885 C C . VAL A 1 350 ? -28.466 5.245 9.885 1.00 93.25 350 VAL A C 1
ATOM 2887 O O . VAL A 1 350 ? -27.462 5.928 9.696 1.00 93.25 350 VAL A O 1
ATOM 2890 N N . ASP A 1 351 ? -29.490 5.670 10.630 1.00 91.88 351 ASP A N 1
ATOM 2891 C CA . ASP A 1 351 ? -29.554 7.016 11.218 1.00 91.88 351 ASP A CA 1
ATOM 2892 C C . ASP A 1 351 ? -28.490 7.223 12.305 1.00 91.88 351 ASP A C 1
ATOM 2894 O O . ASP A 1 351 ? -28.197 8.354 12.680 1.00 91.88 351 ASP A O 1
ATOM 2898 N N . LYS A 1 352 ? -27.902 6.134 12.817 1.00 93.56 352 LYS A N 1
ATOM 2899 C CA . LYS A 1 352 ? -26.828 6.138 13.821 1.00 93.56 352 LYS A CA 1
ATOM 2900 C C . LYS A 1 352 ? -25.431 6.171 13.184 1.00 93.56 352 LYS A C 1
ATOM 2902 O O . LYS A 1 352 ? -24.437 6.293 13.897 1.00 93.56 352 LYS A O 1
ATOM 2907 N N . LEU A 1 353 ? -25.328 6.060 11.854 1.00 95.00 353 LEU A N 1
ATOM 2908 C CA . LEU A 1 353 ? -24.069 6.188 11.117 1.00 95.00 353 LEU A CA 1
ATOM 2909 C C . LEU A 1 353 ? -23.750 7.659 10.843 1.00 95.00 353 LEU A C 1
ATOM 2911 O O . LEU A 1 353 ? -24.134 8.209 9.806 1.00 95.00 353 LEU A O 1
ATOM 2915 N N . THR A 1 354 ? -22.998 8.269 11.754 1.00 95.00 354 THR A N 1
ATOM 2916 C CA . THR A 1 354 ? -22.518 9.644 11.599 1.00 95.00 354 THR A CA 1
ATOM 2917 C C . THR A 1 354 ? -21.581 9.788 10.399 1.00 95.00 354 THR A C 1
ATOM 2919 O O . THR A 1 354 ? -20.945 8.834 9.936 1.00 95.00 354 THR A O 1
ATOM 2922 N N . ASP A 1 355 ? -21.446 11.015 9.902 1.00 94.25 355 ASP A N 1
ATOM 2923 C CA . ASP A 1 355 ? -20.483 11.318 8.844 1.00 94.25 355 ASP A CA 1
ATOM 2924 C C . ASP A 1 355 ? -19.057 10.959 9.260 1.00 94.25 355 ASP A C 1
ATOM 2926 O O . ASP A 1 355 ? -18.310 10.396 8.464 1.00 94.25 355 ASP A O 1
ATOM 2930 N N . LEU A 1 356 ? -18.672 11.246 10.506 1.00 95.88 356 LEU A N 1
ATOM 2931 C CA . LEU A 1 356 ? -17.342 10.918 11.010 1.00 95.88 356 LEU A CA 1
ATOM 2932 C C . LEU A 1 356 ? -17.106 9.405 10.997 1.00 95.88 356 LEU A C 1
ATOM 2934 O O . LEU A 1 356 ? -16.063 8.966 10.507 1.00 95.88 356 LEU A O 1
ATOM 2938 N N . ALA A 1 357 ? -18.087 8.613 11.448 1.00 95.69 357 ALA A N 1
ATOM 2939 C CA . ALA A 1 357 ? -18.016 7.154 11.440 1.00 95.69 357 ALA A CA 1
ATOM 2940 C C . ALA A 1 357 ? -17.669 6.618 10.045 1.00 95.69 357 ALA A C 1
ATOM 2942 O O . ALA A 1 357 ? -16.760 5.802 9.901 1.00 95.69 357 ALA A O 1
ATOM 2943 N N . ARG A 1 358 ? -18.312 7.140 8.995 1.00 95.50 358 ARG A N 1
ATOM 2944 C CA . ARG A 1 358 ? -18.085 6.711 7.601 1.00 95.50 358 ARG A CA 1
ATOM 2945 C C . ARG A 1 358 ? -16.636 6.881 7.137 1.00 95.50 358 ARG A C 1
ATOM 2947 O O . ARG A 1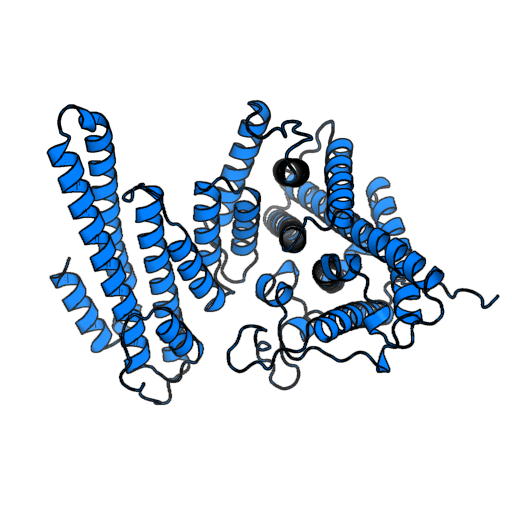 358 ? -16.181 6.110 6.297 1.00 95.50 358 ARG A O 1
ATOM 2954 N N . HIS A 1 359 ? -15.909 7.848 7.697 1.00 95.19 359 HIS A N 1
ATOM 2955 C CA . HIS A 1 359 ? -14.517 8.133 7.335 1.00 95.19 359 HIS A CA 1
ATOM 2956 C C . HIS A 1 359 ? -13.508 7.305 8.148 1.00 95.19 359 HIS A C 1
ATOM 2958 O O . HIS A 1 359 ? -12.394 7.066 7.680 1.00 95.19 359 HIS A O 1
ATOM 2964 N N . ILE A 1 360 ? -13.873 6.856 9.354 1.00 96.69 360 ILE A N 1
ATOM 2965 C CA . ILE A 1 360 ? -12.951 6.162 10.271 1.00 96.69 360 ILE A CA 1
ATOM 2966 C C . ILE A 1 360 ? -13.213 4.657 10.402 1.00 96.69 360 ILE A C 1
ATOM 2968 O O . ILE A 1 360 ? -12.285 3.912 10.720 1.00 96.69 360 ILE A O 1
ATOM 2972 N N . LEU A 1 361 ? -14.430 4.184 10.109 1.00 97.12 361 LEU A N 1
ATOM 2973 C CA . LEU A 1 361 ? -14.810 2.768 10.195 1.00 97.12 361 LEU A CA 1
ATOM 2974 C C . LEU A 1 361 ? -13.897 1.823 9.390 1.00 97.12 361 LEU A C 1
ATOM 2976 O O . LEU A 1 361 ? -13.531 0.784 9.941 1.00 97.12 361 LEU A O 1
ATOM 2980 N N . PRO A 1 362 ? -13.457 2.147 8.154 1.00 97.19 362 PRO A N 1
ATOM 2981 C CA . PRO A 1 362 ? -12.508 1.293 7.436 1.00 97.19 362 PRO A CA 1
ATOM 2982 C C . PRO A 1 362 ? -11.191 1.090 8.203 1.00 97.19 362 PRO A C 1
ATOM 2984 O O . PRO A 1 362 ? -10.662 -0.017 8.276 1.00 97.19 362 PRO A O 1
ATOM 2987 N N . ALA A 1 363 ? -10.669 2.148 8.830 1.00 97.31 363 ALA A N 1
ATOM 2988 C CA . ALA A 1 363 ? -9.438 2.074 9.611 1.00 97.31 363 ALA A CA 1
ATOM 2989 C C . ALA A 1 363 ? -9.639 1.353 10.951 1.00 97.31 363 ALA A C 1
ATOM 2991 O O . ALA A 1 363 ? -8.768 0.583 11.353 1.00 97.31 363 ALA A O 1
ATOM 2992 N N . LEU A 1 364 ? -10.785 1.557 11.614 1.00 97.31 364 LEU A N 1
ATOM 2993 C CA . LEU A 1 364 ? -11.160 0.801 12.813 1.00 97.31 364 LEU A CA 1
ATOM 2994 C C . LEU A 1 364 ? -11.226 -0.697 12.522 1.00 97.31 364 LEU A C 1
ATOM 2996 O O . LEU A 1 364 ? -10.686 -1.486 13.292 1.00 97.31 364 LEU A O 1
ATOM 3000 N N . ARG A 1 365 ? -11.832 -1.097 11.400 1.00 96.12 365 ARG A N 1
ATOM 3001 C CA . ARG A 1 365 ? -11.938 -2.507 11.006 1.00 96.12 365 ARG A CA 1
ATOM 3002 C C . ARG A 1 365 ? -10.570 -3.144 10.750 1.00 96.12 365 ARG A C 1
ATOM 3004 O O . ARG A 1 365 ? -10.306 -4.249 11.222 1.00 96.12 365 ARG A O 1
ATOM 3011 N N . LEU A 1 366 ? -9.666 -2.419 10.089 1.00 97.44 366 LEU A N 1
ATOM 3012 C CA . LEU A 1 366 ? -8.271 -2.840 9.924 1.00 97.44 366 LEU A CA 1
ATOM 3013 C C . LEU A 1 366 ? -7.551 -3.015 11.274 1.00 97.44 366 LEU A C 1
ATOM 3015 O O . LEU A 1 366 ? -6.858 -4.010 11.479 1.00 97.44 366 LEU A O 1
ATOM 3019 N N . TYR A 1 367 ? -7.729 -2.078 12.209 1.00 98.06 367 TYR A N 1
ATOM 3020 C CA . TYR A 1 367 ? -7.157 -2.170 13.558 1.00 98.06 367 TYR A CA 1
ATOM 3021 C C . TYR A 1 367 ? -7.752 -3.306 14.395 1.00 98.06 367 TYR A C 1
ATOM 3023 O O . TYR A 1 367 ? -7.016 -3.977 15.115 1.00 98.06 367 TYR A O 1
ATOM 3031 N N . SER A 1 368 ? -9.049 -3.569 14.260 1.00 96.69 368 SER A N 1
ATOM 3032 C CA . SER A 1 368 ? -9.713 -4.718 14.878 1.00 96.69 368 SER A CA 1
ATOM 3033 C C . SER A 1 368 ? -9.124 -6.038 14.372 1.00 96.69 368 SER A C 1
ATOM 3035 O O . SER A 1 368 ? -8.724 -6.892 15.162 1.00 96.69 368 SER A O 1
ATOM 3037 N N . THR A 1 369 ? -8.907 -6.141 13.057 1.00 96.06 369 THR A N 1
ATOM 3038 C CA . THR A 1 369 ? -8.233 -7.292 12.437 1.00 96.06 369 THR A CA 1
ATOM 3039 C C . THR A 1 369 ? -6.793 -7.453 12.941 1.00 96.06 369 THR A C 1
ATOM 3041 O O . THR A 1 369 ? -6.366 -8.561 13.263 1.00 96.06 369 THR A O 1
ATOM 3044 N N . TRP A 1 370 ? -6.034 -6.357 13.061 1.00 97.31 370 TRP A N 1
ATOM 3045 C CA . TRP A 1 370 ? -4.691 -6.376 13.655 1.00 97.31 370 TRP A CA 1
ATOM 3046 C C . TRP A 1 370 ? -4.715 -6.844 15.118 1.00 97.31 370 TRP A C 1
ATOM 3048 O O . TRP A 1 370 ? -3.863 -7.641 15.526 1.00 97.31 370 TRP A O 1
ATOM 3058 N N . LEU A 1 371 ? -5.700 -6.392 15.901 1.00 96.19 371 LEU A N 1
ATOM 3059 C CA . LEU A 1 371 ? -5.843 -6.761 17.306 1.00 96.19 371 LEU A CA 1
ATOM 3060 C C . LEU A 1 371 ? -6.111 -8.258 17.469 1.00 96.19 371 LEU A C 1
ATOM 3062 O O . LEU A 1 371 ? -5.536 -8.854 18.372 1.00 96.19 371 LEU A O 1
ATOM 3066 N N . LEU A 1 372 ? -6.883 -8.897 16.582 1.00 93.44 372 LEU A N 1
ATOM 3067 C CA . LEU A 1 372 ? -7.094 -10.353 16.627 1.00 93.44 372 LEU A CA 1
ATOM 3068 C C . LEU A 1 372 ? -5.777 -11.146 16.650 1.00 93.44 372 LEU A C 1
ATOM 3070 O O . LEU A 1 372 ? -5.697 -12.172 17.326 1.00 93.44 372 LEU A O 1
ATOM 3074 N N . SER A 1 373 ? -4.742 -10.655 15.964 1.00 90.62 373 SER A N 1
ATOM 3075 C CA . SER A 1 373 ? -3.410 -11.274 15.929 1.00 90.62 373 SER A CA 1
ATOM 3076 C C . SER A 1 373 ? -2.489 -10.808 17.066 1.00 90.62 373 SER A C 1
ATOM 3078 O O . SER A 1 373 ? -1.566 -11.525 17.439 1.00 90.62 373 SER A O 1
ATOM 3080 N N . ASN A 1 374 ? -2.727 -9.624 17.640 1.00 92.56 374 ASN A N 1
ATOM 3081 C CA . ASN A 1 374 ? -1.820 -8.978 18.601 1.00 92.56 374 ASN A CA 1
ATOM 3082 C C . ASN A 1 374 ? -2.380 -8.888 20.032 1.00 92.56 374 ASN A C 1
ATOM 3084 O O . ASN A 1 374 ? -1.671 -8.447 20.933 1.00 92.56 374 ASN A O 1
ATOM 3088 N N . ALA A 1 375 ? -3.618 -9.325 20.282 1.00 92.06 375 ALA A N 1
ATOM 3089 C CA . ALA A 1 375 ? -4.291 -9.153 21.570 1.00 92.06 375 ALA A CA 1
ATOM 3090 C C . ALA A 1 375 ? -3.514 -9.763 22.741 1.00 92.06 375 ALA A C 1
ATOM 3092 O O . ALA A 1 375 ? -3.459 -9.166 23.810 1.00 92.06 375 ALA A O 1
ATOM 3093 N N . HIS A 1 376 ? -2.866 -10.912 22.535 1.00 89.00 376 HIS A N 1
ATOM 3094 C CA . HIS A 1 376 ? -2.039 -11.558 23.555 1.00 89.00 376 HIS A CA 1
ATOM 3095 C C . HIS A 1 376 ? -0.834 -10.695 23.971 1.00 89.00 376 HIS A C 1
ATOM 3097 O O . HIS A 1 376 ? -0.505 -10.642 25.152 1.00 89.00 376 HIS A O 1
ATOM 3103 N N . ILE A 1 377 ? -0.222 -9.973 23.027 1.00 90.31 377 ILE A N 1
ATOM 3104 C CA . ILE A 1 377 ? 0.865 -9.022 23.296 1.00 90.31 377 ILE A CA 1
ATOM 3105 C C . ILE A 1 377 ? 0.313 -7.772 23.987 1.00 90.31 377 ILE A C 1
ATOM 3107 O O . ILE A 1 377 ? 0.904 -7.292 24.946 1.00 90.31 377 ILE A O 1
ATOM 3111 N N . VAL A 1 378 ? -0.832 -7.255 23.528 1.00 91.69 378 VAL A N 1
ATOM 3112 C CA . VAL A 1 378 ? -1.449 -6.033 24.078 1.00 91.69 378 VAL A CA 1
ATOM 3113 C C . VAL A 1 378 ? -2.061 -6.255 25.469 1.00 91.69 378 VAL A C 1
ATOM 3115 O O . VAL A 1 378 ? -2.208 -5.314 26.245 1.00 91.69 378 VAL A O 1
ATOM 3118 N N . ALA A 1 379 ? -2.412 -7.494 25.811 1.00 88.94 379 ALA A N 1
ATOM 3119 C CA . ALA A 1 379 ? -2.883 -7.882 27.138 1.00 88.94 379 ALA A CA 1
ATOM 3120 C C . ALA A 1 379 ? -1.744 -8.283 28.093 1.00 88.94 379 ALA A C 1
ATOM 3122 O O . ALA A 1 379 ? -1.972 -8.400 29.300 1.00 88.94 379 ALA A O 1
ATOM 3123 N N . ALA A 1 380 ? -0.535 -8.521 27.578 1.00 86.81 380 ALA A N 1
ATOM 3124 C CA . ALA A 1 380 ? 0.608 -8.872 28.406 1.00 86.81 380 ALA A CA 1
ATOM 3125 C C . ALA A 1 380 ? 1.042 -7.674 29.260 1.00 86.81 380 ALA A C 1
ATOM 3127 O O . ALA A 1 380 ? 1.041 -6.530 28.809 1.00 86.81 380 ALA A O 1
ATOM 3128 N N . ARG A 1 381 ? 1.448 -7.941 30.506 1.00 78.81 381 ARG A N 1
ATOM 3129 C CA . ARG A 1 381 ? 2.087 -6.923 31.344 1.00 78.81 381 ARG A CA 1
ATOM 3130 C C . ARG A 1 381 ? 3.504 -6.678 30.838 1.00 78.81 381 ARG A C 1
ATOM 3132 O O . ARG A 1 381 ? 4.268 -7.627 30.671 1.00 78.81 381 ARG A O 1
ATOM 3139 N N . VAL A 1 382 ? 3.853 -5.414 30.632 1.00 75.19 382 VAL A N 1
ATOM 3140 C CA . VAL A 1 382 ? 5.184 -4.991 30.183 1.00 75.19 382 VAL A CA 1
ATOM 3141 C C . VAL A 1 382 ? 5.869 -4.219 31.307 1.00 75.19 382 VAL A C 1
ATOM 3143 O O . VAL A 1 382 ? 5.216 -3.510 32.066 1.00 75.19 382 VAL A O 1
ATOM 3146 N N . GLY A 1 383 ? 7.190 -4.368 31.435 1.00 72.62 383 GLY A N 1
ATOM 3147 C CA . GLY A 1 383 ? 7.976 -3.697 32.479 1.00 72.62 383 GLY A CA 1
ATOM 3148 C C . GLY A 1 383 ? 8.142 -2.181 32.294 1.00 72.62 383 GLY A C 1
ATOM 3149 O O . GLY A 1 383 ? 8.635 -1.522 33.202 1.00 72.62 383 GLY A O 1
ATOM 3150 N N . ASP A 1 384 ? 7.744 -1.628 31.145 1.00 83.50 384 ASP A N 1
ATOM 3151 C CA . ASP A 1 384 ? 7.782 -0.189 30.862 1.00 83.50 384 ASP A CA 1
ATOM 3152 C C . ASP A 1 384 ? 6.457 0.477 31.262 1.00 83.50 384 ASP A C 1
ATOM 3154 O O . ASP A 1 384 ? 5.400 0.180 30.701 1.00 83.50 384 ASP A O 1
ATOM 3158 N N . GLU A 1 385 ? 6.516 1.397 32.226 1.00 85.31 385 GLU A N 1
ATOM 3159 C CA . GLU A 1 385 ? 5.342 2.075 32.791 1.00 85.31 385 GLU A CA 1
ATOM 3160 C C . GLU A 1 385 ? 4.590 2.926 31.756 1.00 85.31 385 GLU A C 1
ATOM 3162 O O . GLU A 1 385 ? 3.355 2.929 31.714 1.00 85.31 385 GLU A O 1
ATOM 3167 N N . SER A 1 386 ? 5.317 3.622 30.878 1.00 82.62 386 SER A N 1
ATOM 3168 C CA . SER A 1 386 ? 4.717 4.488 29.858 1.00 82.62 386 SER A CA 1
ATOM 3169 C C . SER A 1 386 ? 3.949 3.676 28.812 1.00 82.62 386 SER A C 1
ATOM 3171 O O . SER A 1 386 ? 2.908 4.102 28.300 1.00 82.62 386 SER A O 1
ATOM 3173 N N . PHE A 1 387 ? 4.463 2.489 28.502 1.00 86.25 387 PHE A N 1
ATOM 3174 C CA . PHE A 1 387 ? 3.878 1.543 27.572 1.00 86.25 387 PHE A CA 1
ATOM 3175 C C . PHE A 1 387 ? 2.670 0.838 28.192 1.00 86.25 387 PHE A C 1
ATOM 3177 O O . PHE A 1 387 ? 1.606 0.793 27.573 1.00 86.25 387 PHE A O 1
ATOM 3184 N N . GLN A 1 388 ? 2.795 0.388 29.445 1.00 89.75 388 GLN A N 1
ATOM 3185 C CA . GLN A 1 388 ? 1.693 -0.212 30.192 1.00 89.75 388 GLN A CA 1
ATOM 3186 C C . GLN A 1 388 ? 0.521 0.764 30.349 1.00 89.75 388 GLN A C 1
ATOM 3188 O O . GLN A 1 388 ? -0.626 0.378 30.142 1.00 89.75 388 GLN A O 1
ATOM 3193 N N . THR A 1 389 ? 0.801 2.042 30.623 1.00 92.25 389 THR A N 1
ATOM 3194 C CA . THR A 1 389 ? -0.227 3.092 30.711 1.00 92.25 389 THR A CA 1
ATOM 3195 C C . THR A 1 389 ? -1.002 3.236 29.399 1.00 92.25 389 THR A C 1
ATOM 3197 O O . THR A 1 389 ? -2.226 3.364 29.407 1.00 92.25 389 THR A O 1
ATOM 3200 N N . ALA A 1 390 ? -0.314 3.179 28.252 1.00 93.12 390 ALA A N 1
ATOM 3201 C CA . ALA A 1 390 ? -0.967 3.253 26.946 1.00 93.12 390 ALA A CA 1
ATOM 3202 C C . ALA A 1 390 ? -1.864 2.032 26.670 1.00 93.12 390 ALA A C 1
ATOM 3204 O O . ALA A 1 390 ? -2.947 2.195 26.110 1.00 93.12 390 ALA A O 1
ATOM 3205 N N . MET A 1 391 ? -1.440 0.832 27.082 1.00 94.19 391 MET A N 1
ATOM 3206 C CA . MET A 1 391 ? -2.220 -0.406 26.945 1.00 94.19 391 MET A CA 1
ATOM 3207 C C . MET A 1 391 ? -3.447 -0.431 27.858 1.00 94.19 391 MET A C 1
ATOM 3209 O O . MET A 1 391 ? -4.542 -0.759 27.405 1.00 94.19 391 MET A O 1
ATOM 3213 N N . ASP A 1 392 ? -3.288 -0.042 29.123 1.00 93.44 392 ASP A N 1
ATOM 3214 C CA . ASP A 1 392 ? -4.394 0.013 30.084 1.00 93.44 392 ASP A CA 1
ATOM 3215 C C . ASP A 1 392 ? -5.442 1.046 29.630 1.00 93.44 392 ASP A C 1
ATOM 3217 O O . ASP A 1 392 ? -6.645 0.768 29.632 1.00 93.44 392 ASP A O 1
ATOM 3221 N N . HIS A 1 393 ? -4.991 2.208 29.144 1.00 95.62 393 HIS A N 1
ATOM 3222 C CA . HIS A 1 393 ? -5.875 3.214 28.560 1.00 95.62 393 HIS A CA 1
ATOM 3223 C C . HIS A 1 393 ? -6.574 2.712 27.287 1.00 95.62 393 HIS A C 1
ATOM 3225 O O . HIS A 1 393 ? -7.776 2.922 27.128 1.00 95.62 393 HIS A O 1
ATOM 3231 N N . PHE A 1 394 ? -5.857 2.007 26.406 1.00 97.19 394 PHE A N 1
ATOM 3232 C CA . PHE A 1 394 ? -6.443 1.391 25.216 1.00 97.19 394 PHE A CA 1
ATOM 3233 C C . PHE A 1 394 ? -7.591 0.444 25.569 1.00 97.19 394 PHE A C 1
ATOM 3235 O O . PHE A 1 394 ? -8.688 0.612 25.042 1.00 97.19 394 PHE A O 1
ATOM 3242 N N . TRP A 1 395 ? -7.381 -0.507 26.486 1.00 95.88 395 TRP A N 1
ATOM 3243 C CA . TRP A 1 395 ? -8.424 -1.465 26.863 1.00 95.88 395 TRP A CA 1
ATOM 3244 C C . TRP A 1 395 ? -9.646 -0.787 27.485 1.00 95.88 395 TRP A C 1
ATOM 3246 O O . TRP A 1 395 ? -10.775 -1.193 27.205 1.00 95.88 395 TRP A O 1
ATOM 3256 N N . HIS A 1 396 ? -9.438 0.274 28.272 1.00 96.06 396 HIS A N 1
ATOM 3257 C CA . HIS A 1 396 ? -10.530 1.082 28.809 1.00 96.06 396 HIS A CA 1
ATOM 3258 C C . HIS A 1 396 ? -11.372 1.721 27.693 1.00 96.06 396 HIS A C 1
ATOM 3260 O O . HIS A 1 396 ? -12.590 1.537 27.658 1.00 96.06 396 HIS A O 1
ATOM 3266 N N . ILE A 1 397 ? -10.734 2.425 26.751 1.00 97.88 397 ILE A N 1
ATOM 3267 C CA . ILE A 1 397 ? -11.427 3.078 25.629 1.00 97.88 397 ILE A CA 1
ATOM 3268 C C . ILE A 1 397 ? -12.078 2.050 24.697 1.00 97.88 397 ILE A C 1
ATOM 3270 O O . ILE A 1 397 ? -13.212 2.250 24.263 1.00 97.88 397 ILE A O 1
ATOM 3274 N N . TYR A 1 398 ? -11.410 0.926 24.432 1.00 97.62 398 TYR A N 1
ATOM 3275 C CA . TYR A 1 398 ? -11.932 -0.170 23.616 1.00 97.62 398 TYR A CA 1
ATOM 3276 C C . TYR A 1 398 ? -13.233 -0.734 24.200 1.00 97.62 398 TYR A C 1
ATOM 3278 O O . TYR A 1 398 ? -14.258 -0.757 23.518 1.00 97.62 398 TYR A O 1
ATOM 3286 N N . ALA A 1 399 ? -13.229 -1.105 25.485 1.00 95.94 399 ALA A N 1
ATOM 3287 C CA . ALA A 1 399 ? -14.411 -1.632 26.162 1.00 95.94 399 ALA A CA 1
ATOM 3288 C C . ALA A 1 399 ? -15.554 -0.607 26.222 1.00 95.94 399 ALA A C 1
ATOM 3290 O O . ALA A 1 399 ? -16.710 -0.950 25.961 1.00 95.94 399 ALA A O 1
ATOM 3291 N N . LYS A 1 400 ? -15.237 0.660 26.515 1.00 96.44 400 LYS A N 1
ATOM 3292 C CA . LYS A 1 400 ? -16.209 1.759 26.561 1.00 96.44 400 LYS A CA 1
ATOM 3293 C C . LYS A 1 400 ? -16.889 1.974 25.204 1.00 96.44 400 LYS A C 1
ATOM 3295 O O . LYS A 1 400 ? -18.115 2.001 25.124 1.00 96.44 400 LYS A O 1
ATOM 3300 N N . THR A 1 401 ? -16.093 2.050 24.137 1.00 97.44 401 THR A N 1
ATOM 3301 C CA . THR A 1 401 ? -16.573 2.247 22.760 1.00 97.44 401 THR A CA 1
ATOM 3302 C C . THR A 1 401 ? -17.470 1.096 22.325 1.00 97.44 401 THR A C 1
ATOM 3304 O O . THR A 1 401 ? -18.594 1.321 21.880 1.00 97.44 401 THR A O 1
ATOM 3307 N N . LEU A 1 402 ? -17.020 -0.146 22.526 1.00 96.31 402 LEU A N 1
ATOM 3308 C CA . LEU A 1 402 ? -17.797 -1.330 22.167 1.00 96.31 402 LEU A CA 1
ATOM 3309 C C . LEU A 1 402 ? -19.095 -1.461 22.959 1.00 96.31 402 LEU A C 1
ATOM 3311 O O . LEU A 1 402 ? -20.082 -1.928 22.402 1.00 96.31 402 LEU A O 1
ATOM 3315 N N . SER A 1 403 ? -19.116 -1.047 24.228 1.00 95.06 403 SER A N 1
ATOM 3316 C CA . SER A 1 403 ? -20.337 -1.078 25.044 1.00 95.06 403 SER A CA 1
ATOM 3317 C C . SER A 1 403 ? -21.409 -0.160 24.447 1.00 95.06 403 SER A C 1
ATOM 3319 O O . SER A 1 403 ? -22.544 -0.592 24.245 1.00 95.06 403 SER A O 1
ATOM 3321 N N . VAL A 1 404 ? -21.038 1.069 24.060 1.00 95.44 404 VAL A N 1
ATOM 3322 C CA . VAL A 1 404 ? -21.961 1.994 23.378 1.00 95.44 404 VAL A CA 1
ATOM 3323 C C . VAL A 1 404 ? -22.372 1.463 22.009 1.00 95.44 404 VAL A C 1
ATOM 3325 O O . VAL A 1 404 ? -23.553 1.517 21.668 1.00 95.44 404 VAL A O 1
ATOM 3328 N N . MET A 1 405 ? -21.444 0.900 21.230 1.00 95.62 405 MET A N 1
ATOM 3329 C CA . MET A 1 405 ? -21.777 0.297 19.937 1.00 95.62 405 MET A CA 1
ATOM 3330 C C . MET A 1 405 ? -22.763 -0.865 20.083 1.00 95.62 405 MET A C 1
ATOM 3332 O O . MET A 1 405 ? -23.764 -0.895 19.377 1.00 95.62 405 MET A O 1
ATOM 3336 N N . ALA A 1 406 ? -22.512 -1.799 21.002 1.00 94.25 406 ALA A N 1
ATOM 3337 C CA . ALA A 1 406 ? -23.355 -2.973 21.213 1.00 94.25 406 ALA A CA 1
ATOM 3338 C C . ALA A 1 406 ? -24.753 -2.595 21.722 1.00 94.25 406 ALA A C 1
ATOM 3340 O O . ALA A 1 406 ? -25.736 -3.229 21.347 1.00 94.25 406 ALA A O 1
ATOM 3341 N N . PHE A 1 407 ? -24.848 -1.543 22.539 1.00 92.62 407 PH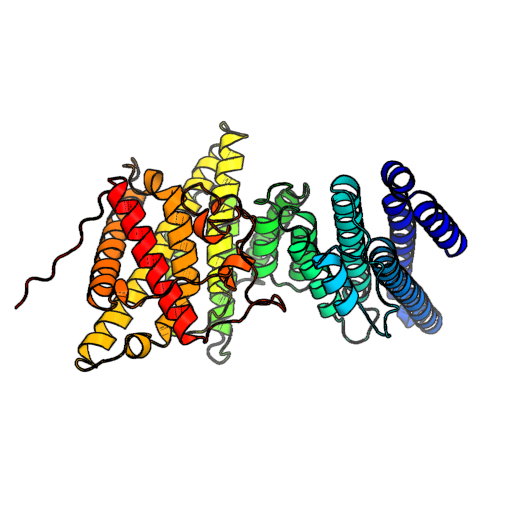E A N 1
ATOM 3342 C CA . PHE A 1 407 ? -26.128 -0.978 22.960 1.00 92.62 407 PHE A CA 1
ATOM 3343 C C . PHE A 1 407 ? -26.876 -0.307 21.797 1.00 92.62 407 PHE A C 1
ATOM 3345 O O . PHE A 1 407 ? -28.095 -0.415 21.679 1.00 92.62 407 PHE A O 1
ATOM 3352 N N . SER A 1 408 ? -26.146 0.379 20.916 1.00 92.19 408 SER A N 1
ATOM 3353 C CA . SER A 1 408 ? -26.731 1.218 19.864 1.00 92.19 408 SER A CA 1
ATOM 3354 C C . SER A 1 408 ? -27.075 0.453 18.589 1.00 92.19 408 SER A C 1
ATOM 3356 O O . SER A 1 408 ? -28.026 0.823 17.896 1.00 92.19 408 SER A O 1
ATOM 3358 N N . PHE A 1 409 ? -26.322 -0.596 18.268 1.00 94.44 409 PHE A N 1
ATOM 3359 C CA . PHE A 1 409 ? -26.461 -1.389 17.053 1.00 94.44 409 PHE A CA 1
ATOM 3360 C C . PHE A 1 409 ? -26.817 -2.832 17.406 1.00 94.44 409 PHE A C 1
ATOM 3362 O O . PHE A 1 409 ? -25.974 -3.609 17.853 1.00 94.44 409 PHE A O 1
ATOM 3369 N N . SER A 1 410 ? -28.076 -3.206 17.171 1.00 91.56 410 SER A N 1
ATOM 3370 C CA . SER A 1 410 ? -28.534 -4.578 17.376 1.00 91.56 410 SER A CA 1
ATOM 3371 C C . SER A 1 410 ? -27.788 -5.524 16.441 1.00 91.56 410 SER A C 1
ATOM 3373 O O . SER A 1 410 ? -27.974 -5.496 15.226 1.00 91.56 410 SER A O 1
ATOM 3375 N N . PHE A 1 411 ? -26.979 -6.418 17.006 1.00 92.06 411 PHE A N 1
ATOM 3376 C CA . PHE A 1 411 ? -26.188 -7.373 16.227 1.00 92.06 411 PHE A CA 1
ATOM 3377 C C . PHE A 1 411 ? -27.041 -8.269 15.306 1.00 92.06 411 PHE A C 1
ATOM 3379 O O . PHE A 1 411 ? -26.553 -8.742 14.283 1.00 92.06 411 PHE A O 1
ATOM 3386 N N . ARG A 1 412 ? -28.317 -8.497 15.656 1.00 91.25 412 ARG A N 1
ATOM 3387 C CA . ARG A 1 412 ? -29.265 -9.311 14.872 1.00 91.25 412 ARG A CA 1
ATOM 3388 C C . ARG A 1 412 ? -29.741 -8.631 13.589 1.00 91.25 412 ARG A C 1
ATOM 3390 O O . ARG A 1 412 ? -30.209 -9.321 12.695 1.00 91.25 412 ARG A O 1
ATOM 3397 N N . GLU A 1 413 ? -29.655 -7.308 13.531 1.00 92.69 413 GLU A N 1
ATOM 3398 C CA . GLU A 1 413 ? -30.082 -6.486 12.393 1.00 92.69 413 GLU A CA 1
ATOM 3399 C C . GLU A 1 413 ? -28.900 -6.109 11.481 1.00 92.69 413 GLU A C 1
ATOM 3401 O O . GLU A 1 413 ? -29.077 -5.396 10.497 1.00 92.69 413 GLU A O 1
ATOM 3406 N N . LEU A 1 414 ? -27.683 -6.552 11.820 1.00 95.06 414 LEU A N 1
ATOM 3407 C CA . LEU A 1 414 ? -26.472 -6.287 11.055 1.00 95.06 414 LEU A CA 1
ATOM 3408 C C . LEU A 1 414 ? -26.111 -7.481 10.167 1.00 95.06 414 LEU A C 1
ATOM 3410 O O . LEU A 1 414 ? -25.795 -8.562 10.677 1.00 95.06 414 LEU A O 1
ATOM 3414 N N . ASP A 1 415 ? -26.065 -7.241 8.858 1.00 93.31 415 ASP A N 1
ATOM 3415 C CA . ASP A 1 415 ? -25.721 -8.237 7.844 1.00 93.31 415 ASP A CA 1
ATOM 3416 C C . ASP A 1 415 ? -24.205 -8.392 7.642 1.00 93.31 415 ASP A C 1
ATOM 3418 O O . ASP A 1 415 ? -23.421 -7.453 7.813 1.00 93.31 415 ASP A O 1
ATOM 3422 N N . GLU A 1 416 ? -23.784 -9.600 7.260 1.00 92.19 416 GLU A N 1
ATOM 3423 C CA . GLU A 1 416 ? -22.409 -9.875 6.836 1.00 92.19 416 GLU A CA 1
ATOM 3424 C C . GLU A 1 416 ? -22.157 -9.380 5.403 1.00 92.19 416 GLU A C 1
ATOM 3426 O O . GLU A 1 416 ? -23.035 -9.432 4.541 1.00 92.19 416 GLU A O 1
ATOM 3431 N N . ILE A 1 417 ? -20.926 -8.938 5.133 1.00 94.06 417 ILE A N 1
ATOM 3432 C CA . ILE A 1 417 ? -20.487 -8.538 3.795 1.00 94.06 417 ILE A CA 1
ATOM 3433 C C . ILE A 1 417 ? -19.850 -9.750 3.085 1.00 94.06 417 ILE A C 1
ATOM 3435 O O . ILE A 1 417 ? -18.810 -10.245 3.531 1.00 94.06 417 ILE A O 1
ATOM 3439 N N . PRO A 1 418 ? -20.414 -10.224 1.954 1.00 92.62 418 PRO A N 1
ATOM 3440 C CA . PRO A 1 418 ? -19.976 -11.461 1.299 1.00 92.62 418 PRO A CA 1
ATOM 3441 C C . PRO A 1 418 ? -18.764 -11.280 0.362 1.00 92.62 418 PRO A C 1
ATOM 3443 O O . PRO A 1 418 ? -18.418 -12.182 -0.397 1.00 92.62 418 PRO A O 1
ATOM 3446 N N . TYR A 1 419 ? -18.127 -10.109 0.367 1.00 94.94 419 TYR A N 1
ATOM 3447 C CA . TYR A 1 419 ? -17.001 -9.760 -0.499 1.00 94.94 419 TYR A CA 1
ATOM 3448 C C . TYR A 1 419 ? -15.991 -8.874 0.241 1.00 94.94 419 TYR A C 1
ATOM 3450 O O . TYR A 1 419 ? -16.295 -8.285 1.275 1.00 94.94 419 TYR A O 1
ATOM 3458 N N . GLN A 1 420 ? -14.783 -8.766 -0.306 1.00 95.31 420 GLN A N 1
ATOM 3459 C CA . GLN A 1 420 ? -13.725 -7.888 0.189 1.00 95.31 420 GLN A CA 1
ATOM 3460 C C . GLN A 1 420 ? -14.063 -6.426 -0.123 1.00 95.31 420 GLN A C 1
ATOM 3462 O O . GLN A 1 420 ? -14.208 -6.062 -1.296 1.00 95.31 420 GLN A O 1
ATOM 3467 N N . LEU A 1 421 ? -14.146 -5.590 0.913 1.00 95.94 421 LEU A N 1
ATOM 3468 C CA . LEU A 1 421 ? -14.272 -4.134 0.799 1.00 95.94 421 LEU A CA 1
ATOM 3469 C C . LEU A 1 421 ? -12.958 -3.488 0.337 1.00 95.94 421 LEU A C 1
ATOM 3471 O O . LEU A 1 421 ? -11.933 -4.155 0.210 1.00 95.94 421 LEU A O 1
ATOM 3475 N N . GLU A 1 422 ? -12.967 -2.177 0.088 1.00 94.62 422 GLU A N 1
ATOM 3476 C CA . GLU A 1 422 ? -11.778 -1.426 -0.328 1.00 94.62 422 GLU A CA 1
ATOM 3477 C C . GLU A 1 422 ? -10.569 -1.671 0.581 1.00 94.62 422 GLU A C 1
ATOM 3479 O O . GLU A 1 422 ? -9.482 -1.982 0.093 1.00 94.62 422 GLU A O 1
ATOM 3484 N N . GLU A 1 423 ? -10.757 -1.565 1.899 1.00 95.00 423 GLU A N 1
ATOM 3485 C CA . GLU A 1 423 ? -9.682 -1.780 2.864 1.00 95.00 423 GLU A CA 1
ATOM 3486 C C . GLU A 1 423 ? -9.197 -3.234 2.907 1.00 95.00 423 GLU A C 1
ATOM 3488 O O . GLU A 1 423 ? -8.017 -3.466 3.167 1.00 95.00 423 GLU A O 1
ATOM 3493 N N . ASP A 1 424 ? -10.070 -4.197 2.596 1.00 94.94 424 ASP A N 1
ATOM 3494 C CA . ASP A 1 424 ? -9.718 -5.617 2.554 1.00 94.94 424 ASP A CA 1
ATOM 3495 C C . ASP A 1 424 ? -8.869 -5.908 1.322 1.00 94.94 424 ASP A C 1
ATOM 3497 O O . ASP A 1 424 ? -7.830 -6.551 1.428 1.00 94.94 424 ASP A O 1
ATOM 3501 N N . VAL A 1 425 ? -9.253 -5.362 0.163 1.00 93.19 425 VAL A N 1
ATOM 3502 C CA . VAL A 1 425 ? -8.473 -5.469 -1.078 1.00 93.19 425 VAL A CA 1
ATOM 3503 C C . VAL A 1 425 ? -7.095 -4.826 -0.906 1.00 93.19 425 VAL A C 1
ATOM 3505 O O . VAL A 1 425 ? -6.086 -5.378 -1.355 1.00 93.19 425 VAL A O 1
ATOM 3508 N N . ASP A 1 426 ? -7.031 -3.680 -0.225 1.00 92.38 426 ASP A N 1
ATOM 3509 C CA . ASP A 1 426 ? -5.771 -3.010 0.097 1.00 92.38 426 ASP A CA 1
ATOM 3510 C C . ASP A 1 426 ? -4.935 -3.788 1.126 1.00 92.38 426 ASP A C 1
ATOM 3512 O O . ASP A 1 426 ? -3.709 -3.675 1.107 1.00 92.38 426 ASP A O 1
ATOM 3516 N N . ALA A 1 427 ? -5.550 -4.572 2.011 1.00 94.56 427 ALA A N 1
ATOM 3517 C CA . ALA A 1 427 ? -4.867 -5.369 3.030 1.00 94.56 427 ALA A CA 1
ATOM 3518 C C . ALA A 1 427 ? -4.524 -6.799 2.578 1.00 94.56 427 ALA A C 1
ATOM 3520 O O . ALA A 1 427 ? -3.637 -7.425 3.160 1.00 94.56 427 ALA A O 1
ATOM 3521 N N . PHE A 1 428 ? -5.186 -7.314 1.542 1.00 92.94 428 PHE A N 1
ATOM 3522 C CA . PHE A 1 428 ? -5.073 -8.704 1.115 1.00 92.94 428 PHE A CA 1
ATOM 3523 C C . PHE A 1 428 ? -3.617 -9.096 0.823 1.00 92.94 428 PHE A C 1
ATOM 3525 O O . PHE A 1 428 ? -2.855 -8.352 0.193 1.00 92.94 428 PHE A O 1
ATOM 3532 N N . GLY A 1 429 ? -3.227 -10.277 1.310 1.00 90.88 429 GLY A N 1
ATOM 3533 C CA . GLY A 1 429 ? -1.864 -10.805 1.204 1.00 90.88 429 GLY A CA 1
ATOM 3534 C C . GLY A 1 429 ? -0.858 -10.222 2.206 1.00 90.88 429 GLY A C 1
ATOM 3535 O O . GLY A 1 429 ? 0.303 -10.624 2.186 1.00 90.88 429 GLY A O 1
ATOM 3536 N N . LEU A 1 430 ? -1.260 -9.298 3.091 1.00 94.94 430 LEU A N 1
ATOM 3537 C CA . LEU A 1 430 ? -0.380 -8.805 4.152 1.00 94.94 430 LEU A CA 1
ATOM 3538 C C . LEU A 1 430 ? -0.278 -9.788 5.316 1.00 94.94 430 LEU A C 1
ATOM 3540 O O . LEU A 1 430 ? -1.231 -9.998 6.065 1.00 94.94 430 LEU A O 1
ATOM 3544 N N . LYS A 1 431 ? 0.940 -10.275 5.551 1.00 94.00 431 LYS A N 1
ATOM 3545 C CA . LYS A 1 431 ? 1.300 -11.115 6.699 1.00 94.00 431 LYS A CA 1
ATOM 3546 C C . LYS A 1 431 ? 0.866 -10.566 8.069 1.00 94.00 431 LYS A C 1
ATOM 3548 O O . LYS A 1 431 ? 0.285 -11.344 8.817 1.00 94.00 431 LYS A O 1
ATOM 3553 N N . PRO A 1 432 ? 1.057 -9.274 8.426 1.00 93.94 432 PRO A N 1
ATOM 3554 C CA . PRO A 1 432 ? 0.656 -8.771 9.750 1.00 93.94 432 PRO A CA 1
ATOM 3555 C C . PRO A 1 432 ? -0.844 -8.863 10.055 1.00 93.94 432 PRO A C 1
ATOM 3557 O O . PRO A 1 432 ? -1.231 -8.755 11.217 1.00 93.94 432 PRO A O 1
ATOM 3560 N N . LEU A 1 433 ? -1.684 -9.020 9.031 1.00 94.25 433 LEU A N 1
ATOM 3561 C CA . LEU A 1 433 ? -3.135 -9.119 9.171 1.00 94.25 433 LEU A CA 1
ATOM 3562 C C . LEU A 1 433 ? -3.652 -10.531 8.892 1.00 94.25 433 LEU A C 1
ATOM 3564 O O . LEU A 1 433 ? -4.856 -10.751 8.973 1.00 94.25 433 LEU A O 1
ATOM 3568 N N . ASN A 1 434 ? -2.774 -11.488 8.589 1.00 90.38 434 ASN A N 1
ATOM 3569 C CA . ASN A 1 434 ? -3.150 -12.858 8.275 1.00 90.38 434 ASN A CA 1
ATOM 3570 C C . ASN A 1 434 ? -2.945 -13.765 9.496 1.00 90.38 434 ASN A C 1
ATOM 3572 O O . ASN A 1 434 ? -1.818 -14.026 9.910 1.00 90.38 434 ASN A O 1
ATOM 3576 N N . SER A 1 435 ? -4.044 -14.236 10.074 1.00 88.88 435 SER A N 1
ATOM 3577 C CA . SER A 1 435 ? -4.076 -15.230 11.143 1.00 88.88 435 SER A CA 1
ATOM 3578 C C . SER A 1 435 ? -5.321 -16.099 10.995 1.00 88.88 435 SER A C 1
ATOM 3580 O O . SER A 1 435 ? -6.257 -15.746 10.273 1.00 88.88 435 SER A O 1
ATOM 3582 N N . ASP A 1 436 ? -5.376 -17.216 11.722 1.00 87.38 436 ASP A N 1
ATOM 3583 C CA . ASP A 1 436 ? -6.554 -18.094 11.714 1.00 87.38 436 ASP A CA 1
ATOM 3584 C C . ASP A 1 436 ? -7.845 -17.341 12.077 1.00 87.38 436 ASP A C 1
ATOM 3586 O O . ASP A 1 436 ? -8.913 -17.645 11.552 1.00 87.38 436 ASP A O 1
ATOM 3590 N N . ARG A 1 437 ? -7.743 -16.305 12.921 1.00 87.31 437 ARG A N 1
ATOM 3591 C CA . ARG A 1 437 ? -8.879 -15.489 13.377 1.00 87.31 437 ARG A CA 1
ATOM 3592 C C . ARG A 1 437 ? -9.334 -14.460 12.350 1.00 87.31 437 ARG A C 1
ATOM 3594 O O . ARG A 1 437 ? -10.522 -14.164 12.271 1.00 87.31 437 ARG A O 1
ATOM 3601 N N . SER A 1 438 ? -8.408 -13.910 11.565 1.00 90.62 438 SER A N 1
ATOM 3602 C CA . SER A 1 438 ? -8.743 -12.950 10.510 1.00 90.62 438 SER A CA 1
ATOM 3603 C C . SER A 1 438 ? -9.136 -13.623 9.197 1.00 90.62 438 SER A C 1
ATOM 3605 O O . SER A 1 438 ? -9.620 -12.945 8.294 1.00 90.62 438 SER A O 1
ATOM 3607 N N . ARG A 1 439 ? -8.998 -14.953 9.089 1.00 90.00 439 ARG A N 1
ATOM 3608 C CA . ARG A 1 439 ? -9.336 -15.740 7.893 1.00 90.00 439 ARG A CA 1
ATOM 3609 C C . ARG A 1 439 ? -10.722 -15.422 7.320 1.00 90.00 439 ARG A C 1
ATOM 3611 O O . ARG A 1 439 ? -10.842 -15.342 6.099 1.00 90.00 439 ARG A O 1
ATOM 3618 N N . LYS A 1 440 ? -11.715 -15.165 8.180 1.00 90.62 440 LYS A N 1
ATOM 3619 C CA . LYS A 1 440 ? -13.092 -14.776 7.809 1.00 90.62 440 LYS A CA 1
ATOM 3620 C C . LYS A 1 440 ? -13.182 -13.509 6.947 1.00 90.62 440 LYS A C 1
ATOM 3622 O O . LYS A 1 440 ? -14.156 -13.308 6.226 1.00 90.62 440 LYS A O 1
ATOM 3627 N N . VAL A 1 441 ? -12.182 -12.630 7.027 1.00 91.19 441 VAL A N 1
ATOM 3628 C CA . VAL A 1 441 ? -12.109 -11.396 6.232 1.00 91.19 441 VAL A CA 1
ATOM 3629 C C . VAL A 1 441 ? -11.662 -11.712 4.802 1.00 91.19 441 VAL A C 1
ATOM 3631 O O . VAL A 1 441 ? -12.120 -11.088 3.847 1.00 91.19 441 VAL A O 1
ATOM 3634 N N . TRP A 1 442 ? -10.790 -12.710 4.642 1.00 91.69 442 TRP A N 1
ATOM 3635 C CA . TRP A 1 442 ? -10.087 -12.984 3.387 1.00 91.69 442 TRP A CA 1
ATOM 3636 C C . TRP A 1 442 ? -10.733 -14.093 2.563 1.00 91.69 442 TRP A C 1
ATOM 3638 O O . TRP A 1 442 ? -10.740 -14.015 1.334 1.00 91.69 442 TRP A O 1
ATOM 3648 N N . LEU A 1 443 ? -11.222 -15.140 3.229 1.00 91.81 443 LEU A N 1
ATOM 3649 C CA . LEU A 1 443 ? -11.661 -16.386 2.611 1.00 91.81 443 LEU A CA 1
ATOM 3650 C C . LEU A 1 443 ? -13.156 -16.611 2.835 1.00 91.81 443 LEU A C 1
ATOM 3652 O O . LEU A 1 443 ? -13.715 -16.221 3.856 1.00 91.81 443 LEU A O 1
ATOM 3656 N N . ASP A 1 444 ? -13.793 -17.234 1.854 1.00 90.31 444 ASP A N 1
ATOM 3657 C CA . ASP A 1 444 ? -15.152 -17.745 1.954 1.00 90.31 444 ASP A CA 1
ATOM 3658 C C . ASP A 1 444 ? -15.148 -19.049 2.766 1.00 90.31 444 ASP A C 1
ATOM 3660 O O . ASP A 1 444 ? -14.386 -19.973 2.467 1.00 90.31 444 ASP A O 1
ATOM 3664 N N . ASP A 1 445 ? -15.986 -19.122 3.800 1.00 85.31 445 ASP A N 1
ATOM 3665 C CA . ASP A 1 445 ? -15.980 -20.239 4.751 1.00 85.31 445 ASP A CA 1
ATOM 3666 C C . ASP A 1 445 ? -16.381 -21.571 4.104 1.00 85.31 445 ASP A C 1
ATOM 3668 O O . ASP A 1 445 ? -15.868 -22.625 4.483 1.00 85.31 445 ASP A O 1
ATOM 3672 N N . ALA A 1 446 ? -17.264 -21.541 3.101 1.00 88.38 446 ALA A N 1
ATOM 3673 C CA . ALA A 1 446 ? -17.765 -22.747 2.449 1.00 88.38 446 ALA A CA 1
ATOM 3674 C C . ALA A 1 446 ? -16.746 -23.353 1.467 1.00 88.38 446 ALA A C 1
ATOM 3676 O O . ALA A 1 446 ? -16.618 -24.573 1.365 1.00 88.38 446 ALA A O 1
ATOM 3677 N N . THR A 1 447 ? -16.027 -22.509 0.728 1.00 88.75 447 THR A N 1
ATOM 3678 C CA . THR A 1 447 ? -15.126 -22.925 -0.362 1.00 88.75 447 THR A CA 1
ATOM 3679 C C . THR A 1 447 ? -13.643 -22.861 0.004 1.00 88.75 447 THR A C 1
ATOM 3681 O O . THR A 1 447 ? -12.810 -23.452 -0.689 1.00 88.75 447 THR A O 1
ATOM 3684 N N . GLY A 1 448 ? -13.285 -22.117 1.054 1.00 87.69 448 GLY A N 1
ATOM 3685 C CA . GLY A 1 448 ? -11.905 -21.804 1.423 1.00 87.69 448 GLY A CA 1
ATOM 3686 C C . GLY A 1 448 ? -11.163 -20.933 0.403 1.00 87.69 448 GLY A C 1
ATOM 3687 O O . GLY A 1 448 ? -9.954 -20.752 0.541 1.00 87.69 448 GLY A O 1
ATOM 3688 N N . GLN A 1 449 ? -11.853 -20.423 -0.621 1.00 88.94 449 GLN A N 1
ATOM 3689 C CA . GLN A 1 449 ? -11.280 -19.556 -1.649 1.00 88.94 449 GLN A CA 1
ATOM 3690 C C . GLN A 1 449 ? -11.304 -18.091 -1.208 1.00 88.94 449 GLN A C 1
ATOM 3692 O O . GLN A 1 449 ? -12.129 -17.724 -0.372 1.00 88.94 449 GLN A O 1
ATOM 3697 N N . PRO A 1 450 ? -10.437 -17.227 -1.767 1.00 90.44 450 PRO A N 1
ATOM 3698 C CA . PRO A 1 450 ? -10.523 -15.793 -1.526 1.00 90.44 450 PRO A CA 1
ATOM 3699 C C . PRO A 1 450 ? -11.917 -15.243 -1.848 1.00 90.44 450 PRO A C 1
ATOM 3701 O O . PRO A 1 450 ? -12.452 -15.516 -2.925 1.00 90.44 450 PRO A O 1
ATOM 3704 N N . LYS A 1 451 ? -12.486 -14.444 -0.934 1.00 93.06 451 LYS A N 1
ATOM 3705 C CA . LYS A 1 451 ? -13.740 -13.712 -1.173 1.00 93.06 451 LYS A CA 1
ATOM 3706 C C . LYS A 1 451 ? -13.588 -12.841 -2.428 1.00 93.06 451 LYS A C 1
ATOM 3708 O O . LYS A 1 451 ? -12.507 -12.305 -2.681 1.00 93.06 451 LYS A O 1
ATOM 3713 N N . ALA A 1 452 ? -14.659 -12.673 -3.204 1.00 92.38 452 ALA A N 1
ATOM 3714 C CA . ALA A 1 452 ? -14.641 -11.782 -4.367 1.00 92.38 452 ALA A CA 1
ATOM 3715 C C . ALA A 1 452 ? -14.324 -10.337 -3.944 1.00 92.38 452 ALA A C 1
ATOM 3717 O O . ALA A 1 452 ? -14.580 -9.953 -2.805 1.00 92.38 452 ALA A O 1
ATOM 3718 N N . LYS A 1 453 ? -13.778 -9.514 -4.840 1.00 92.31 453 LYS A N 1
ATOM 3719 C CA . LYS A 1 453 ? -13.506 -8.093 -4.569 1.00 92.31 453 LYS A CA 1
ATOM 3720 C C . LYS A 1 453 ? -14.767 -7.266 -4.816 1.00 92.31 453 LYS A C 1
ATOM 3722 O O . LYS A 1 453 ? -15.540 -7.576 -5.724 1.00 92.31 453 LYS A O 1
ATOM 3727 N N . PHE A 1 454 ? -14.930 -6.152 -4.098 1.00 93.25 454 PHE A N 1
ATOM 3728 C CA . PHE A 1 454 ? -16.028 -5.194 -4.326 1.00 93.25 454 PHE A CA 1
ATOM 3729 C C . PHE A 1 454 ? -16.100 -4.669 -5.774 1.00 93.25 454 PHE A C 1
ATOM 3731 O O . PHE A 1 454 ? -17.144 -4.199 -6.217 1.00 93.25 454 PHE A O 1
ATOM 3738 N N . SER A 1 455 ? -14.972 -4.702 -6.494 1.00 88.69 455 SER A N 1
ATOM 3739 C CA . SER A 1 455 ? -14.815 -4.194 -7.862 1.00 88.69 455 SER A CA 1
ATOM 3740 C C . SER A 1 455 ? -14.835 -5.285 -8.936 1.00 88.69 455 SER A C 1
ATOM 3742 O O . SER A 1 455 ? -14.671 -4.974 -10.119 1.00 88.69 455 SER A O 1
ATOM 3744 N N . ASP A 1 456 ? -15.029 -6.551 -8.559 1.00 86.69 456 ASP A N 1
ATOM 3745 C CA . ASP A 1 456 ? -15.158 -7.632 -9.533 1.00 86.69 456 ASP A CA 1
ATOM 3746 C C . ASP A 1 456 ? -16.504 -7.538 -10.266 1.00 86.69 456 ASP A C 1
ATOM 3748 O O . ASP A 1 456 ? -17.541 -7.254 -9.674 1.00 86.69 456 ASP A O 1
ATOM 3752 N N . GLU A 1 457 ? -16.505 -7.819 -11.572 1.00 83.12 457 GLU A N 1
ATOM 3753 C CA . GLU A 1 457 ? -17.697 -7.683 -12.429 1.00 83.12 457 GLU A CA 1
ATOM 3754 C C . GLU A 1 457 ? -18.874 -8.575 -11.998 1.00 83.12 457 GLU A C 1
ATOM 3756 O O . GLU A 1 457 ? -20.025 -8.277 -12.304 1.00 83.12 457 GLU A O 1
ATOM 3761 N N . THR A 1 458 ? -18.588 -9.683 -11.314 1.00 85.38 458 THR A N 1
ATOM 3762 C CA . THR A 1 458 ? -19.592 -10.629 -10.811 1.00 85.38 458 THR A CA 1
ATOM 3763 C C . THR A 1 458 ? -20.128 -10.251 -9.432 1.00 85.38 458 THR A C 1
ATOM 3765 O O . THR A 1 458 ? -21.099 -10.853 -8.977 1.00 85.38 458 THR A O 1
ATOM 3768 N N . THR A 1 459 ? -19.510 -9.283 -8.751 1.00 91.00 459 THR A N 1
ATOM 3769 C CA . THR A 1 459 ? -19.882 -8.889 -7.392 1.00 91.00 459 THR A CA 1
ATOM 3770 C C . THR A 1 459 ? -21.050 -7.913 -7.431 1.00 91.00 459 THR A C 1
ATOM 3772 O O . THR A 1 459 ? -20.939 -6.791 -7.925 1.00 91.00 459 THR A O 1
ATOM 3775 N N . LYS A 1 460 ? -22.188 -8.316 -6.855 1.00 93.88 460 LYS A N 1
ATOM 3776 C CA . LYS A 1 460 ? -23.297 -7.396 -6.591 1.00 93.88 460 LYS A CA 1
ATOM 3777 C C . LYS A 1 460 ? -22.974 -6.582 -5.340 1.00 93.88 460 LYS A C 1
ATOM 3779 O O . LYS A 1 460 ? -23.217 -7.037 -4.225 1.00 93.88 460 LYS A O 1
ATOM 3784 N N . ARG A 1 461 ? -22.415 -5.392 -5.543 1.00 94.88 461 ARG A N 1
ATOM 3785 C CA . ARG A 1 461 ? -22.054 -4.484 -4.455 1.00 94.88 461 ARG A CA 1
ATOM 3786 C C . ARG A 1 461 ? -23.305 -3.996 -3.707 1.00 94.88 461 ARG A C 1
ATOM 3788 O O . ARG A 1 461 ? -24.282 -3.589 -4.339 1.00 94.88 461 ARG A O 1
ATOM 3795 N N . LEU A 1 462 ? -23.263 -4.078 -2.381 1.00 95.94 462 LEU A N 1
ATOM 3796 C CA . LEU A 1 462 ? -24.248 -3.513 -1.462 1.00 95.94 462 LEU A CA 1
ATOM 3797 C C . LEU A 1 462 ? -24.214 -1.982 -1.517 1.00 95.94 462 LEU A C 1
ATOM 3799 O O . LEU A 1 462 ? -23.247 -1.384 -1.998 1.00 95.94 462 LEU A O 1
ATOM 3803 N N . ASP A 1 463 ? -25.270 -1.334 -1.027 1.00 95.25 463 ASP A N 1
ATOM 3804 C CA . ASP A 1 463 ? -25.238 0.120 -0.898 1.00 95.25 463 ASP A CA 1
ATOM 3805 C C . ASP A 1 463 ? -24.237 0.563 0.184 1.00 95.25 463 ASP A C 1
ATOM 3807 O O . ASP A 1 463 ? -23.859 -0.191 1.084 1.00 95.25 463 ASP A O 1
ATOM 3811 N N . THR A 1 464 ? -23.792 1.817 0.104 1.00 95.38 464 THR A N 1
ATOM 3812 C CA . THR A 1 464 ? -22.763 2.343 1.008 1.00 95.38 464 THR A CA 1
ATOM 3813 C C . THR A 1 464 ? -23.173 2.282 2.483 1.00 95.38 464 THR A C 1
ATOM 3815 O O . THR A 1 464 ? -22.306 2.107 3.335 1.00 95.38 464 THR A O 1
ATOM 3818 N N . ASN A 1 465 ? -24.460 2.406 2.825 1.00 96.56 465 ASN A N 1
ATOM 3819 C CA . ASN A 1 465 ? -24.908 2.310 4.218 1.00 96.56 465 ASN A CA 1
ATOM 3820 C C . ASN A 1 465 ? -24.825 0.873 4.726 1.00 96.56 465 ASN A C 1
ATOM 3822 O O . ASN A 1 465 ? -24.339 0.657 5.834 1.00 96.56 465 ASN A O 1
ATOM 3826 N N . GLN A 1 466 ? -25.233 -0.097 3.910 1.00 96.81 466 GLN A N 1
ATOM 3827 C CA . GLN A 1 466 ? -25.094 -1.517 4.231 1.00 96.81 466 GLN A CA 1
ATOM 3828 C C . GLN A 1 466 ? -23.629 -1.905 4.451 1.00 96.81 466 GLN A C 1
ATOM 3830 O O . GLN A 1 466 ? -23.308 -2.550 5.445 1.00 96.81 466 GLN A O 1
ATOM 3835 N N . GLU A 1 467 ? -22.715 -1.445 3.593 1.00 97.31 467 GLU A N 1
ATOM 3836 C CA . GLU A 1 467 ? -21.282 -1.693 3.791 1.00 97.31 467 GLU A CA 1
ATOM 3837 C C . GLU A 1 467 ? -20.739 -1.035 5.073 1.00 97.31 467 GLU A C 1
ATOM 3839 O O . GLU A 1 467 ? -19.801 -1.547 5.683 1.00 97.31 467 GLU A O 1
ATOM 3844 N N . MET A 1 468 ? -21.291 0.102 5.507 1.00 97.50 468 MET A N 1
ATOM 3845 C CA . MET A 1 468 ? -20.899 0.741 6.772 1.00 97.50 468 MET A CA 1
ATOM 3846 C C . MET A 1 468 ? -21.455 0.000 7.989 1.00 97.50 468 MET A C 1
ATOM 3848 O O . MET A 1 468 ? -20.724 -0.210 8.956 1.00 97.50 468 MET A O 1
ATOM 3852 N N . LEU A 1 469 ? -22.705 -0.461 7.934 1.00 97.81 469 LEU A N 1
ATOM 3853 C CA . LEU A 1 469 ? -23.286 -1.312 8.975 1.00 97.81 469 LEU A CA 1
ATOM 3854 C C . LEU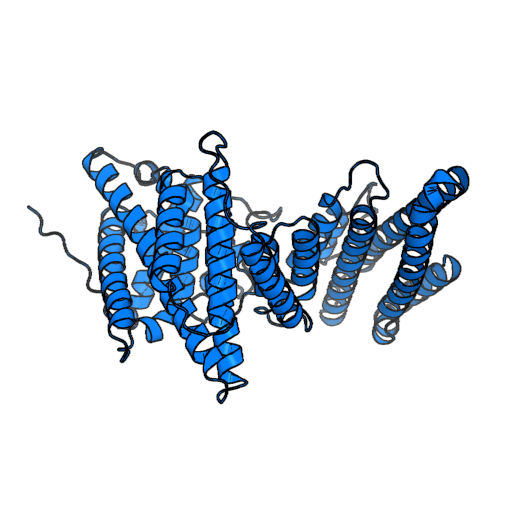 A 1 469 ? -22.543 -2.648 9.088 1.00 97.81 469 LEU A C 1
ATOM 3856 O O . LEU A 1 469 ? -22.252 -3.093 10.196 1.00 97.81 469 LEU A O 1
ATOM 3860 N N . GLY A 1 470 ? -22.138 -3.245 7.967 1.00 97.06 470 GLY A N 1
ATOM 3861 C CA . GLY A 1 470 ? -21.300 -4.441 7.980 1.00 97.06 470 GLY A CA 1
ATOM 3862 C C . GLY A 1 470 ? -19.921 -4.196 8.610 1.00 97.06 470 GLY A C 1
ATOM 3863 O O . GLY A 1 470 ? -19.417 -5.053 9.328 1.00 97.06 470 GLY A O 1
ATOM 3864 N N . ARG A 1 471 ? -19.327 -2.999 8.471 1.00 97.25 471 ARG A N 1
ATOM 3865 C CA . ARG A 1 471 ? -18.104 -2.642 9.224 1.00 97.25 471 ARG A CA 1
ATOM 3866 C C . ARG A 1 471 ? -18.351 -2.571 10.734 1.00 97.25 471 ARG A C 1
ATOM 3868 O O . ARG A 1 471 ? -17.521 -3.059 11.496 1.00 97.25 471 ARG A O 1
ATOM 3875 N N . VAL A 1 472 ? -19.485 -2.014 11.169 1.00 97.94 472 VAL A N 1
ATOM 3876 C CA . VAL A 1 472 ? -19.895 -2.016 12.589 1.00 97.94 472 VAL A CA 1
ATOM 3877 C C . VAL A 1 472 ? -20.073 -3.447 13.101 1.00 97.94 472 VAL A C 1
ATOM 3879 O O . VAL A 1 472 ? -19.590 -3.777 14.185 1.00 97.94 472 VAL A O 1
ATOM 3882 N N . ARG A 1 473 ? -20.710 -4.313 12.303 1.00 97.06 473 ARG A N 1
ATOM 3883 C CA . ARG A 1 473 ? -20.881 -5.737 12.609 1.00 97.06 473 ARG A CA 1
ATOM 3884 C C . ARG A 1 473 ? -19.552 -6.420 12.886 1.00 97.06 473 ARG A C 1
ATOM 3886 O O . ARG A 1 473 ? -19.419 -7.096 13.902 1.00 97.06 473 ARG A O 1
ATOM 3893 N N . GLU A 1 474 ? -18.588 -6.239 11.988 1.00 95.56 474 GLU A N 1
ATOM 3894 C CA . GLU A 1 474 ? -17.280 -6.883 12.079 1.00 95.56 474 GLU A CA 1
ATOM 3895 C C . GLU A 1 474 ? -16.531 -6.465 13.348 1.00 95.56 474 GLU A C 1
ATOM 3897 O O . GLU A 1 474 ? -15.988 -7.325 14.033 1.00 95.56 474 GLU A O 1
ATOM 3902 N N . LEU A 1 475 ? -16.585 -5.181 13.726 1.00 96.56 475 LEU A N 1
ATOM 3903 C CA . LEU A 1 475 ? -16.001 -4.692 14.983 1.00 96.56 475 LEU A CA 1
ATOM 3904 C C . LEU A 1 475 ? -16.614 -5.374 16.216 1.00 96.56 475 LEU A C 1
ATOM 3906 O O . LEU A 1 475 ? -15.895 -5.798 17.121 1.00 96.56 475 LEU A O 1
ATOM 3910 N N . LEU A 1 476 ? -17.944 -5.503 16.251 1.00 96.25 476 LEU A N 1
ATOM 3911 C CA . LEU A 1 476 ? -18.644 -6.188 17.342 1.00 96.25 476 LEU A CA 1
ATOM 3912 C C . LEU A 1 476 ? -18.329 -7.689 17.365 1.00 96.25 476 LEU A C 1
ATOM 3914 O O . LEU A 1 476 ? -18.154 -8.269 18.435 1.00 96.25 476 LEU A O 1
ATOM 3918 N N . PHE A 1 477 ? -18.234 -8.322 16.197 1.00 94.81 477 PHE A N 1
ATOM 3919 C CA . PHE A 1 477 ? -17.910 -9.740 16.095 1.00 94.81 477 PHE A CA 1
ATOM 3920 C C . PHE A 1 477 ? -16.473 -10.037 16.541 1.00 94.81 477 PHE A C 1
ATOM 3922 O O . PHE A 1 477 ? -16.251 -10.966 17.315 1.00 94.81 477 PHE A O 1
ATOM 3929 N N . ASP A 1 478 ? -15.502 -9.222 16.129 1.00 95.00 478 ASP A N 1
ATOM 3930 C CA . ASP A 1 478 ? -14.108 -9.354 16.562 1.00 95.00 478 ASP A CA 1
ATOM 3931 C C . ASP A 1 478 ? -13.970 -9.181 18.081 1.00 95.00 478 ASP A C 1
ATOM 3933 O O . ASP A 1 478 ? -13.235 -9.924 18.735 1.00 95.00 478 ASP A O 1
ATOM 3937 N N . ALA A 1 479 ? -14.724 -8.250 18.672 1.00 93.00 479 ALA A N 1
ATOM 3938 C CA . ALA A 1 479 ? -14.780 -8.086 20.119 1.00 93.00 479 ALA A CA 1
ATOM 3939 C C . ALA A 1 479 ? -15.303 -9.336 20.842 1.00 93.00 479 ALA A C 1
ATOM 3941 O O . ALA A 1 479 ? -14.757 -9.715 21.881 1.00 93.00 479 ALA A O 1
ATOM 3942 N N . LEU A 1 480 ? -16.327 -9.996 20.289 1.00 90.88 480 LEU A N 1
ATOM 3943 C CA . LEU A 1 480 ? -16.842 -11.259 20.823 1.00 90.88 480 LEU A CA 1
ATOM 3944 C C . LEU A 1 480 ? -15.789 -12.370 20.748 1.00 90.88 480 LEU A C 1
ATOM 3946 O O . LEU A 1 480 ? -15.608 -13.086 21.733 1.00 90.88 480 LEU A O 1
ATOM 3950 N N . LEU A 1 481 ? -15.056 -12.480 19.633 1.00 90.31 481 LEU A N 1
ATOM 3951 C CA . LEU A 1 481 ? -13.958 -13.446 19.502 1.00 90.31 481 LEU A CA 1
ATOM 3952 C C . LEU A 1 481 ? -12.904 -13.245 20.601 1.00 90.31 481 LEU A C 1
ATOM 3954 O O . LEU A 1 481 ? -12.529 -14.197 21.282 1.00 90.31 481 LEU A O 1
ATOM 3958 N N . LEU A 1 482 ? -12.483 -12.000 20.840 1.00 90.38 482 LEU A N 1
ATOM 3959 C CA . LEU A 1 482 ? -11.503 -11.686 21.884 1.00 90.38 482 LEU A CA 1
ATOM 3960 C C . LEU A 1 482 ? -12.010 -11.996 23.301 1.00 90.38 482 LEU A C 1
ATOM 3962 O O . LEU A 1 482 ? -11.242 -12.483 24.133 1.00 90.38 482 LEU A O 1
ATOM 3966 N N . ALA A 1 483 ? -13.290 -11.736 23.583 1.00 86.00 483 ALA A N 1
ATOM 3967 C CA . ALA A 1 483 ? -13.886 -12.017 24.888 1.00 86.00 483 ALA A CA 1
ATOM 3968 C C . ALA A 1 483 ? -13.954 -13.527 25.181 1.00 86.00 483 ALA A C 1
ATOM 3970 O O . ALA A 1 483 ? -13.677 -13.952 26.305 1.00 86.00 483 ALA A O 1
ATOM 3971 N N . VAL A 1 484 ? -14.266 -14.348 24.168 1.00 80.19 484 VAL A N 1
ATOM 3972 C CA . VAL A 1 484 ? -14.277 -15.819 24.284 1.00 80.19 484 VAL A CA 1
ATOM 3973 C C . VAL A 1 484 ? -12.888 -16.362 24.635 1.00 80.19 484 VAL A C 1
ATOM 3975 O O . VAL A 1 484 ? -12.769 -17.278 25.449 1.00 80.19 484 VAL A O 1
ATOM 3978 N N . ASP A 1 485 ? -11.828 -15.742 24.118 1.00 69.69 485 ASP A N 1
ATOM 3979 C CA . ASP A 1 485 ? -10.439 -16.136 24.379 1.00 69.69 485 ASP A CA 1
ATOM 3980 C C . ASP A 1 485 ? -9.893 -15.697 25.747 1.00 69.69 485 ASP A C 1
ATOM 3982 O O . ASP A 1 485 ? -8.694 -15.811 26.010 1.00 69.69 485 ASP A O 1
ATOM 3986 N N . LYS A 1 486 ? -10.757 -15.198 26.640 1.00 66.81 486 LYS A N 1
ATOM 3987 C CA . LYS A 1 486 ? -10.393 -14.694 27.975 1.00 66.81 486 LYS A CA 1
ATOM 3988 C C . LYS A 1 486 ? -9.398 -13.528 27.945 1.00 66.81 486 LYS A C 1
ATOM 3990 O O . LYS A 1 486 ? -8.744 -13.257 28.957 1.00 66.81 486 LYS A O 1
ATOM 3995 N N . VAL A 1 487 ? -9.312 -12.794 26.833 1.00 65.88 487 VAL A N 1
ATOM 3996 C CA . VAL A 1 487 ? -8.750 -11.440 26.870 1.00 65.88 487 VAL A CA 1
ATOM 3997 C C . VAL A 1 487 ? -9.688 -10.627 27.761 1.00 65.88 487 VAL A C 1
ATOM 3999 O O . VAL A 1 487 ? -10.896 -10.618 27.531 1.00 65.88 487 VAL A O 1
ATOM 4002 N N . ARG A 1 488 ? -9.169 -10.022 28.839 1.00 59.47 488 ARG A N 1
ATOM 4003 C CA . ARG A 1 488 ? -9.995 -9.313 29.832 1.00 59.47 488 ARG A CA 1
ATOM 4004 C C . ARG A 1 488 ? -10.646 -8.079 29.198 1.00 59.47 488 ARG A C 1
ATOM 4006 O O . ARG A 1 488 ? -10.086 -6.991 29.245 1.00 59.47 488 ARG A O 1
ATOM 4013 N N . ILE A 1 489 ? -11.835 -8.261 28.635 1.00 60.09 489 ILE A N 1
ATOM 4014 C CA . ILE A 1 489 ? -12.712 -7.194 28.162 1.00 60.09 489 ILE A CA 1
ATOM 4015 C C . ILE A 1 489 ? -13.875 -7.123 29.148 1.00 60.09 489 ILE A C 1
ATOM 4017 O O . ILE A 1 489 ? -14.740 -7.996 29.164 1.00 60.09 489 ILE A O 1
ATOM 4021 N N . THR A 1 490 ? -13.881 -6.103 30.002 1.00 56.53 490 THR A N 1
ATOM 4022 C CA . THR A 1 490 ? -15.000 -5.859 30.918 1.00 56.53 490 THR A CA 1
ATOM 4023 C C . THR A 1 490 ? -15.935 -4.851 30.265 1.00 56.53 490 THR A C 1
ATOM 4025 O O . THR A 1 490 ? -15.610 -3.667 30.201 1.00 56.53 490 THR A O 1
ATOM 4028 N N . PHE A 1 491 ? -17.078 -5.312 29.755 1.00 57.00 491 PHE A N 1
ATOM 4029 C CA . PHE A 1 491 ? -18.123 -4.417 29.257 1.00 57.00 491 PHE A CA 1
ATOM 4030 C C . PHE A 1 491 ? -18.672 -3.578 30.412 1.00 57.00 491 PHE A C 1
ATOM 4032 O O . PHE A 1 491 ? -18.952 -4.105 31.490 1.00 57.00 491 PHE A O 1
ATOM 4039 N N . VAL A 1 492 ? -18.810 -2.273 30.190 1.00 50.56 492 VAL A N 1
ATOM 4040 C CA . VAL A 1 492 ? -19.382 -1.370 31.189 1.00 50.56 492 VAL A CA 1
ATOM 4041 C C . VAL A 1 492 ? -20.888 -1.386 30.980 1.00 50.56 492 VAL A C 1
ATOM 4043 O O . VAL A 1 492 ? -21.388 -0.839 29.999 1.00 50.56 492 VAL A O 1
ATOM 4046 N N . THR A 1 493 ? -21.620 -2.044 31.874 1.00 38.84 493 THR A N 1
ATOM 4047 C CA . THR A 1 493 ? -23.077 -1.925 31.918 1.00 38.84 493 THR A CA 1
ATOM 4048 C C . THR A 1 493 ? -23.407 -0.536 32.448 1.00 38.84 493 THR A C 1
ATOM 4050 O O . THR A 1 493 ? -23.118 -0.236 33.604 1.00 38.84 493 THR A O 1
ATOM 4053 N N . SER A 1 494 ? -23.973 0.332 31.612 1.00 39.22 494 SER A N 1
ATOM 4054 C CA . SER A 1 494 ? -24.637 1.536 32.104 1.00 39.22 494 SER A CA 1
ATOM 4055 C C . SER A 1 494 ? -25.817 1.090 32.964 1.00 39.22 494 SER A C 1
ATOM 4057 O O . SER A 1 494 ? -26.718 0.422 32.450 1.00 39.22 494 SER A O 1
ATOM 4059 N N . ASP A 1 495 ? -25.789 1.412 34.258 1.00 29.83 495 ASP A N 1
ATOM 4060 C CA . ASP A 1 495 ? -26.955 1.247 35.124 1.00 29.83 495 ASP A CA 1
ATOM 4061 C C . ASP A 1 495 ? -28.148 1.978 34.487 1.00 29.83 495 ASP A C 1
ATOM 4063 O O . ASP A 1 495 ? -27.994 3.122 34.043 1.00 29.83 495 ASP A O 1
ATOM 4067 N N . PRO A 1 496 ? -29.329 1.344 34.402 1.00 34.22 496 PRO A N 1
ATOM 4068 C CA . PRO A 1 496 ? -30.529 2.028 33.962 1.00 34.22 496 PRO A CA 1
ATOM 4069 C C . PRO A 1 496 ? -30.944 3.004 35.066 1.00 34.22 496 PRO A C 1
ATOM 4071 O O . PRO A 1 496 ? -31.441 2.589 36.113 1.00 34.22 496 PRO A O 1
ATOM 4074 N N . SER A 1 497 ? -30.692 4.294 34.841 1.00 33.16 497 SER A N 1
ATOM 4075 C CA . SER A 1 497 ? -31.305 5.382 35.610 1.00 33.16 497 SER A CA 1
ATOM 4076 C C . SER A 1 497 ? -32.767 5.566 35.233 1.00 33.16 497 SER A C 1
ATOM 4078 O O . SER A 1 497 ? -33.015 5.665 34.006 1.00 33.16 497 SER A O 1
#

Sequence (497 aa):
RHRYRTAAAHALASDFLSSRAADLETRLWNAHNRLNVRLRKQLSKLRKERSSKPVEYRKFIKLYLEFLKDSQRYYRDYIQKLNARFGGIQDLERIARQVRSDPVPKPSRKYVSPQVQAAVTLSCHQTLIYLGDLFRYRAAERLDKEPDWGPAIGYYALAASLRPESGLAFHQQSVVAFEQGDFLRSTYYLYRSINVDEPHPNAIPNLELQFKKITTGWQKGDLVPKNSPQDPVASRNALISWFIRFHSLSYNGEQFAGYDELEREVLSRTLSEMKARTLDGILSKMTLINFCAQATAGNQFESKPDQHKFMHSYFFFLRLNVKFFTAILDVYYTDLEKHLQEHTKTSNLVDKLTDLARHILPALRLYSTWLLSNAHIVAARVGDESFQTAMDHFWHIYAKTLSVMAFSFSFRELDEIPYQLEEDVDAFGLKPLNSDRSRKVWLDDATGQPKAKFSDETTKRLDTNQEMLGRVRELLFDALLLAVDKVRITFVTSDPS

Radius of gyration: 25.47 Å; chains: 1; bounding box: 60×57×71 Å

Organism: Aureobasidium melanogenum (strain CBS 110374) (NCBI:txid1043003)

Secondary structure (DSSP, 8-state):
-HHHHHHHHHHHHH-HHHHHHTTHHHHHHHHHHHHHHHHHHHHHHHHHTTTT-HHHHHHHHHHHHHHHHHHHHHHHHHHHHHHHHH---HHHHHHHHHT-SSPPPPP------HHHHHHHHHHHHHHHHHHHHHHHHHHHTT-SSS---HHHHHHHHHHHHH-TTBHHHHHHHHHHHHHTT-HHHHHHHHHHHHSSSB--TTHHHHHHHHHHHHHHHHHTTSSSPP--TT-TTHHHHHHHHHHHHHHHHHTTT---TTHHHHHHHHHHHHHHHHHHT--TTHHHHHHHHHHHHHHHHHHHHHH-TT-HHHHHHHHHHHHHHHHHHHHHHHHHHHHHHHHHHH-TT--SGGGG--HHHHHHHHHHHHHHHHHHHHHHHHHS--S-HHHHHHHHHHHHHHHHHHHHHHHHS-GGGPPPP-SB-HHHHHHTT-GGG-STTTHHHHB-TTT-SBPPBTTSTT--PPPHHHHHHHHHHHHHHHHHHHHHTT-----------

InterPro domains:
  IPR011990 Tetratricopeptide-like helical domain superfamily [G3DSA:1.25.40.10] (1-212)
  IPR011990 Tetratricopeptide-like helical domain superfamily [SSF48452] (7-488)
  IPR018834 DNA/RNA-binding domain, Est1-type [PF10373] (152-436)
  IPR019458 Telomerase activating protein Est1-like, N-terminal [PF10374] (24-139)
  IPR045153 Est1/Ebs1-like [PTHR15696] (3-479)